Protein AF-A0A2G8LJW2-F1 (afdb_monomer_lite)

Organism: Stichopus japonicus (NCBI:txid307972)

Sequence (391 aa):
MYRSMYLHHSPSDIFTFDNLLKCSKSLIEKDDCQKLLDYLKVPAKESKDIIKSDAPFFSLVHHLREAGKVSVDDISHLMTACSDKGLSKLVAVLTVYQQAQEIIFECKETGKVSVDDISHLMTACSDKGLSKLVAVLTVYQQAQDSKLTKKLLKDQLKESEEKRQELSDKLTESEYEKQQLTGRLKTTEEERQQLNGRLKTTEEERQQLRDTLKATEEERKQLTGRLKTTEEERQQLRDTLKVIEEERQQLTGRLETTEEERKQLRDALKATEEERKQLTGRLKTTEEERQQLRDTLKVIEERKHFRDRLNTTENKLKTLKDEKEELLQQQKEELEKSKSSLRATKDELVKSHLKFAKESMALQEVLKQTREALNQQELASCFCYGGRNPT

pLDDT: mean 77.1, std 20.72, range [26.28, 98.25]

Secondary structure (DSSP, 8-state):
----------TT-S--HHHHHHHHTTS--HHHHHHHHHHTT--HHHHHHHHHSSSHHHHHHHHHHHTT---TTHHHHHHHTS-HHHHHHHHHHHHHHHHHHHHHHHHHHHSS--HHHHHHHHHHS-HHHHHHHHHHHHHHHHHHHHHHHHHHHHHHHHHHHHHHHHHHHHHHHHHHHHHHHHHHHHHHHHHHHHHHHHHHHHHHHHHHHHHHHHHHHHHHHHHHHHHHHHHHHHHHHHHHHHHHHHHHHHHHHHHHHHHHHHHHHHHHHHHHHHHHHHHHHHHHHHHHHHHHHHHHHHHHHHHHHHHHHHHHHHHHHHHHHHHHHHHHHHHHHHHHHHHHHHHHHHHHHHHHHHHHHHHHHHHHHHHHHHHHHHTTSSS------------

Radius of gyration: 133.5 Å; chains: 1; bounding box: 228×87×356 Å

Structure (mmCIF, N/CA/C/O backbone):
data_AF-A0A2G8LJW2-F1
#
_entry.id   AF-A0A2G8LJW2-F1
#
loop_
_atom_site.group_PDB
_atom_site.id
_atom_site.type_symbol
_atom_site.label_atom_id
_atom_site.label_alt_id
_atom_site.label_comp_id
_atom_site.label_asym_id
_atom_site.label_entity_id
_atom_site.label_seq_id
_atom_site.pdbx_PDB_ins_code
_atom_site.Cartn_x
_atom_site.Cartn_y
_atom_site.Cartn_z
_atom_site.occupancy
_atom_site.B_iso_or_equiv
_atom_site.auth_seq_id
_atom_site.auth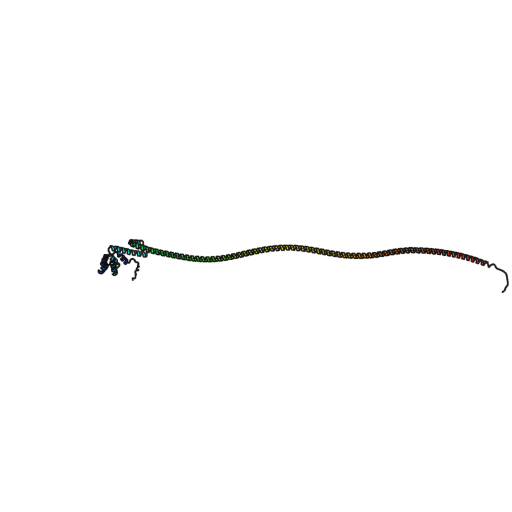_comp_id
_atom_site.auth_asym_id
_atom_site.auth_atom_id
_atom_site.pdbx_PDB_model_num
ATOM 1 N N . MET A 1 1 ? 113.736 13.929 -105.060 1.00 32.72 1 MET A N 1
ATOM 2 C CA . MET A 1 1 ? 113.041 12.650 -104.780 1.00 32.72 1 MET A CA 1
ATOM 3 C C . MET A 1 1 ? 111.563 12.980 -104.587 1.00 32.72 1 MET A C 1
ATOM 5 O O . MET A 1 1 ? 111.193 13.342 -103.489 1.00 32.72 1 MET A O 1
ATOM 9 N N . TYR A 1 2 ? 110.723 13.174 -105.607 1.00 30.92 2 TYR A N 1
ATOM 10 C CA . TYR A 1 2 ? 110.301 12.284 -106.704 1.00 30.92 2 TYR A CA 1
ATOM 11 C C . TYR A 1 2 ? 109.801 10.907 -106.249 1.00 30.92 2 TYR A C 1
ATOM 13 O O . TYR A 1 2 ? 110.595 9.976 -106.143 1.00 30.92 2 TYR A O 1
ATOM 21 N N . ARG A 1 3 ? 108.483 10.823 -106.008 1.00 28.17 3 ARG A N 1
ATOM 22 C CA . ARG A 1 3 ? 107.551 9.677 -106.153 1.00 28.17 3 ARG A CA 1
ATOM 23 C C . ARG A 1 3 ? 106.323 9.989 -105.290 1.00 28.17 3 ARG A C 1
ATOM 25 O O . ARG A 1 3 ? 106.488 10.350 -104.142 1.00 28.17 3 ARG A O 1
ATOM 32 N N . SER A 1 4 ? 105.076 9.862 -105.710 1.00 26.28 4 SER A N 1
ATOM 33 C CA . SER A 1 4 ? 104.507 9.257 -106.900 1.00 26.28 4 SER A CA 1
ATOM 34 C C . SER A 1 4 ? 103.080 9.797 -106.984 1.00 26.28 4 SER A C 1
ATOM 36 O O . SER A 1 4 ? 102.228 9.371 -106.208 1.00 26.28 4 SER A O 1
ATOM 38 N N . MET A 1 5 ? 102.807 10.744 -107.885 1.00 27.59 5 MET A N 1
ATOM 39 C CA . MET A 1 5 ? 101.431 11.006 -108.311 1.00 27.59 5 MET A CA 1
ATOM 40 C C . MET A 1 5 ? 101.019 9.824 -109.186 1.00 27.59 5 MET A C 1
ATOM 42 O O . MET A 1 5 ? 101.078 9.868 -110.412 1.00 27.59 5 MET A O 1
ATOM 46 N N . TYR A 1 6 ? 100.663 8.718 -108.532 1.00 30.70 6 TYR A N 1
ATOM 47 C CA . TYR A 1 6 ? 99.809 7.729 -109.158 1.00 30.70 6 TYR A CA 1
ATOM 48 C C . TYR A 1 6 ? 98.481 8.424 -109.406 1.00 30.70 6 TYR A C 1
ATOM 50 O O . TYR A 1 6 ? 97.697 8.642 -108.489 1.00 30.70 6 TYR A O 1
ATOM 58 N N . LEU A 1 7 ? 98.314 8.853 -110.656 1.00 30.97 7 LEU A N 1
ATOM 59 C CA . LEU A 1 7 ? 97.101 8.697 -111.442 1.00 30.97 7 LEU A CA 1
ATOM 60 C C . LEU A 1 7 ? 95.981 8.016 -110.639 1.00 30.97 7 LEU A C 1
ATOM 62 O O . LEU A 1 7 ? 95.788 6.804 -110.731 1.00 30.97 7 LEU A O 1
ATOM 66 N N . HIS A 1 8 ? 95.200 8.802 -109.896 1.00 27.39 8 HIS A N 1
ATOM 67 C CA . HIS A 1 8 ? 93.807 8.444 -109.696 1.00 27.39 8 HIS A CA 1
ATOM 68 C C . HIS A 1 8 ? 93.162 8.573 -111.073 1.00 27.39 8 HIS A C 1
ATOM 70 O O . HIS A 1 8 ? 92.646 9.622 -111.445 1.00 27.39 8 HIS A O 1
ATOM 76 N N . HIS A 1 9 ? 93.265 7.496 -111.854 1.00 35.44 9 HIS A N 1
ATOM 77 C CA . HIS A 1 9 ? 92.321 7.197 -112.914 1.00 35.44 9 HIS A CA 1
ATOM 78 C C . HIS A 1 9 ? 90.946 7.144 -112.251 1.00 35.44 9 HIS A C 1
ATOM 80 O O . HIS A 1 9 ? 90.534 6.107 -111.730 1.00 35.44 9 HIS A O 1
ATOM 86 N N . SER A 1 10 ? 90.255 8.284 -112.220 1.00 32.28 10 SER A N 1
ATOM 87 C CA . SER A 1 10 ? 88.810 8.262 -112.080 1.00 32.28 10 SER A CA 1
ATOM 88 C C . SER A 1 10 ? 88.289 7.530 -113.315 1.00 32.28 10 SER A C 1
ATOM 90 O O . SER A 1 10 ? 88.525 7.998 -114.429 1.00 32.28 10 SER A O 1
ATOM 92 N N . PRO A 1 11 ? 87.577 6.398 -113.175 1.00 33.28 11 PRO A N 1
ATOM 93 C CA . PRO A 1 11 ? 87.073 5.614 -114.311 1.00 33.28 11 PRO A CA 1
ATOM 94 C C . PRO A 1 11 ? 85.984 6.341 -115.120 1.00 33.28 11 PRO A C 1
ATOM 96 O O . PRO A 1 11 ? 85.269 5.733 -115.909 1.00 33.28 11 PRO A O 1
ATOM 99 N N . SER A 1 12 ? 85.785 7.630 -114.851 1.00 38.50 12 SER A N 1
ATOM 100 C CA . SER A 1 12 ? 84.670 8.467 -115.281 1.00 38.50 12 SER A CA 1
ATOM 101 C C . SER A 1 12 ? 85.143 9.784 -115.895 1.00 38.50 12 SER A C 1
ATOM 103 O O . SER A 1 12 ? 84.322 10.673 -116.107 1.00 38.50 12 SER A O 1
ATOM 105 N N . ASP A 1 13 ? 86.437 9.920 -116.207 1.00 38.28 13 ASP A N 1
ATOM 106 C CA . ASP A 1 13 ? 86.888 10.998 -117.082 1.00 38.28 13 ASP A CA 1
ATOM 107 C C . ASP A 1 13 ? 86.438 10.651 -118.502 1.00 38.28 13 ASP A C 1
ATOM 109 O O . ASP A 1 13 ? 87.097 9.941 -119.259 1.00 38.28 13 ASP A O 1
ATOM 113 N N . ILE A 1 14 ? 85.249 11.146 -118.851 1.00 41.81 14 ILE A N 1
ATOM 114 C CA . ILE A 1 14 ? 84.577 10.993 -120.152 1.00 41.81 14 ILE A CA 1
ATOM 115 C C . ILE A 1 14 ? 85.441 11.527 -121.320 1.00 41.81 14 ILE A C 1
ATOM 117 O O . ILE A 1 14 ? 85.089 11.358 -122.486 1.00 41.81 14 ILE A O 1
ATOM 121 N N . PHE A 1 15 ? 86.615 12.100 -121.053 1.00 46.78 15 PHE A N 1
ATOM 122 C CA . PHE A 1 15 ? 87.473 12.745 -122.035 1.00 46.78 15 PHE A CA 1
ATOM 123 C C . PHE A 1 15 ? 88.926 12.244 -121.993 1.00 46.78 15 PHE A C 1
ATOM 125 O O . PHE A 1 15 ? 89.860 12.967 -121.661 1.00 46.78 15 PHE A O 1
ATOM 132 N N . THR A 1 16 ? 89.133 10.981 -122.359 1.00 53.38 16 THR A N 1
ATOM 133 C CA . THR A 1 16 ? 90.465 10.424 -122.641 1.00 53.38 16 THR A CA 1
ATOM 134 C C . THR A 1 16 ? 90.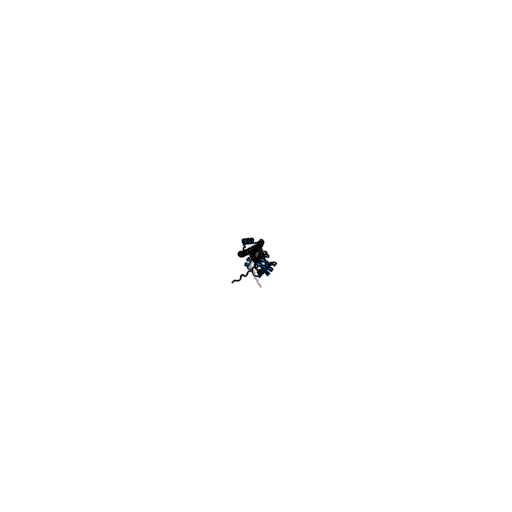914 10.749 -124.078 1.00 53.38 16 THR A C 1
ATOM 136 O O . THR A 1 16 ? 90.080 11.018 -124.945 1.00 53.38 16 THR A O 1
ATOM 139 N N . PHE A 1 17 ? 92.227 10.693 -124.367 1.00 53.12 17 PHE A N 1
ATOM 140 C CA . PHE A 1 17 ? 92.798 10.865 -125.724 1.00 53.12 17 PHE A CA 1
ATOM 141 C C . PHE A 1 17 ? 92.086 9.996 -126.776 1.00 53.12 17 PHE A C 1
ATOM 143 O O . PHE A 1 17 ? 91.831 10.438 -127.897 1.00 53.12 17 PHE A O 1
ATOM 150 N N . ASP A 1 18 ? 91.667 8.792 -126.379 1.00 52.22 18 ASP A N 1
ATOM 151 C CA . ASP A 1 18 ? 90.904 7.878 -127.228 1.00 52.22 18 ASP A CA 1
ATOM 152 C C . ASP A 1 18 ? 89.522 8.427 -127.622 1.00 52.22 18 ASP A C 1
ATOM 154 O O . ASP A 1 18 ? 89.063 8.162 -128.733 1.00 52.22 18 ASP A O 1
ATOM 158 N N . ASN A 1 19 ? 88.866 9.229 -126.775 1.00 53.72 19 ASN A N 1
ATOM 159 C CA . ASN A 1 19 ? 87.587 9.863 -127.107 1.00 53.72 19 ASN A CA 1
ATOM 160 C C . ASN A 1 19 ? 87.761 11.042 -128.075 1.00 53.72 19 ASN A C 1
ATOM 162 O O . ASN A 1 19 ? 86.934 11.207 -128.973 1.00 53.72 19 ASN A O 1
ATOM 166 N N . LEU A 1 20 ? 88.860 11.798 -127.969 1.00 52.62 20 LEU A N 1
ATOM 167 C CA . LEU A 1 20 ? 89.208 12.854 -128.928 1.00 52.62 20 LEU A CA 1
ATOM 168 C C . LEU A 1 20 ? 89.461 12.262 -130.329 1.00 52.62 20 LEU A C 1
ATOM 170 O O . LEU A 1 20 ? 88.898 12.729 -131.321 1.00 52.62 20 LEU A O 1
ATOM 174 N N . LEU A 1 21 ? 90.232 11.172 -130.394 1.00 56.22 21 LEU A N 1
ATOM 175 C CA . LEU A 1 21 ? 90.515 10.426 -131.626 1.00 56.22 21 LEU A CA 1
ATOM 176 C C . LEU A 1 21 ? 89.271 9.761 -132.231 1.00 56.22 21 LEU A C 1
ATOM 178 O O . LEU A 1 21 ? 89.114 9.699 -133.452 1.00 56.22 21 LEU A O 1
ATOM 182 N N . LYS A 1 22 ? 88.345 9.287 -131.391 1.00 57.12 22 LYS A N 1
ATOM 183 C CA . LYS A 1 22 ? 87.055 8.753 -131.852 1.00 57.12 22 LYS A CA 1
ATOM 184 C C . LYS A 1 22 ? 86.210 9.816 -132.551 1.00 57.12 22 LYS A C 1
ATOM 186 O O . LYS A 1 22 ? 85.540 9.498 -133.532 1.00 57.12 22 LYS A O 1
ATOM 191 N N . CYS A 1 23 ? 86.247 11.057 -132.066 1.00 52.84 23 CYS A N 1
ATOM 192 C CA . CYS A 1 23 ? 85.502 12.176 -132.642 1.00 52.84 23 CYS A CA 1
ATOM 193 C C . CYS A 1 23 ? 86.117 12.682 -133.959 1.00 52.84 23 CYS A C 1
ATOM 195 O O . CYS A 1 23 ? 85.374 13.055 -134.870 1.00 52.84 23 CYS A O 1
ATOM 197 N N . SER A 1 24 ? 87.446 12.634 -134.111 1.00 53.34 24 SER A N 1
ATOM 198 C CA . SER A 1 24 ? 88.141 13.075 -135.334 1.00 53.34 24 SER A CA 1
ATOM 199 C C . SER A 1 24 ? 88.060 12.081 -136.505 1.00 53.34 24 SER A C 1
ATOM 201 O O . SER A 1 24 ? 88.275 12.469 -137.652 1.00 53.34 24 SER A O 1
ATOM 203 N N . LYS A 1 25 ? 87.644 10.830 -136.251 1.00 55.62 25 LYS A N 1
ATOM 204 C CA . LYS A 1 25 ? 87.489 9.740 -137.241 1.00 55.62 25 LYS A CA 1
ATOM 205 C C . LYS A 1 25 ? 86.695 10.113 -138.501 1.00 55.62 25 LYS A C 1
ATOM 207 O O . LYS A 1 25 ? 86.947 9.558 -139.563 1.00 55.62 25 LYS A O 1
ATOM 212 N N . SER A 1 26 ? 85.704 10.995 -138.382 1.00 54.06 26 SER A N 1
ATOM 213 C CA . SER A 1 26 ? 84.801 11.348 -139.492 1.00 54.06 26 SER A CA 1
ATOM 214 C C . SER A 1 26 ? 85.324 12.462 -140.408 1.00 54.06 26 SER A C 1
ATOM 216 O O . SER A 1 26 ? 84.622 12.856 -141.335 1.00 54.06 26 SER A O 1
ATOM 218 N N . LEU A 1 27 ? 86.519 12.998 -140.135 1.00 55.03 27 LEU A N 1
ATOM 219 C CA . LEU A 1 27 ? 86.987 14.268 -140.701 1.00 55.03 27 LEU A CA 1
ATOM 220 C C . LEU A 1 27 ? 88.251 14.156 -141.571 1.00 55.03 27 LEU A C 1
ATOM 222 O O . LEU A 1 27 ? 88.712 15.185 -142.055 1.00 55.03 27 LEU A O 1
ATOM 226 N N . ILE A 1 28 ? 88.805 12.952 -141.761 1.00 58.59 28 ILE A N 1
ATOM 227 C CA . ILE A 1 28 ? 90.062 12.714 -142.496 1.00 58.59 28 ILE A CA 1
ATOM 228 C C . ILE A 1 28 ? 89.786 11.759 -143.663 1.00 58.59 28 ILE A C 1
ATOM 230 O O . ILE A 1 28 ? 89.302 10.644 -143.449 1.00 58.59 28 ILE A O 1
ATOM 234 N N . GLU A 1 29 ? 90.069 12.197 -144.893 1.00 59.00 29 GLU A N 1
ATOM 235 C CA . GLU A 1 29 ? 89.803 11.429 -146.113 1.00 59.00 29 GLU A CA 1
ATOM 236 C C . GLU A 1 29 ? 90.968 10.482 -146.464 1.00 59.00 29 GLU A C 1
ATOM 238 O O . GLU A 1 29 ? 92.086 10.580 -145.951 1.00 59.00 29 GLU A O 1
ATOM 243 N N . LYS A 1 30 ? 90.704 9.503 -147.339 1.00 59.28 30 LYS A N 1
ATOM 244 C CA . LYS A 1 30 ? 91.672 8.453 -147.704 1.00 59.28 30 LYS A CA 1
ATOM 245 C C . LYS A 1 30 ? 92.933 9.018 -148.374 1.00 59.28 30 LYS A C 1
ATOM 247 O O . LYS A 1 30 ? 94.028 8.523 -148.110 1.00 59.28 30 LYS A O 1
ATOM 252 N N . ASP A 1 31 ? 92.784 10.083 -149.158 1.00 59.59 31 ASP A N 1
ATOM 253 C CA . ASP A 1 31 ? 93.896 10.777 -149.818 1.00 59.59 31 ASP A CA 1
ATOM 254 C C . ASP A 1 31 ? 94.772 11.562 -148.826 1.00 59.59 31 ASP A C 1
ATOM 256 O O . ASP A 1 31 ? 95.978 11.710 -149.041 1.00 59.59 31 ASP A O 1
ATOM 260 N N . ASP A 1 32 ? 94.212 11.997 -147.692 1.00 64.62 32 ASP A N 1
ATOM 261 C CA . ASP A 1 32 ? 94.968 12.683 -146.635 1.00 64.62 32 ASP A CA 1
ATOM 262 C C . ASP A 1 32 ? 95.885 11.709 -145.877 1.00 64.62 32 ASP A C 1
ATOM 264 O O . ASP A 1 32 ? 96.987 12.070 -145.456 1.00 64.62 32 ASP A O 1
ATOM 268 N N . CYS A 1 33 ? 95.485 10.436 -145.779 1.00 62.03 33 CYS A N 1
ATOM 269 C CA . CYS A 1 33 ? 96.313 9.385 -145.187 1.00 62.03 33 CYS A CA 1
ATOM 270 C C . CYS A 1 33 ? 97.588 9.118 -146.010 1.00 62.03 33 CYS A C 1
ATOM 272 O O . CYS A 1 33 ? 98.631 8.832 -145.424 1.00 62.03 33 CYS A O 1
ATOM 274 N N . GLN A 1 34 ? 97.543 9.248 -147.346 1.00 61.25 34 GLN A N 1
ATOM 275 C CA . GLN A 1 34 ? 98.725 9.061 -148.205 1.00 61.25 34 GLN A CA 1
ATOM 276 C C . GLN A 1 34 ? 99.759 10.166 -147.981 1.00 61.25 34 GLN A C 1
ATOM 278 O O . GLN A 1 34 ? 100.942 9.873 -147.823 1.00 61.25 34 GLN A O 1
ATOM 283 N N . LYS A 1 35 ? 99.310 11.422 -147.873 1.00 65.00 35 LYS A N 1
ATOM 284 C CA . LYS A 1 35 ? 100.188 12.568 -147.582 1.00 65.00 35 LYS A CA 1
ATOM 285 C C . LYS A 1 35 ? 100.864 12.440 -146.216 1.00 65.00 35 LYS A C 1
ATOM 287 O O . LYS A 1 35 ? 102.053 12.725 -146.090 1.00 65.00 35 LYS A O 1
ATOM 292 N N . LEU A 1 36 ? 100.123 11.981 -145.204 1.00 62.50 36 LEU A N 1
ATOM 293 C CA . LEU A 1 36 ? 100.663 11.721 -143.866 1.00 62.50 36 LEU A CA 1
ATOM 294 C C . LEU A 1 36 ? 101.730 10.618 -143.880 1.00 62.50 36 LEU A C 1
ATOM 296 O O . LEU A 1 36 ? 102.779 10.774 -143.257 1.00 62.50 36 LEU A O 1
ATOM 300 N N . LEU A 1 37 ? 101.495 9.526 -144.613 1.00 65.12 37 LEU A N 1
ATOM 301 C CA . LEU A 1 37 ? 102.459 8.428 -144.744 1.00 65.12 37 LEU A CA 1
ATOM 302 C C . LEU A 1 37 ? 103.745 8.859 -145.465 1.00 65.12 37 LEU A C 1
ATOM 304 O O . LEU A 1 37 ? 104.837 8.493 -145.021 1.00 65.12 37 LEU A O 1
ATOM 308 N N . ASP A 1 38 ? 103.623 9.661 -146.526 1.00 62.06 38 ASP A N 1
ATOM 309 C CA . ASP A 1 38 ? 104.768 10.195 -147.271 1.00 62.06 38 ASP A CA 1
ATOM 310 C C . ASP A 1 38 ? 105.604 11.148 -146.398 1.00 62.06 38 ASP A C 1
ATOM 312 O O . ASP A 1 38 ? 106.835 11.053 -146.372 1.00 62.06 38 ASP A O 1
ATOM 316 N N . TYR A 1 39 ? 104.951 12.020 -145.618 1.00 61.06 39 TYR A N 1
ATOM 317 C CA . TYR A 1 39 ? 105.630 12.944 -144.703 1.00 61.06 39 TYR A CA 1
ATOM 318 C C . TYR A 1 39 ? 106.379 12.213 -143.582 1.00 61.06 39 TYR A C 1
ATOM 320 O O . TYR A 1 39 ? 107.537 12.517 -143.289 1.00 61.06 39 TYR A O 1
ATOM 328 N N . LEU A 1 40 ? 105.741 11.205 -142.982 1.00 61.38 40 LEU A N 1
ATOM 329 C CA . LEU A 1 40 ? 106.310 10.406 -141.894 1.00 61.38 40 LEU A CA 1
ATOM 330 C C . LEU A 1 40 ? 107.382 9.411 -142.374 1.00 61.38 40 LEU A C 1
ATOM 332 O O . LEU A 1 40 ? 107.977 8.713 -141.549 1.00 61.38 40 LEU A O 1
ATOM 336 N N . LYS A 1 41 ? 107.660 9.370 -143.687 1.00 61.41 41 LYS A N 1
ATOM 337 C CA . LYS A 1 41 ? 108.642 8.487 -144.336 1.00 61.41 41 LYS A CA 1
ATOM 338 C C . LYS A 1 41 ? 108.413 7.011 -144.004 1.00 61.41 41 LYS A C 1
ATOM 340 O O . LYS A 1 41 ? 109.364 6.271 -143.743 1.00 61.41 41 LYS A O 1
ATOM 345 N N . VAL A 1 42 ? 107.153 6.578 -144.005 1.00 64.06 42 VAL A N 1
ATOM 346 C CA . VAL A 1 42 ? 106.810 5.171 -143.759 1.00 64.06 42 VAL A CA 1
ATOM 347 C C . VAL A 1 42 ? 107.290 4.314 -144.945 1.00 64.06 42 VAL A C 1
ATOM 349 O O . VAL A 1 42 ? 107.059 4.698 -146.096 1.00 64.06 42 VAL A O 1
ATOM 352 N N . PRO A 1 43 ? 107.967 3.167 -144.718 1.00 65.00 43 PRO A N 1
ATOM 353 C CA . PRO A 1 43 ? 108.471 2.313 -145.792 1.00 65.00 43 PRO A CA 1
ATOM 354 C C . PRO A 1 43 ? 107.377 1.939 -146.804 1.00 65.00 43 PRO A C 1
ATOM 356 O O . PRO A 1 43 ? 106.279 1.535 -146.427 1.00 65.00 43 PRO A O 1
ATOM 359 N N . ALA A 1 44 ? 107.694 2.000 -148.104 1.00 63.34 44 ALA A N 1
ATOM 360 C CA . ALA A 1 44 ? 106.728 1.845 -149.206 1.00 63.34 44 ALA A CA 1
ATOM 361 C C . ALA A 1 44 ? 105.936 0.520 -149.214 1.00 63.34 44 ALA A C 1
ATOM 363 O O . ALA A 1 44 ? 104.930 0.391 -149.916 1.00 63.34 44 ALA A O 1
ATOM 364 N N . LYS A 1 45 ? 106.407 -0.486 -148.470 1.00 64.81 45 LYS A N 1
ATOM 365 C CA . LYS A 1 45 ? 105.729 -1.774 -148.311 1.00 64.81 45 LYS A CA 1
ATOM 366 C C . LYS A 1 45 ? 104.592 -1.689 -147.281 1.00 64.81 45 LYS A C 1
ATOM 368 O O . LYS A 1 45 ? 103.514 -2.192 -147.554 1.00 64.81 45 LYS A O 1
ATOM 373 N N . GLU A 1 46 ? 104.807 -0.981 -146.173 1.00 65.19 46 GLU A N 1
ATOM 374 C CA . GLU A 1 46 ? 103.850 -0.821 -145.065 1.00 65.19 46 GLU A CA 1
ATOM 375 C C . GLU A 1 46 ? 102.790 0.247 -145.373 1.00 65.19 46 GLU A C 1
ATOM 377 O O . GLU A 1 46 ? 101.609 0.064 -145.081 1.00 65.19 46 GLU A O 1
ATOM 382 N N . SER A 1 47 ? 103.171 1.332 -146.056 1.00 64.44 47 SER A N 1
ATOM 383 C CA . SER A 1 47 ? 102.225 2.379 -146.468 1.00 64.44 47 SER A CA 1
ATOM 384 C C . SER A 1 47 ? 101.152 1.859 -147.436 1.00 64.44 47 SER A C 1
ATOM 386 O O . SER A 1 47 ? 99.984 2.241 -147.339 1.00 64.44 47 SER A O 1
ATOM 388 N N . LYS A 1 48 ? 101.516 0.925 -148.327 1.00 66.38 48 LYS A N 1
ATOM 389 C CA . LYS A 1 48 ? 100.585 0.269 -149.259 1.00 66.38 48 LYS A CA 1
ATOM 390 C C . LYS A 1 48 ? 99.519 -0.560 -148.543 1.00 66.38 48 LYS A C 1
ATOM 392 O O . LYS A 1 48 ? 98.375 -0.571 -149.000 1.00 66.38 48 LYS A O 1
ATOM 397 N N . ASP A 1 49 ? 99.883 -1.217 -147.446 1.00 69.00 49 ASP A N 1
ATOM 398 C CA . ASP A 1 49 ? 98.967 -2.042 -146.656 1.00 69.00 49 ASP A CA 1
ATOM 399 C C . ASP A 1 49 ? 98.024 -1.166 -145.816 1.00 69.00 49 ASP A C 1
ATOM 401 O O . ASP A 1 49 ? 96.820 -1.421 -145.766 1.00 69.00 49 ASP A O 1
ATOM 405 N N . ILE A 1 50 ? 98.528 -0.058 -145.257 1.00 67.62 50 ILE A N 1
ATOM 406 C CA . ILE A 1 50 ? 97.716 0.911 -144.502 1.00 67.62 50 ILE A CA 1
ATOM 407 C C . ILE A 1 50 ? 96.677 1.592 -145.405 1.00 67.62 50 ILE A C 1
ATOM 409 O O . ILE A 1 50 ? 95.513 1.691 -145.030 1.00 67.62 50 ILE A O 1
ATOM 413 N N . ILE A 1 51 ? 97.055 2.025 -146.611 1.00 66.12 51 ILE A N 1
ATOM 414 C CA . ILE A 1 51 ? 96.145 2.714 -147.548 1.00 66.12 51 ILE A CA 1
ATOM 415 C C . ILE A 1 51 ? 95.080 1.768 -148.106 1.00 66.12 51 ILE A C 1
ATOM 417 O O . ILE A 1 51 ? 93.935 2.169 -148.326 1.00 66.12 51 ILE A O 1
ATOM 421 N N . LYS A 1 52 ? 95.433 0.507 -148.366 1.00 64.62 52 LYS A N 1
ATOM 422 C CA . LYS A 1 52 ? 94.483 -0.482 -148.893 1.00 64.62 52 LYS A CA 1
ATOM 423 C C . LYS A 1 52 ? 93.513 -1.018 -147.842 1.00 64.62 52 LYS A C 1
ATOM 425 O O . LYS A 1 52 ? 92.535 -1.641 -148.236 1.00 64.62 52 LYS A O 1
ATOM 430 N N . SER A 1 53 ? 93.747 -0.737 -146.560 1.00 70.00 53 SER A N 1
ATOM 431 C CA . SER A 1 53 ? 92.817 -1.039 -145.470 1.00 70.00 53 SER A CA 1
ATOM 432 C C . SER A 1 53 ? 91.433 -0.427 -145.712 1.00 70.00 53 SER A C 1
ATOM 434 O O . SER A 1 53 ? 91.299 0.667 -146.273 1.00 70.00 53 SER A O 1
ATOM 436 N N . ASP A 1 54 ? 90.402 -1.117 -145.222 1.00 59.88 54 ASP A N 1
ATOM 437 C CA . ASP A 1 54 ? 89.019 -0.630 -145.192 1.00 59.88 54 ASP A CA 1
ATOM 438 C C . ASP A 1 54 ? 88.858 0.600 -144.278 1.00 59.88 54 ASP A C 1
ATOM 440 O O . ASP A 1 54 ? 87.909 1.370 -144.419 1.00 59.88 54 ASP A O 1
ATOM 444 N N . ALA A 1 55 ? 89.805 0.826 -143.357 1.00 64.06 55 ALA A N 1
ATOM 445 C CA . ALA A 1 55 ? 89.845 1.981 -142.463 1.00 64.06 55 ALA A CA 1
ATOM 446 C C . ALA A 1 55 ? 91.278 2.549 -142.349 1.00 64.06 55 ALA A C 1
ATOM 448 O O . ALA A 1 55 ? 91.927 2.394 -141.309 1.00 64.06 55 ALA A O 1
ATOM 449 N N . PRO A 1 56 ? 91.774 3.242 -143.391 1.00 61.81 56 PRO A N 1
ATOM 450 C CA . PRO A 1 56 ? 93.180 3.630 -143.499 1.00 61.81 56 PRO A CA 1
ATOM 451 C C . PRO A 1 56 ? 93.650 4.531 -142.350 1.00 61.81 56 PRO A C 1
ATOM 453 O O . PRO A 1 56 ? 94.763 4.367 -141.860 1.00 61.81 56 PRO A O 1
ATOM 456 N N . PHE A 1 57 ? 92.779 5.403 -141.828 1.00 65.69 57 PHE A N 1
ATOM 457 C CA . PHE A 1 57 ? 93.094 6.242 -140.667 1.00 65.69 57 PHE A CA 1
ATOM 458 C C . PHE A 1 57 ? 93.291 5.437 -139.372 1.00 65.69 57 PHE A C 1
ATOM 460 O O . PHE A 1 57 ? 94.203 5.714 -138.599 1.00 65.69 57 PHE A O 1
ATOM 467 N N . PHE A 1 58 ? 92.469 4.411 -139.128 1.00 62.84 58 PHE A N 1
ATOM 468 C CA . PHE A 1 58 ? 92.600 3.590 -137.920 1.00 62.84 58 PHE A CA 1
ATOM 469 C C . PHE A 1 58 ? 93.855 2.719 -137.992 1.00 62.84 58 PHE A C 1
ATOM 471 O O . PHE A 1 58 ? 94.576 2.605 -137.006 1.00 62.84 58 PHE A O 1
ATOM 478 N N . SER A 1 59 ?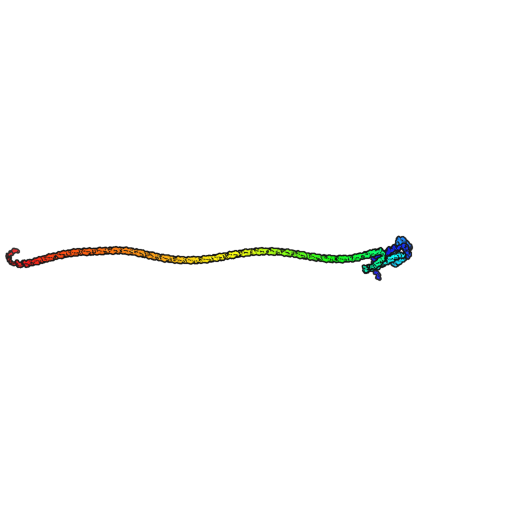 94.153 2.172 -139.175 1.00 64.44 59 SER A N 1
ATOM 479 C CA . SER A 1 59 ? 95.397 1.445 -139.429 1.00 64.44 59 SER A CA 1
ATOM 480 C C . SER A 1 59 ? 96.629 2.346 -139.277 1.00 64.44 59 SER A C 1
ATOM 482 O O . SER A 1 59 ? 97.612 1.914 -138.684 1.00 64.44 59 SER A O 1
ATOM 484 N N . LEU A 1 60 ? 96.562 3.609 -139.716 1.00 63.09 60 LEU A N 1
ATOM 485 C CA . LEU A 1 60 ? 97.624 4.599 -139.512 1.00 63.09 60 LEU A CA 1
ATOM 486 C C . LEU A 1 60 ? 97.836 4.907 -138.023 1.00 63.09 60 LEU A C 1
ATOM 488 O O . LEU A 1 60 ? 98.955 4.816 -137.531 1.00 63.09 60 LEU A O 1
ATOM 492 N N . VAL A 1 61 ? 96.771 5.229 -137.284 1.00 62.94 61 VAL A N 1
ATOM 493 C CA . VAL A 1 61 ? 96.846 5.518 -135.840 1.00 62.94 61 VAL A CA 1
ATOM 494 C C . VAL A 1 61 ? 97.352 4.306 -135.059 1.00 62.94 61 VAL A C 1
ATOM 496 O O . VAL A 1 61 ? 98.154 4.460 -134.139 1.00 62.94 61 VAL A O 1
ATOM 499 N N . HIS A 1 62 ? 96.910 3.101 -135.423 1.00 62.59 62 HIS A N 1
ATOM 500 C CA . HIS A 1 62 ? 97.384 1.861 -134.818 1.00 62.59 62 HIS A CA 1
ATOM 501 C C . HIS A 1 62 ? 98.876 1.646 -135.080 1.00 62.59 62 HIS A C 1
ATOM 503 O O . HIS A 1 62 ? 99.625 1.378 -134.147 1.00 62.59 62 HIS A O 1
ATOM 509 N N . HIS A 1 63 ? 99.326 1.839 -136.321 1.00 62.88 63 HIS A N 1
ATOM 510 C CA . HIS A 1 63 ? 100.736 1.710 -136.671 1.00 62.88 63 HIS A CA 1
ATOM 511 C C . HIS A 1 63 ? 101.607 2.760 -135.959 1.00 62.88 63 HIS A C 1
ATOM 513 O O . HIS A 1 63 ? 102.668 2.427 -135.441 1.00 62.88 63 HIS A O 1
ATOM 519 N N . LEU A 1 64 ? 101.138 4.008 -135.836 1.00 62.00 64 LEU A N 1
ATOM 520 C CA . LEU A 1 64 ? 101.832 5.057 -135.073 1.00 62.00 64 LEU A CA 1
ATOM 521 C C . LEU A 1 64 ? 101.886 4.759 -133.569 1.00 62.00 64 LEU A C 1
ATOM 523 O O . LEU A 1 64 ? 102.880 5.078 -132.912 1.00 62.00 64 LEU A O 1
ATOM 527 N N . ARG A 1 65 ? 100.846 4.109 -133.034 1.00 61.84 65 ARG A N 1
ATOM 528 C CA . ARG A 1 65 ? 100.793 3.631 -131.648 1.00 61.84 65 ARG A CA 1
ATOM 529 C C . ARG A 1 65 ? 101.788 2.492 -131.410 1.00 61.84 65 ARG A C 1
ATOM 531 O O . ARG A 1 65 ? 102.497 2.529 -130.410 1.00 61.84 65 ARG A O 1
ATOM 538 N N . GLU A 1 66 ? 101.876 1.524 -132.320 1.00 57.97 66 GLU A N 1
ATOM 539 C CA . GLU A 1 66 ? 102.834 0.410 -132.229 1.00 57.97 66 GLU A CA 1
ATOM 540 C C . GLU A 1 66 ? 104.284 0.851 -132.460 1.00 57.97 66 GLU A C 1
ATOM 542 O O . GLU A 1 66 ? 105.185 0.369 -131.777 1.00 57.97 66 GLU A O 1
ATOM 547 N N . ALA A 1 67 ? 104.520 1.812 -133.359 1.00 58.81 67 ALA A N 1
ATOM 548 C CA . ALA A 1 67 ? 105.845 2.379 -133.610 1.00 58.81 67 ALA A CA 1
ATOM 549 C C . ALA A 1 67 ? 106.362 3.267 -132.457 1.00 58.81 67 ALA A C 1
ATOM 551 O O . ALA A 1 67 ? 107.525 3.671 -132.478 1.00 58.81 67 ALA A O 1
ATOM 552 N N . GLY A 1 68 ? 105.518 3.587 -131.467 1.00 52.38 68 GLY A N 1
ATOM 553 C CA . GLY A 1 68 ? 105.900 4.327 -130.260 1.00 52.38 68 GLY A CA 1
ATOM 554 C C . GLY A 1 68 ? 106.277 5.798 -130.487 1.00 52.38 68 GLY A C 1
ATOM 555 O O . GLY A 1 68 ? 107.007 6.362 -129.675 1.00 52.38 68 GLY A O 1
ATOM 556 N N . LYS A 1 69 ? 105.810 6.427 -131.577 1.00 53.28 69 LYS A N 1
ATOM 557 C CA . LYS A 1 69 ? 106.204 7.787 -132.009 1.00 53.28 69 LYS A CA 1
ATOM 558 C C . LYS A 1 69 ? 105.062 8.816 -131.945 1.00 53.28 69 LYS A C 1
ATOM 560 O O . LYS A 1 69 ? 104.820 9.501 -132.932 1.00 53.28 69 LYS A O 1
ATOM 565 N N . VAL A 1 70 ? 104.331 8.913 -130.830 1.00 50.78 70 VAL A N 1
ATOM 566 C CA . VAL A 1 70 ? 103.326 9.987 -130.671 1.00 50.78 70 VAL A CA 1
ATOM 567 C C . VAL A 1 70 ? 103.440 10.649 -129.294 1.00 50.78 70 VAL A C 1
ATOM 569 O O . VAL A 1 70 ? 102.969 10.119 -128.290 1.00 50.78 70 VAL A O 1
ATOM 572 N N . SER A 1 71 ? 104.098 11.805 -129.264 1.00 52.34 71 SER A N 1
ATOM 573 C CA . SER A 1 71 ? 104.207 12.765 -128.162 1.00 52.34 71 SER A CA 1
ATOM 574 C C . SER A 1 71 ? 103.119 13.849 -128.286 1.00 52.34 71 SER A C 1
ATOM 576 O O . SER A 1 71 ? 102.526 14.031 -129.348 1.00 52.34 71 SER A O 1
ATOM 578 N N . VAL A 1 72 ? 102.838 14.592 -127.207 1.00 46.72 72 VAL A N 1
ATOM 579 C CA . VAL A 1 72 ? 101.869 15.712 -127.208 1.00 46.72 72 VAL A CA 1
ATOM 580 C C . VAL A 1 72 ? 102.244 16.796 -128.235 1.00 46.72 72 VAL A C 1
ATOM 582 O O . VAL A 1 72 ? 101.352 17.424 -128.803 1.00 46.72 72 VAL A O 1
ATOM 585 N N . ASP A 1 73 ? 103.531 16.944 -128.564 1.00 49.34 73 ASP A N 1
ATOM 586 C CA . ASP A 1 73 ? 104.006 17.878 -129.594 1.00 49.34 73 ASP A CA 1
ATOM 587 C C . ASP A 1 73 ? 103.667 17.418 -131.030 1.00 49.34 73 ASP A C 1
ATOM 589 O O . ASP A 1 73 ? 103.539 18.246 -131.934 1.00 49.34 73 ASP A O 1
ATOM 593 N N . ASP A 1 74 ? 103.397 16.123 -131.246 1.00 53.00 74 ASP A N 1
ATOM 594 C CA . ASP A 1 74 ? 103.036 15.571 -132.562 1.00 53.00 74 ASP A CA 1
ATOM 595 C C . ASP A 1 74 ? 101.591 15.923 -132.983 1.00 53.00 74 ASP A C 1
ATOM 597 O O . ASP A 1 74 ? 101.231 15.821 -134.160 1.00 53.00 74 ASP A O 1
ATOM 601 N N . ILE A 1 75 ? 100.766 16.428 -132.055 1.00 51.56 75 ILE A N 1
ATOM 602 C CA . ILE A 1 75 ? 99.415 16.952 -132.331 1.00 51.56 75 ILE A CA 1
ATOM 603 C C . ILE A 1 75 ? 99.489 18.208 -133.215 1.00 51.56 75 ILE A C 1
ATOM 605 O O . ILE A 1 75 ? 98.674 18.367 -134.126 1.00 51.56 75 ILE A O 1
ATOM 609 N N . SER A 1 76 ? 100.507 19.056 -133.027 1.00 52.19 76 SER A N 1
ATOM 610 C CA . SER A 1 76 ? 100.747 20.233 -133.877 1.00 52.19 76 SER A CA 1
ATOM 611 C C . SER A 1 76 ? 101.140 19.852 -135.311 1.00 52.19 76 SER A C 1
ATOM 613 O O . SER A 1 76 ? 100.849 20.598 -136.245 1.00 52.19 76 SER A O 1
ATOM 615 N N . HIS A 1 77 ? 101.732 18.670 -135.516 1.00 54.34 77 HIS A N 1
ATOM 616 C CA . HIS A 1 77 ? 102.073 18.138 -136.841 1.00 54.34 77 HIS A CA 1
ATOM 617 C C . HIS A 1 77 ? 100.905 17.402 -137.512 1.00 54.34 77 HIS A C 1
ATOM 619 O O . HIS A 1 77 ? 100.739 17.507 -138.728 1.00 54.34 77 HIS A O 1
ATOM 625 N N . LEU A 1 78 ? 100.022 16.770 -136.729 1.00 53.12 78 LEU A N 1
ATOM 626 C CA . LEU A 1 78 ? 98.714 16.302 -137.205 1.00 53.12 78 LEU A CA 1
ATOM 627 C C . LEU A 1 78 ? 97.862 17.476 -137.729 1.00 53.12 78 LEU A C 1
ATOM 629 O O . LEU A 1 78 ? 97.142 17.333 -138.718 1.00 53.12 78 LEU A O 1
ATOM 633 N N . MET A 1 79 ? 97.994 18.654 -137.104 1.00 50.78 79 MET A N 1
ATOM 634 C CA . MET A 1 79 ? 97.325 19.884 -137.532 1.00 50.78 79 MET A CA 1
ATOM 635 C C . MET A 1 79 ? 97.856 20.416 -138.869 1.00 50.78 79 MET A C 1
ATOM 637 O O . MET A 1 79 ? 97.067 20.925 -139.648 1.00 50.78 79 MET A O 1
ATOM 641 N N . THR A 1 80 ? 99.144 20.263 -139.199 1.00 52.12 80 THR A N 1
ATOM 642 C CA . THR A 1 80 ? 99.713 20.815 -140.450 1.00 52.12 80 THR A CA 1
ATOM 643 C C . THR A 1 80 ? 99.368 19.997 -141.704 1.00 52.12 80 THR A C 1
ATOM 645 O O . THR A 1 80 ? 99.456 20.510 -142.815 1.00 52.12 80 THR A O 1
ATOM 648 N N . ALA A 1 81 ? 98.979 18.727 -141.544 1.00 51.66 81 ALA A N 1
ATOM 649 C CA . ALA A 1 81 ? 98.683 17.812 -142.651 1.00 51.66 81 ALA A CA 1
ATOM 650 C C . ALA A 1 81 ? 97.189 17.734 -143.031 1.00 51.66 81 ALA A C 1
ATOM 652 O O . ALA A 1 81 ? 96.848 17.130 -144.049 1.00 51.66 81 ALA A O 1
ATOM 653 N N . CYS A 1 82 ? 96.296 18.326 -142.231 1.00 50.97 82 CYS A N 1
ATOM 654 C CA . CYS A 1 82 ? 94.857 18.349 -142.500 1.00 50.97 82 CYS A CA 1
ATOM 655 C C . CYS A 1 82 ? 94.491 19.523 -143.426 1.00 50.97 82 CYS A C 1
ATOM 657 O O . CYS A 1 82 ? 95.031 20.615 -143.281 1.00 50.97 82 CYS A O 1
ATOM 659 N N . SER A 1 83 ? 93.534 19.338 -144.345 1.00 55.12 83 SER A N 1
ATOM 660 C CA . SER A 1 83 ? 92.993 20.456 -145.138 1.00 55.12 83 SER A CA 1
ATOM 661 C C . SER A 1 83 ? 92.362 21.537 -144.239 1.00 55.12 83 SER A C 1
ATOM 663 O O . SER A 1 83 ? 91.864 21.223 -143.152 1.00 55.12 83 SER A O 1
ATOM 665 N N . ASP A 1 84 ? 92.307 22.796 -144.701 1.00 52.28 84 ASP A N 1
ATOM 666 C CA . ASP A 1 84 ? 91.759 23.954 -143.956 1.00 52.28 84 ASP A CA 1
ATOM 667 C C . ASP A 1 84 ? 90.370 23.687 -143.332 1.00 52.28 84 ASP A C 1
ATOM 669 O O . ASP A 1 84 ? 90.014 24.217 -142.275 1.00 52.28 84 ASP A O 1
ATOM 673 N N . LYS A 1 85 ? 89.582 22.796 -143.950 1.00 52.75 85 LYS A N 1
ATOM 674 C CA . LYS A 1 85 ? 88.241 22.399 -143.497 1.00 52.75 85 LYS A CA 1
ATOM 675 C C . LYS A 1 85 ? 88.248 21.395 -142.332 1.00 52.75 85 LYS A C 1
ATOM 677 O O . LYS A 1 85 ? 87.306 21.388 -141.537 1.00 52.75 85 LYS A O 1
ATOM 682 N N . GLY A 1 86 ? 89.277 20.553 -142.224 1.00 54.75 86 GLY A N 1
ATOM 683 C CA . GLY A 1 86 ? 89.479 19.622 -141.106 1.00 54.75 86 GLY A CA 1
ATOM 684 C C . GLY A 1 86 ? 90.072 20.312 -139.874 1.00 54.75 86 GLY A C 1
ATOM 685 O O . GLY A 1 86 ? 89.615 20.086 -138.753 1.00 54.75 86 GLY A O 1
ATOM 686 N N . LEU A 1 87 ? 91.010 21.235 -140.101 1.00 49.72 87 LEU A N 1
ATOM 687 C CA . LEU A 1 87 ? 91.699 22.028 -139.077 1.00 49.72 87 LEU A CA 1
ATOM 688 C C . LEU A 1 87 ? 90.726 22.899 -138.263 1.00 49.72 87 LEU A C 1
ATOM 690 O O . LEU A 1 87 ? 90.733 22.857 -137.035 1.00 49.72 87 LEU A O 1
ATOM 694 N N . SER A 1 88 ? 89.807 23.606 -138.934 1.00 53.25 88 SER A N 1
ATOM 695 C CA . SER A 1 88 ? 88.798 24.450 -138.270 1.00 53.25 88 SER A CA 1
ATOM 696 C C . SER A 1 88 ? 87.880 23.661 -137.320 1.00 53.25 88 SER A C 1
ATOM 698 O O . SER A 1 88 ? 87.549 24.134 -136.232 1.00 53.25 88 SER A O 1
ATOM 700 N N . LYS A 1 89 ? 87.514 22.422 -137.677 1.00 54.66 89 LYS A N 1
ATOM 701 C CA . LYS A 1 89 ? 86.655 21.567 -136.840 1.00 54.66 89 LYS A CA 1
ATOM 702 C C . LYS A 1 89 ? 87.405 20.949 -135.663 1.00 54.66 89 LYS A C 1
ATOM 704 O O . LYS A 1 89 ? 86.824 20.810 -134.591 1.00 54.66 89 LYS A O 1
ATOM 709 N N . LEU A 1 90 ? 88.674 20.583 -135.848 1.00 52.16 90 LEU A N 1
ATOM 710 C CA . LEU A 1 90 ? 89.490 20.005 -134.781 1.00 52.16 90 LEU A CA 1
ATOM 711 C C . LEU A 1 90 ? 89.862 21.058 -133.723 1.00 52.16 90 LEU A C 1
ATOM 713 O O . LEU A 1 90 ? 89.763 20.782 -132.529 1.00 52.16 90 LEU A O 1
ATOM 717 N N . VAL A 1 91 ? 90.204 22.278 -134.158 1.00 54.59 91 VAL A N 1
ATOM 718 C CA . VAL A 1 91 ? 90.474 23.419 -133.267 1.00 54.59 91 VAL A CA 1
ATOM 719 C C . VAL A 1 91 ? 89.234 23.762 -132.439 1.00 54.59 91 VAL A C 1
ATOM 721 O O . VAL A 1 91 ? 89.349 23.902 -131.227 1.00 54.59 91 VAL A O 1
ATOM 724 N N . ALA A 1 92 ? 88.036 23.775 -133.038 1.00 55.78 92 ALA A N 1
ATOM 725 C CA . ALA A 1 92 ? 86.793 24.006 -132.297 1.00 55.78 92 ALA A CA 1
ATOM 726 C C . ALA A 1 92 ? 86.545 22.960 -131.189 1.00 55.78 92 ALA A C 1
ATOM 728 O O . ALA A 1 92 ? 86.119 23.308 -130.090 1.00 55.78 92 ALA A O 1
ATOM 729 N N . VAL A 1 93 ? 86.845 21.680 -131.442 1.00 53.25 93 VAL A N 1
ATOM 730 C CA . VAL A 1 93 ? 86.689 20.609 -130.440 1.00 53.25 93 VAL A CA 1
ATOM 731 C C . VAL A 1 93 ? 87.700 20.751 -129.298 1.00 53.25 93 VAL A C 1
ATOM 733 O O . VAL A 1 93 ? 87.341 20.533 -128.142 1.00 53.25 93 VAL A O 1
ATOM 736 N N . LEU A 1 94 ? 88.942 21.143 -129.596 1.00 53.69 94 LEU A N 1
ATOM 737 C CA . LEU A 1 94 ? 89.977 21.358 -128.580 1.00 53.69 94 LEU A CA 1
ATOM 738 C C . LEU A 1 94 ? 89.705 22.599 -127.716 1.00 53.69 94 LEU A C 1
ATOM 740 O O . LEU A 1 94 ? 89.870 22.520 -126.501 1.00 53.69 94 LEU A O 1
ATOM 744 N N . THR A 1 95 ? 89.209 23.697 -128.296 1.00 54.84 95 THR A N 1
ATOM 745 C CA . THR A 1 95 ? 88.826 24.897 -127.530 1.00 54.84 95 THR A CA 1
ATOM 746 C C . THR A 1 95 ? 87.686 24.600 -126.554 1.00 54.84 95 THR A C 1
ATOM 748 O O . THR A 1 95 ? 87.781 24.948 -125.379 1.00 54.84 95 THR A O 1
ATOM 751 N N . VAL A 1 96 ? 86.654 23.874 -126.999 1.00 56.09 96 VAL A N 1
ATOM 752 C CA . VAL A 1 96 ? 85.546 23.445 -126.126 1.00 56.09 96 VAL A CA 1
ATOM 753 C C . VAL A 1 96 ? 86.039 22.496 -125.028 1.00 56.09 96 VAL A C 1
ATOM 755 O O . VAL A 1 96 ? 85.561 22.555 -123.897 1.00 56.09 96 VAL A O 1
ATOM 758 N N . TYR A 1 97 ? 87.019 21.640 -125.330 1.00 53.69 97 TYR A N 1
ATOM 759 C CA . TYR A 1 97 ? 87.587 20.717 -124.352 1.00 53.69 97 TYR A CA 1
ATOM 760 C C . TYR A 1 97 ? 88.389 21.426 -123.251 1.00 53.69 97 TYR A C 1
ATOM 762 O O . TYR A 1 97 ? 88.202 21.125 -122.072 1.00 53.69 97 TYR A O 1
ATOM 770 N N . GLN A 1 98 ? 89.240 22.390 -123.614 1.00 55.78 98 GLN A N 1
ATOM 771 C CA . GLN A 1 98 ? 90.001 23.180 -122.641 1.00 55.78 98 GLN A CA 1
ATOM 772 C C . GLN A 1 98 ? 89.090 24.046 -121.763 1.00 55.78 98 GLN A C 1
ATOM 774 O O . GLN A 1 98 ? 89.255 24.052 -120.546 1.00 55.78 98 GLN A O 1
ATOM 779 N N . GLN A 1 99 ? 88.066 24.675 -122.343 1.00 55.62 99 GLN A N 1
ATOM 780 C CA . GLN A 1 99 ? 87.097 25.478 -121.585 1.00 55.62 99 GLN A CA 1
ATOM 781 C C . GLN A 1 99 ? 86.250 24.634 -120.619 1.00 55.62 99 GLN A C 1
ATOM 783 O O . GLN A 1 99 ? 85.951 25.065 -119.508 1.00 55.62 99 GLN A O 1
ATOM 788 N N . ALA A 1 100 ? 85.902 23.398 -120.992 1.00 53.50 100 ALA A N 1
ATOM 789 C CA . ALA A 1 100 ? 85.187 22.491 -120.096 1.00 53.50 100 ALA A CA 1
ATOM 790 C C . ALA A 1 100 ? 86.026 22.076 -118.873 1.00 53.50 100 ALA A C 1
ATOM 792 O O . ALA A 1 100 ? 85.461 21.831 -117.807 1.00 53.50 100 ALA A O 1
ATOM 793 N N . GLN A 1 101 ? 87.358 22.002 -118.994 1.00 51.94 101 GLN A N 1
ATOM 794 C CA . GLN A 1 101 ? 88.223 21.668 -117.859 1.00 51.94 101 GLN A CA 1
ATOM 795 C C . GLN A 1 101 ? 88.337 22.806 -116.834 1.00 51.94 101 GLN A C 1
ATOM 797 O O . GLN A 1 101 ? 88.342 22.517 -115.637 1.00 51.94 101 GLN A O 1
ATOM 802 N N . GLU A 1 102 ? 88.369 24.069 -117.270 1.00 54.16 102 GLU A N 1
ATOM 803 C CA . GLU A 1 102 ? 88.412 25.229 -116.360 1.00 54.16 102 GLU A CA 1
ATOM 804 C C . GLU A 1 102 ? 87.134 25.335 -115.510 1.00 54.16 102 GLU A C 1
ATOM 806 O O . GLU A 1 102 ? 87.207 25.465 -114.290 1.00 54.16 102 GLU A O 1
ATOM 811 N N . ILE A 1 103 ? 85.960 25.130 -116.114 1.00 55.09 103 ILE A N 1
ATOM 812 C CA . ILE A 1 103 ? 84.662 25.243 -115.421 1.00 55.09 103 ILE A CA 1
ATOM 813 C C . ILE A 1 103 ? 84.452 24.111 -114.396 1.00 55.09 103 ILE A C 1
ATOM 815 O O . ILE A 1 103 ? 83.854 24.302 -113.333 1.00 55.09 103 ILE A O 1
ATOM 819 N N . ILE A 1 104 ? 84.984 22.914 -114.669 1.00 53.41 104 ILE A N 1
ATOM 820 C CA . ILE A 1 104 ? 84.945 21.784 -113.724 1.00 53.41 104 ILE A CA 1
ATOM 821 C C . ILE A 1 104 ? 85.843 22.042 -112.502 1.00 53.41 104 ILE A C 1
ATOM 823 O O . ILE A 1 104 ? 85.530 21.558 -111.408 1.00 53.41 104 ILE A O 1
ATOM 827 N N . PHE A 1 105 ? 86.939 22.791 -112.667 1.00 53.53 105 PHE A N 1
ATOM 828 C CA . PHE A 1 105 ? 87.828 23.161 -111.566 1.00 53.53 105 PHE A CA 1
ATOM 829 C C . PHE A 1 105 ? 87.134 24.127 -110.592 1.00 53.53 105 PHE A C 1
ATOM 831 O O . PHE A 1 105 ? 87.109 23.852 -109.392 1.00 53.53 105 PHE A O 1
ATOM 838 N N . GLU A 1 106 ? 86.456 25.165 -111.092 1.00 53.41 106 GLU A N 1
ATOM 839 C CA . GLU A 1 106 ? 85.706 26.118 -110.251 1.00 53.41 106 GLU A CA 1
ATOM 840 C C . GLU A 1 106 ? 84.503 25.485 -109.527 1.00 53.41 106 GLU A C 1
ATOM 842 O O . GLU A 1 106 ? 84.267 25.766 -108.349 1.00 53.41 106 GLU A O 1
ATOM 847 N N . CYS A 1 107 ? 83.788 24.545 -110.161 1.00 51.56 107 CYS A N 1
ATOM 848 C CA . CYS A 1 107 ? 82.648 23.850 -109.543 1.00 51.56 107 CYS A CA 1
ATOM 849 C C . CYS A 1 107 ? 83.014 23.046 -108.282 1.00 51.56 107 CYS A C 1
ATOM 851 O O . CYS A 1 107 ? 82.159 22.829 -107.415 1.00 51.56 107 CYS A O 1
ATOM 853 N N . LYS A 1 108 ? 84.260 22.566 -108.180 1.00 51.06 108 LYS A N 1
ATOM 854 C CA . LYS A 1 108 ? 84.727 21.773 -107.033 1.00 51.06 108 LYS A CA 1
ATOM 855 C C . LYS A 1 108 ? 85.026 22.623 -105.797 1.00 51.06 108 LYS A C 1
ATOM 857 O O . LYS A 1 108 ? 84.911 22.088 -104.697 1.00 51.06 108 LYS A O 1
ATOM 862 N N . GLU A 1 109 ? 85.370 23.902 -105.953 1.00 51.09 109 GLU A N 1
ATOM 863 C CA . GLU A 1 109 ? 85.718 24.777 -104.823 1.00 51.09 109 GLU A CA 1
ATOM 864 C C . GLU A 1 109 ? 84.525 25.565 -104.263 1.00 51.09 109 GLU A C 1
ATOM 866 O O . GLU A 1 109 ? 84.401 25.703 -103.046 1.00 51.09 109 GLU A O 1
ATOM 871 N N . THR A 1 110 ? 83.616 26.058 -105.109 1.00 46.06 110 THR A N 1
ATOM 872 C CA . THR A 1 110 ? 82.561 27.002 -104.680 1.00 46.06 110 THR A CA 1
ATOM 873 C C . THR A 1 110 ? 81.204 26.347 -104.415 1.00 46.06 110 THR A C 1
ATOM 875 O O . THR A 1 110 ? 80.320 26.955 -103.805 1.00 46.06 110 THR A O 1
ATOM 878 N N . GLY A 1 111 ? 80.997 25.109 -104.881 1.00 52.38 111 GLY A N 1
ATOM 879 C CA . GLY A 1 111 ? 79.721 24.395 -104.767 1.00 52.38 111 GLY A CA 1
ATOM 880 C C . GLY A 1 111 ? 78.550 25.054 -105.513 1.00 52.38 111 GLY A C 1
ATOM 881 O O . GLY A 1 111 ? 77.411 24.610 -105.352 1.00 52.38 111 GLY A O 1
ATOM 882 N N . LYS A 1 112 ? 78.812 26.087 -106.324 1.00 48.59 112 LYS A N 1
ATOM 883 C CA . LYS A 1 112 ? 77.839 26.797 -107.161 1.00 48.59 112 LYS A CA 1
ATOM 884 C C . LYS A 1 112 ? 78.473 27.090 -108.517 1.00 48.59 112 LYS A C 1
ATOM 886 O O . LYS A 1 112 ? 79.520 27.718 -108.579 1.00 48.59 112 LYS A O 1
ATOM 891 N N . VAL A 1 113 ? 77.818 26.659 -109.587 1.00 47.91 113 VAL A N 1
ATOM 892 C CA . VAL A 1 113 ? 78.184 27.046 -110.956 1.00 47.91 113 VAL A CA 1
ATOM 893 C C . VAL A 1 113 ? 77.630 28.453 -111.195 1.00 47.91 113 VAL A C 1
ATOM 895 O O . VAL A 1 113 ? 76.437 28.662 -110.954 1.00 47.91 113 VAL A O 1
ATOM 898 N N . SER A 1 114 ? 78.452 29.423 -111.608 1.00 53.56 114 SER A N 1
ATOM 899 C CA . SER A 1 114 ? 77.939 30.753 -111.958 1.00 53.56 114 SER A CA 1
ATOM 900 C C . SER A 1 114 ? 77.044 30.649 -113.193 1.00 53.56 114 SER A C 1
ATOM 902 O O . SER A 1 114 ? 77.320 29.882 -114.118 1.00 53.56 114 SER A O 1
ATOM 904 N N . VAL A 1 115 ? 75.961 31.432 -113.227 1.00 52.50 115 VAL A N 1
ATOM 905 C CA . VAL A 1 115 ? 75.084 31.527 -114.408 1.00 52.50 115 VAL A CA 1
ATOM 906 C C . VAL A 1 115 ? 75.882 32.002 -115.627 1.00 52.50 115 VAL A C 1
ATOM 908 O O . VAL A 1 115 ? 75.601 31.563 -116.741 1.00 52.50 115 VAL A O 1
ATOM 911 N N . ASP A 1 116 ? 76.918 32.814 -115.407 1.00 54.88 116 ASP A N 1
ATOM 912 C CA . ASP A 1 116 ? 77.794 33.327 -116.460 1.00 54.88 116 ASP A CA 1
ATOM 913 C C . ASP A 1 116 ? 78.678 32.222 -117.069 1.00 54.88 116 ASP A C 1
ATOM 915 O O . ASP A 1 116 ? 78.786 32.136 -118.295 1.00 54.88 116 ASP A O 1
ATOM 919 N N . ASP A 1 117 ? 79.194 31.294 -116.254 1.00 54.69 117 ASP A N 1
ATOM 920 C CA . ASP A 1 117 ? 79.991 30.144 -116.721 1.00 54.69 117 ASP A CA 1
ATOM 921 C C . ASP A 1 117 ? 79.135 29.178 -117.550 1.00 54.69 117 ASP A C 1
ATOM 923 O O . ASP A 1 117 ? 79.566 28.653 -118.579 1.00 54.69 117 ASP A O 1
ATOM 927 N N . ILE A 1 118 ? 77.874 28.987 -117.142 1.00 55.06 118 ILE A N 1
ATOM 928 C CA . ILE A 1 118 ? 76.888 28.198 -117.891 1.00 55.06 118 ILE A CA 1
ATOM 929 C C . ILE A 1 118 ? 76.561 28.892 -119.217 1.00 55.06 118 ILE A C 1
ATOM 931 O O . ILE A 1 118 ? 76.524 28.230 -120.253 1.00 55.06 118 ILE A O 1
ATOM 935 N N . SER A 1 119 ? 76.368 30.213 -119.215 1.00 53.31 119 SER A N 1
ATOM 936 C CA . SER A 1 119 ? 76.034 30.999 -120.410 1.00 53.31 119 SER A CA 1
ATOM 937 C C . SER A 1 119 ? 77.152 30.953 -121.463 1.00 53.31 119 SER A C 1
ATOM 939 O O . SER A 1 119 ? 76.895 30.769 -122.658 1.00 53.31 119 SER A O 1
ATOM 941 N N . HIS A 1 120 ? 78.414 31.004 -121.030 1.00 55.84 120 HIS A N 1
ATOM 942 C CA . HIS A 1 120 ? 79.565 30.873 -121.925 1.00 55.84 120 HIS A CA 1
ATOM 943 C C . HIS A 1 120 ? 79.704 29.464 -122.526 1.00 55.84 120 HIS A C 1
ATOM 945 O O . HIS A 1 120 ? 79.873 29.336 -123.742 1.00 55.84 120 HIS A O 1
ATOM 951 N N . LEU A 1 121 ? 79.530 28.403 -121.729 1.00 54.84 121 LEU A N 1
ATOM 952 C CA . LEU A 1 121 ? 79.502 27.011 -122.214 1.00 54.84 121 LEU A CA 1
ATOM 953 C C . LEU A 1 121 ? 78.328 26.756 -123.170 1.00 54.84 121 LEU A C 1
ATOM 955 O O . LEU A 1 121 ? 78.456 26.001 -124.140 1.00 54.84 121 LEU A O 1
ATOM 959 N N . MET A 1 122 ? 77.193 27.419 -122.921 1.00 51.59 122 MET A N 1
ATOM 960 C CA . MET A 1 122 ? 76.015 27.339 -123.776 1.00 51.59 122 MET A CA 1
ATOM 961 C C . MET A 1 122 ? 76.229 27.977 -125.151 1.00 51.59 122 MET A C 1
ATOM 963 O O . MET A 1 122 ? 75.675 27.500 -126.138 1.00 51.59 122 MET A O 1
ATOM 967 N N . THR A 1 123 ? 77.076 29.004 -125.233 1.00 56.25 123 THR A N 1
ATOM 968 C CA . THR A 1 123 ? 77.384 29.707 -126.487 1.00 56.25 123 THR A CA 1
ATOM 969 C C . THR A 1 123 ? 78.378 28.925 -127.366 1.00 56.25 123 THR A C 1
ATOM 971 O O . THR A 1 123 ? 78.374 29.069 -128.586 1.00 56.25 123 THR A O 1
ATOM 974 N N . ALA A 1 124 ? 79.208 28.059 -126.767 1.00 52.03 124 ALA A N 1
ATOM 975 C CA . ALA A 1 124 ? 80.251 27.290 -127.459 1.00 52.03 124 ALA A CA 1
ATOM 976 C C . ALA A 1 124 ? 79.810 25.886 -127.939 1.00 52.03 124 ALA A C 1
ATOM 978 O O . ALA A 1 124 ? 80.507 25.251 -128.734 1.00 52.03 124 ALA A O 1
ATOM 979 N N . CYS A 1 125 ? 78.663 25.376 -127.480 1.00 45.22 125 CYS A N 1
ATOM 980 C CA . CYS A 1 125 ? 78.189 24.027 -127.798 1.00 45.22 125 CYS A CA 1
ATOM 981 C C . CYS A 1 125 ? 77.094 24.032 -128.878 1.00 45.22 125 CYS A C 1
ATOM 983 O O . CYS A 1 125 ? 76.124 24.771 -128.779 1.00 45.22 125 CYS A O 1
ATOM 985 N N . SER A 1 126 ? 77.172 23.128 -129.865 1.00 55.31 126 SER A N 1
ATOM 986 C CA . SER A 1 126 ? 76.030 22.841 -130.762 1.00 55.31 126 SER A CA 1
ATOM 987 C C . SER A 1 126 ? 74.779 22.416 -129.970 1.00 55.31 126 SER A C 1
ATOM 989 O O . SER A 1 126 ? 74.925 21.821 -128.898 1.00 55.31 126 SER A O 1
ATOM 991 N N . ASP A 1 127 ? 73.571 22.605 -130.518 1.00 55.28 127 ASP A N 1
ATOM 992 C CA . ASP A 1 127 ? 72.268 22.291 -129.885 1.00 55.28 127 ASP A CA 1
ATOM 993 C C . ASP A 1 127 ? 72.205 20.918 -129.178 1.00 55.28 127 ASP A C 1
ATOM 995 O O . ASP A 1 127 ? 71.552 20.736 -128.149 1.00 55.28 127 ASP A O 1
ATOM 999 N N . LYS A 1 128 ? 72.943 19.925 -129.692 1.00 56.47 128 LYS A N 1
ATOM 1000 C CA . LYS A 1 128 ? 73.015 18.565 -129.133 1.00 56.47 128 LYS A CA 1
ATOM 1001 C C . LYS A 1 128 ? 73.890 18.449 -127.873 1.00 56.47 128 LYS A C 1
ATOM 1003 O O . LYS A 1 128 ? 73.685 17.536 -127.073 1.00 56.47 128 LYS A O 1
ATOM 1008 N N . GLY A 1 129 ? 74.874 19.331 -127.704 1.00 58.31 129 GLY A N 1
ATOM 1009 C CA . GLY A 1 129 ? 75.722 19.438 -126.510 1.00 58.31 129 GLY A CA 1
ATOM 1010 C C . GLY A 1 129 ? 75.005 20.136 -125.355 1.00 58.31 129 GLY A C 1
ATOM 1011 O O . GLY A 1 129 ? 75.049 19.644 -124.228 1.00 58.31 129 GLY A O 1
ATOM 1012 N N . LEU A 1 130 ? 74.245 21.191 -125.663 1.00 58.09 130 LEU A N 1
ATOM 1013 C CA . LEU A 1 130 ? 73.374 21.899 -124.720 1.00 58.09 130 LEU A CA 1
ATOM 1014 C C . LEU A 1 130 ? 72.391 20.958 -124.017 1.00 58.09 130 LEU A C 1
ATOM 1016 O O . LEU A 1 130 ? 72.319 20.929 -122.791 1.00 58.09 130 LEU A O 1
ATOM 1020 N N . SER A 1 131 ? 71.701 20.112 -124.788 1.00 64.75 131 SER A N 1
ATOM 1021 C CA . SER A 1 131 ? 70.745 19.137 -124.248 1.00 64.75 131 SER A CA 1
ATOM 1022 C C . SER A 1 131 ? 71.381 18.164 -123.238 1.00 64.75 131 SER A C 1
ATOM 1024 O O . SER A 1 131 ? 70.763 17.828 -122.227 1.00 64.75 131 SER A O 1
ATOM 1026 N N . LYS A 1 132 ? 72.636 17.748 -123.458 1.00 67.31 132 LYS A N 1
ATOM 1027 C CA . LYS A 1 132 ? 73.356 16.853 -122.537 1.00 67.31 132 LYS A CA 1
ATOM 1028 C C . LYS A 1 132 ? 73.828 17.571 -121.272 1.00 67.31 132 LYS A C 1
ATOM 1030 O O . LYS A 1 132 ? 73.723 16.997 -120.192 1.00 67.31 132 LYS A O 1
ATOM 1035 N N . LEU A 1 133 ? 74.321 18.805 -121.393 1.00 65.50 133 LEU A N 1
ATOM 1036 C CA . LEU A 1 133 ? 74.754 19.609 -120.247 1.00 65.50 133 LEU A CA 1
ATOM 1037 C C . LEU A 1 133 ? 73.570 19.929 -119.321 1.00 65.50 133 LEU A C 1
ATOM 1039 O O . LEU A 1 133 ? 73.658 19.726 -118.112 1.00 65.50 133 LEU A O 1
ATOM 1043 N N . VAL A 1 134 ? 72.433 20.331 -119.897 1.00 70.06 134 VAL A N 1
ATOM 1044 C CA . VAL A 1 134 ? 71.186 20.584 -119.157 1.00 70.06 134 VAL A CA 1
ATOM 1045 C C . VAL A 1 134 ? 70.713 19.325 -118.422 1.00 70.06 134 VAL A C 1
ATOM 1047 O O . VAL A 1 134 ? 70.314 19.411 -117.261 1.00 70.06 134 VAL A O 1
ATOM 1050 N N . ALA A 1 135 ? 70.812 18.144 -119.043 1.00 72.50 135 ALA A N 1
ATOM 1051 C CA . ALA A 1 135 ? 70.474 16.880 -118.387 1.00 72.50 135 ALA A CA 1
ATOM 1052 C C . ALA A 1 135 ? 71.380 16.587 -117.174 1.00 72.50 135 ALA A C 1
ATOM 1054 O O . ALA A 1 135 ? 70.881 16.206 -116.116 1.00 72.50 135 ALA A O 1
ATOM 1055 N N . VAL A 1 136 ? 72.694 16.811 -117.291 1.00 72.19 136 VAL A N 1
ATOM 1056 C CA . VAL A 1 136 ? 73.651 16.609 -116.186 1.00 72.19 136 VAL A CA 1
ATOM 1057 C C . VAL A 1 136 ? 73.403 17.592 -115.039 1.00 72.19 136 VAL A C 1
ATOM 1059 O O . VAL A 1 136 ? 73.362 17.174 -113.882 1.00 72.19 136 VAL A O 1
ATOM 1062 N N . LEU A 1 137 ? 73.173 18.873 -115.342 1.00 75.06 137 LEU A N 1
ATOM 1063 C CA . LEU A 1 137 ? 72.843 19.885 -114.333 1.00 75.06 137 LEU A CA 1
ATOM 1064 C C . LEU A 1 137 ? 71.520 19.572 -113.624 1.00 75.06 137 LEU A C 1
ATOM 1066 O O . LEU A 1 137 ? 71.433 19.704 -112.407 1.00 75.06 137 LEU A O 1
ATOM 1070 N N . THR A 1 138 ? 70.519 19.076 -114.357 1.00 74.19 138 THR A N 1
ATOM 1071 C CA . THR A 1 138 ? 69.230 18.663 -113.780 1.00 74.19 138 THR A CA 1
ATOM 1072 C C . THR A 1 138 ? 69.406 17.502 -112.801 1.00 74.19 138 THR A C 1
ATOM 1074 O O . THR A 1 138 ? 68.881 17.547 -111.692 1.00 74.19 138 THR A O 1
ATOM 1077 N N . VAL A 1 139 ? 70.184 16.479 -113.171 1.00 78.31 139 VAL A N 1
ATOM 1078 C CA . VAL A 1 139 ? 70.469 15.331 -112.293 1.00 78.31 139 VAL A CA 1
ATOM 1079 C C . VAL A 1 139 ? 71.275 15.755 -111.061 1.00 78.31 139 VAL A C 1
ATOM 1081 O O . VAL A 1 139 ? 71.005 15.285 -109.957 1.00 78.31 139 VAL A O 1
ATOM 1084 N N . TYR A 1 140 ? 72.238 16.666 -111.217 1.00 73.56 140 TYR A N 1
ATOM 1085 C CA . TYR A 1 140 ? 73.012 17.196 -110.094 1.00 73.56 140 TYR A CA 1
ATOM 1086 C C . TYR A 1 140 ? 72.139 17.997 -109.121 1.00 73.56 140 TYR A C 1
ATOM 1088 O O . TYR A 1 140 ? 72.207 17.770 -107.911 1.00 73.56 140 TYR A O 1
ATOM 1096 N N . GLN A 1 141 ? 71.270 18.867 -109.643 1.00 79.12 141 GLN A N 1
ATOM 1097 C CA . GLN A 1 141 ? 70.318 19.622 -108.831 1.00 79.12 141 GLN A CA 1
ATOM 1098 C C . GLN A 1 141 ? 69.363 18.678 -108.086 1.00 79.12 141 GLN A C 1
ATOM 1100 O O . GLN A 1 141 ? 69.226 18.780 -106.870 1.00 79.12 141 GLN A O 1
ATOM 1105 N N . GLN A 1 142 ? 68.813 17.667 -108.768 1.00 77.94 142 GLN A N 1
ATOM 1106 C CA . GLN A 1 142 ? 67.982 16.630 -108.143 1.00 77.94 142 GLN A CA 1
ATOM 1107 C C . GLN A 1 142 ? 68.722 15.860 -107.038 1.00 77.94 142 GLN A C 1
ATOM 1109 O O . GLN A 1 142 ? 68.132 15.535 -106.007 1.00 77.94 142 GLN A O 1
ATOM 1114 N N . ALA A 1 143 ? 70.015 15.573 -107.210 1.00 77.25 143 ALA A N 1
ATOM 1115 C CA . ALA A 1 143 ? 70.818 14.899 -106.192 1.00 77.25 143 ALA A CA 1
ATOM 1116 C C . ALA A 1 143 ? 71.064 15.791 -104.961 1.00 77.25 143 ALA A C 1
ATOM 1118 O O . ALA A 1 143 ? 71.008 15.301 -103.827 1.00 77.25 143 ALA A O 1
ATOM 1119 N N . GLN A 1 144 ? 71.303 17.093 -105.163 1.00 81.56 144 GLN A N 1
ATOM 1120 C CA . GLN A 1 144 ? 71.412 18.061 -104.068 1.00 81.56 144 GLN A CA 1
ATOM 1121 C C . GLN A 1 144 ? 70.082 18.221 -103.319 1.00 81.56 144 GLN A C 1
ATOM 1123 O O . GLN A 1 144 ? 70.063 18.129 -102.088 1.00 81.56 144 GLN A O 1
ATOM 1128 N N . ASP A 1 145 ? 68.972 18.358 -104.043 1.00 80.38 145 ASP A N 1
ATOM 1129 C CA . ASP A 1 145 ? 67.631 18.485 -103.466 1.00 80.38 145 ASP A CA 1
ATOM 1130 C C . ASP A 1 145 ? 67.232 17.208 -102.709 1.00 80.38 145 ASP A C 1
ATOM 1132 O O . ASP A 1 145 ? 66.723 17.272 -101.589 1.00 80.38 145 ASP A O 1
ATOM 1136 N N . SER A 1 146 ? 67.559 16.028 -103.247 1.00 84.38 146 SER A N 1
ATOM 1137 C CA . SER A 1 146 ? 67.384 14.737 -102.568 1.00 84.38 146 SER A CA 1
ATOM 1138 C C . SER A 1 146 ? 68.216 14.646 -101.283 1.00 84.38 146 SER A C 1
ATOM 1140 O O . SER A 1 146 ? 67.756 14.116 -100.269 1.00 84.38 146 SER A O 1
ATOM 1142 N N . LYS A 1 147 ? 69.443 15.181 -101.280 1.00 84.38 147 LYS A N 1
ATOM 1143 C CA . LYS A 1 147 ? 70.309 15.211 -100.091 1.00 84.38 147 LYS A CA 1
ATOM 1144 C C . LYS A 1 147 ? 69.739 16.120 -98.999 1.00 84.38 147 LYS A C 1
ATOM 1146 O O . LYS A 1 147 ? 69.734 15.722 -97.832 1.00 84.38 147 LYS A O 1
ATOM 1151 N N . LEU A 1 148 ? 69.245 17.305 -99.365 1.00 85.81 148 LEU A N 1
ATOM 1152 C CA . LEU A 1 148 ? 68.576 18.226 -98.440 1.00 85.81 148 LEU A CA 1
ATOM 1153 C C . LEU A 1 148 ? 67.267 17.631 -97.907 1.00 85.81 148 LEU A C 1
ATOM 1155 O O . LEU A 1 148 ? 67.054 17.622 -96.696 1.00 85.81 148 LEU A O 1
ATOM 1159 N N . THR A 1 149 ? 66.452 17.038 -98.781 1.00 86.88 149 THR A N 1
ATOM 1160 C CA . THR A 1 149 ? 65.190 16.375 -98.415 1.00 86.88 149 THR A CA 1
ATOM 1161 C C . THR A 1 149 ? 65.428 15.218 -97.448 1.00 86.88 149 THR A C 1
ATOM 1163 O O . THR A 1 149 ? 64.752 15.109 -96.429 1.00 86.88 149 THR A O 1
ATOM 1166 N N . LYS A 1 150 ? 66.445 14.381 -97.692 1.00 91.56 150 LYS A N 1
ATOM 1167 C CA . LYS A 1 150 ? 66.819 13.288 -96.781 1.00 91.56 150 LYS A CA 1
ATOM 1168 C C . LYS A 1 150 ? 67.245 13.799 -95.404 1.00 91.56 150 LYS A C 1
ATOM 1170 O O . LYS A 1 150 ? 66.938 13.156 -94.403 1.00 91.56 150 LYS A O 1
ATOM 1175 N N . LYS A 1 151 ? 67.958 14.930 -95.343 1.00 91.50 151 LYS A N 1
ATOM 1176 C CA . LYS A 1 151 ? 68.339 15.558 -94.072 1.00 91.50 151 LYS A CA 1
ATOM 1177 C C . LYS A 1 151 ? 67.101 16.063 -93.325 1.00 91.50 151 LYS A C 1
ATOM 1179 O O . LYS A 1 151 ? 66.933 15.710 -92.166 1.00 91.50 151 LYS A O 1
ATOM 1184 N N . LEU A 1 152 ? 66.212 16.781 -94.012 1.00 93.25 152 LEU A N 1
ATOM 1185 C CA . LEU A 1 152 ? 64.963 17.287 -93.438 1.00 93.25 152 LEU A CA 1
ATOM 1186 C C . LEU A 1 152 ? 64.079 16.156 -92.889 1.00 93.25 152 LEU A C 1
ATOM 1188 O O . LEU A 1 152 ? 63.626 16.231 -91.753 1.00 93.25 152 LEU A O 1
ATOM 1192 N N . LEU A 1 153 ? 63.888 15.081 -93.661 1.00 93.56 153 LEU A N 1
ATOM 1193 C CA . LEU A 1 153 ? 63.111 13.916 -93.225 1.00 93.56 153 LEU A CA 1
ATOM 1194 C C . LEU A 1 153 ? 63.746 13.210 -92.022 1.00 93.56 153 LEU A C 1
ATOM 1196 O O . LEU A 1 153 ? 63.032 12.729 -91.149 1.00 93.56 153 LEU A O 1
ATOM 1200 N N . LYS A 1 154 ? 65.082 13.150 -91.953 1.00 93.81 154 LYS A N 1
ATOM 1201 C CA . LYS A 1 154 ? 65.789 12.576 -90.801 1.00 93.81 154 LYS A CA 1
ATOM 1202 C C . LYS A 1 154 ? 65.567 13.406 -89.536 1.00 93.81 154 LYS A C 1
ATOM 1204 O O . LYS A 1 154 ? 65.341 12.830 -88.476 1.00 93.81 154 LYS A O 1
ATOM 1209 N N . ASP A 1 155 ? 65.621 14.729 -89.656 1.00 93.31 155 ASP A N 1
ATOM 1210 C CA . ASP A 1 155 ? 65.399 15.638 -88.531 1.00 93.31 155 ASP A CA 1
ATOM 1211 C C . ASP A 1 155 ? 63.935 15.558 -88.050 1.00 93.31 155 ASP A C 1
ATOM 1213 O O . ASP A 1 155 ? 63.694 15.417 -86.853 1.00 93.31 155 ASP A O 1
ATOM 1217 N N . GLN A 1 156 ? 62.963 15.511 -88.972 1.00 94.94 156 GLN A N 1
ATOM 1218 C CA . GLN A 1 156 ? 61.541 15.299 -88.652 1.00 94.94 156 GLN A CA 1
ATOM 1219 C C . GLN A 1 156 ? 61.265 13.937 -88.004 1.00 94.94 156 GLN A C 1
ATOM 1221 O O . GLN A 1 156 ? 60.463 13.847 -87.075 1.00 94.94 156 GLN A O 1
ATOM 1226 N N . LEU A 1 157 ? 61.921 12.872 -88.476 1.00 94.75 157 LEU A N 1
ATOM 1227 C CA . LEU A 1 157 ? 61.801 11.545 -87.874 1.00 94.75 157 LEU A CA 1
ATOM 1228 C C . LEU A 1 157 ? 62.301 11.566 -86.429 1.00 94.75 157 LEU A C 1
ATOM 1230 O O . LEU A 1 157 ? 61.605 11.081 -85.542 1.00 94.75 157 LEU A O 1
ATOM 1234 N N . LYS A 1 158 ? 63.461 12.186 -86.188 1.00 94.31 158 LYS A N 1
ATOM 1235 C CA . LYS A 1 158 ? 64.029 12.317 -84.845 1.00 94.31 158 LYS A CA 1
ATOM 1236 C C . LYS A 1 158 ? 63.103 13.107 -83.914 1.00 94.31 158 LYS A C 1
ATOM 1238 O O . LYS A 1 158 ? 62.833 12.662 -82.805 1.00 94.31 158 LYS A O 1
ATOM 1243 N N . GLU A 1 159 ? 62.560 14.232 -84.381 1.00 94.75 159 GLU A N 1
ATOM 1244 C CA . GLU A 1 159 ? 61.589 15.027 -83.617 1.00 94.75 159 GLU A CA 1
ATOM 1245 C C . GLU A 1 159 ? 60.314 14.222 -83.302 1.00 94.75 159 GLU A C 1
ATOM 1247 O O . GLU A 1 159 ? 59.787 14.271 -82.189 1.00 94.75 159 GLU A O 1
ATOM 1252 N N . SER A 1 160 ? 59.815 13.443 -84.267 1.00 92.75 160 SER A N 1
ATOM 1253 C CA . SER A 1 160 ? 58.648 12.583 -84.064 1.00 92.75 160 SER A CA 1
ATOM 1254 C C . SER A 1 160 ? 58.927 11.435 -83.090 1.00 92.75 160 SER A C 1
ATOM 1256 O O . SER A 1 160 ? 58.025 11.041 -82.351 1.00 92.75 160 SER A O 1
ATOM 1258 N N . GLU A 1 161 ? 60.137 10.879 -83.086 1.00 95.06 161 GLU A N 1
ATOM 1259 C CA . GLU A 1 161 ? 60.559 9.841 -82.143 1.00 95.06 161 GLU A CA 1
ATOM 1260 C C . GLU A 1 161 ? 60.669 10.389 -80.717 1.00 95.06 161 GLU A C 1
ATOM 1262 O O . GLU A 1 161 ? 60.165 9.754 -79.791 1.00 95.06 161 GLU A O 1
ATOM 1267 N N . GLU A 1 162 ? 61.242 11.583 -80.547 1.00 95.81 162 GLU A N 1
ATOM 1268 C CA . GLU A 1 162 ? 61.322 12.284 -79.259 1.00 95.81 162 GLU A CA 1
ATOM 1269 C C . GLU A 1 162 ? 59.916 12.587 -78.709 1.00 95.81 162 GLU A C 1
ATOM 1271 O O . GLU A 1 162 ? 59.607 12.227 -77.572 1.00 95.81 162 GLU A O 1
ATOM 1276 N N . LYS A 1 163 ? 59.010 13.124 -79.542 1.00 96.19 163 LYS A N 1
ATOM 1277 C CA . LYS A 1 163 ? 57.597 13.340 -79.172 1.00 96.19 163 LYS A CA 1
ATOM 1278 C C . LYS A 1 163 ? 56.879 12.043 -78.803 1.00 96.19 163 LYS A C 1
ATOM 1280 O O . LYS A 1 163 ? 56.085 12.020 -77.865 1.00 96.19 163 LYS A O 1
ATOM 1285 N N . ARG A 1 164 ? 57.135 10.952 -79.534 1.00 95.69 164 ARG A N 1
ATOM 1286 C CA . ARG A 1 164 ? 56.549 9.637 -79.233 1.00 95.69 164 ARG A CA 1
ATOM 1287 C C . ARG A 1 164 ? 57.030 9.120 -77.879 1.00 95.69 164 ARG A C 1
ATOM 1289 O O . ARG A 1 164 ? 56.222 8.557 -77.146 1.00 95.69 164 ARG A O 1
ATOM 1296 N N . GLN A 1 165 ? 58.308 9.309 -77.556 1.00 95.38 165 GLN A N 1
ATOM 1297 C CA . GLN A 1 165 ? 58.853 8.910 -76.262 1.00 95.38 165 GLN A CA 1
ATOM 1298 C C . GLN A 1 165 ? 58.239 9.735 -75.126 1.00 95.38 165 GLN A C 1
ATOM 1300 O O . GLN A 1 165 ? 57.740 9.153 -74.170 1.00 95.38 165 GLN A O 1
ATOM 1305 N N . GLU A 1 166 ? 58.155 11.059 -75.276 1.00 96.25 166 GLU A N 1
ATOM 1306 C CA . GLU A 1 166 ? 57.527 11.936 -74.278 1.00 96.25 166 GLU A CA 1
ATOM 1307 C C . GLU A 1 166 ? 56.054 11.567 -74.022 1.00 96.25 166 GLU A C 1
ATOM 1309 O O . GLU A 1 166 ? 55.606 11.504 -72.877 1.00 96.25 166 GLU A O 1
ATOM 1314 N N . LEU A 1 167 ? 55.288 11.289 -75.083 1.00 96.19 167 LEU A N 1
ATOM 1315 C CA . LEU A 1 167 ? 53.900 10.834 -74.958 1.00 96.19 167 LEU A CA 1
ATOM 1316 C C . LEU A 1 167 ? 53.799 9.454 -74.299 1.00 96.19 167 LEU A C 1
ATOM 1318 O O . LEU A 1 167 ? 52.864 9.221 -73.536 1.00 96.19 167 LEU A O 1
ATOM 1322 N N . SER A 1 168 ? 54.744 8.554 -74.581 1.00 95.81 168 SER A N 1
ATOM 1323 C CA . SER A 1 168 ? 54.813 7.241 -73.936 1.00 95.81 168 SER A CA 1
ATOM 1324 C C . SER A 1 168 ? 55.046 7.383 -72.434 1.00 95.81 168 SER A C 1
ATOM 1326 O O . SER A 1 168 ? 54.341 6.752 -71.652 1.00 95.81 168 SER A O 1
ATOM 1328 N N . ASP A 1 169 ? 55.979 8.240 -72.024 1.00 96.38 169 ASP A N 1
ATOM 1329 C CA . ASP A 1 169 ? 56.290 8.459 -70.610 1.00 96.38 169 ASP A CA 1
ATOM 1330 C C . ASP A 1 169 ? 55.080 9.077 -69.882 1.00 96.38 169 ASP A C 1
ATOM 1332 O O . ASP A 1 169 ? 54.638 8.556 -68.855 1.00 96.38 169 ASP A O 1
ATOM 1336 N N . LYS A 1 170 ? 54.439 10.095 -70.478 1.00 97.00 170 LYS A N 1
ATOM 1337 C CA . LYS A 1 170 ? 53.191 10.693 -69.960 1.00 97.00 170 LYS A CA 1
ATOM 1338 C C . LYS A 1 170 ? 52.047 9.687 -69.835 1.00 97.00 170 LYS A C 1
ATOM 1340 O O . LYS A 1 170 ? 51.271 9.750 -68.883 1.00 97.00 170 LYS A O 1
ATOM 1345 N N . LEU A 1 171 ? 51.923 8.762 -70.788 1.00 96.38 171 LEU A N 1
ATOM 1346 C CA . LEU A 1 171 ? 50.920 7.702 -70.719 1.00 96.38 171 LEU A CA 1
ATOM 1347 C C . LEU A 1 171 ? 51.189 6.778 -69.528 1.00 96.38 171 LEU A C 1
ATOM 1349 O O . LEU A 1 171 ? 50.264 6.497 -68.771 1.00 96.38 171 LEU A O 1
ATOM 1353 N N . THR A 1 172 ? 52.442 6.362 -69.320 1.00 95.88 172 THR A N 1
ATOM 1354 C CA . THR A 1 172 ? 52.798 5.499 -68.181 1.00 95.88 172 THR A CA 1
ATOM 1355 C C . THR A 1 172 ? 52.575 6.180 -66.829 1.00 95.88 172 THR A C 1
ATOM 1357 O O . THR A 1 172 ? 52.080 5.544 -65.899 1.00 95.88 172 THR A O 1
ATOM 1360 N N . GLU A 1 173 ? 52.864 7.480 -66.722 1.00 96.44 173 GLU A N 1
ATOM 1361 C CA . GLU A 1 173 ? 52.577 8.274 -65.523 1.00 96.44 173 GLU A CA 1
ATOM 1362 C C . GLU A 1 173 ? 51.065 8.348 -65.260 1.00 96.44 173 GLU A C 1
ATOM 1364 O O . GLU A 1 173 ? 50.607 8.031 -64.161 1.00 96.44 173 GLU A O 1
ATOM 1369 N N . SER A 1 174 ? 50.270 8.650 -66.290 1.00 95.69 174 SER A N 1
ATOM 1370 C CA . SER A 1 174 ? 48.807 8.692 -66.185 1.00 95.69 174 SER A CA 1
ATOM 1371 C C . SER A 1 174 ? 48.196 7.331 -65.816 1.00 95.69 174 SER A C 1
ATOM 1373 O O . SER A 1 174 ? 47.253 7.256 -65.023 1.00 95.69 174 SER A O 1
ATOM 1375 N N . GLU A 1 175 ? 48.737 6.231 -66.345 1.00 96.00 175 GLU A N 1
ATOM 1376 C CA . GLU A 1 175 ? 48.318 4.875 -65.981 1.00 96.00 175 GLU A CA 1
ATOM 1377 C C . GLU A 1 175 ? 48.625 4.555 -64.513 1.00 96.00 175 GLU A C 1
ATOM 1379 O O . GLU A 1 175 ? 47.778 3.975 -63.824 1.00 96.00 175 GLU A O 1
ATOM 1384 N N . TYR A 1 176 ? 49.788 4.973 -64.010 1.00 96.06 176 TYR A N 1
ATOM 1385 C CA . TYR A 1 176 ? 50.148 4.824 -62.603 1.00 96.06 176 TYR A CA 1
ATOM 1386 C C . TYR A 1 176 ? 49.221 5.638 -61.688 1.00 96.06 176 TYR A C 1
ATOM 1388 O O . TYR A 1 176 ? 48.677 5.100 -60.718 1.00 96.06 176 TYR A O 1
ATOM 1396 N N . GLU A 1 177 ? 48.956 6.903 -62.019 1.00 96.94 177 GLU A N 1
ATOM 1397 C CA . GLU A 1 177 ? 48.003 7.742 -61.281 1.00 96.94 177 GLU A CA 1
ATOM 1398 C C . GLU A 1 177 ? 46.600 7.127 -61.258 1.00 96.94 177 GLU A C 1
ATOM 1400 O O . GLU A 1 177 ? 45.952 7.067 -60.208 1.00 96.94 177 GLU A O 1
ATOM 1405 N N . LYS A 1 178 ? 46.136 6.594 -62.393 1.00 96.75 178 LYS A N 1
ATOM 1406 C CA . LYS A 1 178 ? 44.849 5.898 -62.487 1.00 96.75 178 LYS A CA 1
ATOM 1407 C C . LYS A 1 178 ? 44.794 4.673 -61.571 1.00 96.75 178 LYS A C 1
ATOM 1409 O O . LYS A 1 178 ? 43.768 4.451 -60.920 1.00 96.75 178 LYS A O 1
ATOM 1414 N N . GLN A 1 179 ? 45.863 3.879 -61.498 1.00 96.25 179 GLN A N 1
ATOM 1415 C CA . GLN A 1 179 ? 45.937 2.731 -60.588 1.00 96.25 179 GLN A CA 1
ATOM 1416 C C . GLN A 1 179 ? 45.875 3.175 -59.120 1.00 96.25 179 GLN A C 1
ATOM 1418 O O . GLN A 1 179 ? 45.104 2.608 -58.344 1.00 96.25 179 GLN A O 1
ATOM 1423 N N . GLN A 1 180 ? 46.602 4.236 -58.757 1.00 97.25 180 GLN A N 1
ATOM 1424 C CA . GLN A 1 180 ? 46.574 4.812 -57.408 1.00 97.25 180 GLN A CA 1
ATOM 1425 C C . GLN A 1 180 ? 45.180 5.330 -57.028 1.00 97.25 180 GLN A C 1
ATOM 1427 O O . GLN A 1 180 ? 44.667 5.023 -55.950 1.00 97.25 180 GLN A O 1
ATOM 1432 N N . LEU A 1 181 ? 44.521 6.067 -57.926 1.00 96.56 181 LEU A N 1
ATOM 1433 C CA . LEU A 1 181 ? 43.153 6.551 -57.717 1.00 96.56 181 LEU A CA 1
ATOM 1434 C C . LEU A 1 181 ? 42.151 5.402 -57.581 1.00 96.56 181 LEU A C 1
ATOM 1436 O O . LEU A 1 181 ? 41.274 5.459 -56.721 1.00 96.56 181 LEU A O 1
ATOM 1440 N N . THR A 1 182 ? 42.307 4.342 -58.374 1.00 96.69 182 THR A N 1
ATOM 1441 C CA . THR A 1 182 ? 41.464 3.140 -58.280 1.00 96.69 182 THR A CA 1
ATOM 1442 C C . THR A 1 182 ? 41.630 2.453 -56.922 1.00 96.69 182 THR A C 1
ATOM 1444 O O . THR A 1 182 ? 40.637 2.069 -56.304 1.00 96.69 182 THR A O 1
ATOM 1447 N N . GLY A 1 183 ? 42.867 2.348 -56.423 1.00 97.06 183 GLY A N 1
ATOM 1448 C CA . GLY A 1 183 ? 43.151 1.824 -55.086 1.00 97.06 183 GLY A CA 1
ATOM 1449 C C . GLY A 1 183 ? 42.482 2.652 -53.988 1.00 97.06 183 GLY A C 1
ATOM 1450 O O . GLY A 1 183 ? 41.751 2.106 -53.164 1.00 97.06 183 GLY A O 1
ATOM 1451 N N . ARG A 1 184 ? 42.647 3.981 -54.031 1.00 97.38 184 ARG A N 1
ATOM 1452 C CA . ARG A 1 184 ? 42.009 4.906 -53.078 1.00 97.38 184 ARG A CA 1
ATOM 1453 C C . ARG A 1 184 ? 40.485 4.806 -53.108 1.00 97.38 184 ARG A C 1
ATOM 1455 O O . ARG A 1 184 ? 39.868 4.760 -52.050 1.00 97.38 184 ARG A O 1
ATOM 1462 N N . LEU A 1 185 ? 39.885 4.731 -54.298 1.00 97.50 185 LEU A N 1
ATOM 1463 C CA . LEU A 1 185 ? 38.437 4.592 -54.456 1.00 97.50 185 LEU A CA 1
ATOM 1464 C C . LEU A 1 185 ? 37.921 3.304 -53.804 1.00 97.50 185 LEU A C 1
ATOM 1466 O O . LEU A 1 185 ? 36.896 3.332 -53.128 1.00 97.50 185 LEU A O 1
ATOM 1470 N N . LYS A 1 186 ? 38.646 2.190 -53.971 1.00 97.31 186 LYS A N 1
ATOM 1471 C CA . LYS A 1 186 ? 38.289 0.913 -53.348 1.00 97.31 186 LYS A CA 1
ATOM 1472 C C . LYS A 1 186 ? 38.320 1.005 -51.821 1.00 97.31 186 LYS A C 1
ATOM 1474 O O . LYS A 1 186 ? 37.356 0.601 -51.180 1.00 97.31 186 LYS A O 1
ATOM 1479 N N . THR A 1 187 ? 39.375 1.588 -51.250 1.00 96.94 187 THR A N 1
ATOM 1480 C CA . THR A 1 187 ? 39.479 1.794 -49.796 1.00 96.94 187 THR A CA 1
ATOM 1481 C C . THR A 1 187 ? 38.353 2.681 -49.267 1.00 96.94 187 THR A C 1
ATOM 1483 O O . THR A 1 187 ? 37.702 2.324 -48.290 1.00 96.94 187 THR A O 1
ATOM 1486 N N . THR A 1 188 ? 38.053 3.798 -49.937 1.00 96.75 188 THR A N 1
ATOM 1487 C CA . THR A 1 188 ? 36.947 4.681 -49.537 1.00 96.75 188 THR A CA 1
ATOM 1488 C C . THR A 1 188 ? 35.587 3.980 -49.606 1.00 96.75 188 THR A C 1
ATOM 1490 O O . THR A 1 188 ? 34.737 4.197 -48.744 1.00 96.75 188 THR A O 1
ATOM 1493 N N . GLU A 1 189 ? 35.361 3.121 -50.601 1.00 97.06 189 GLU A N 1
ATOM 1494 C CA . GLU A 1 189 ? 34.119 2.349 -50.702 1.00 97.06 189 GLU A CA 1
ATOM 1495 C C . GLU A 1 189 ? 33.990 1.310 -49.574 1.00 97.06 189 GLU A C 1
ATOM 1497 O O . GLU A 1 189 ? 32.913 1.168 -48.993 1.00 97.06 189 GLU A O 1
ATOM 1502 N N . GLU A 1 190 ? 35.082 0.637 -49.202 1.00 97.19 190 GLU A N 1
ATOM 1503 C CA . GLU A 1 190 ? 35.116 -0.286 -48.058 1.00 97.19 190 GLU A CA 1
ATOM 1504 C C . GLU A 1 190 ? 34.825 0.446 -46.733 1.00 97.19 190 GLU A C 1
ATOM 1506 O O . GLU A 1 190 ? 33.979 0.003 -45.950 1.00 97.19 190 GLU A O 1
ATOM 1511 N N . GLU A 1 191 ? 35.444 1.608 -46.501 1.00 97.69 191 GLU A N 1
ATOM 1512 C CA . GLU A 1 191 ? 35.174 2.461 -45.334 1.00 97.69 191 GLU A CA 1
ATOM 1513 C C . GLU A 1 191 ? 33.709 2.916 -45.287 1.00 97.69 191 GLU A C 1
ATOM 1515 O O . GLU A 1 191 ? 33.060 2.859 -44.237 1.00 97.69 191 GLU A O 1
ATOM 1520 N N . ARG A 1 192 ? 33.148 3.317 -46.434 1.00 97.56 192 ARG A N 1
ATOM 1521 C CA . ARG A 1 192 ? 31.739 3.716 -46.549 1.00 97.56 192 ARG A CA 1
ATOM 1522 C C . ARG A 1 192 ? 30.799 2.570 -46.176 1.00 97.56 192 ARG A C 1
ATOM 1524 O O . ARG A 1 192 ? 29.815 2.795 -45.469 1.00 97.56 192 ARG A O 1
ATOM 1531 N N . GLN A 1 193 ? 31.089 1.348 -46.621 1.00 97.19 193 GLN A N 1
ATOM 1532 C CA . GLN A 1 193 ? 30.297 0.164 -46.277 1.00 97.19 193 GLN A CA 1
ATOM 1533 C C . GLN A 1 193 ? 30.368 -0.154 -44.779 1.00 97.19 193 GLN A C 1
ATOM 1535 O O . GLN A 1 193 ? 29.331 -0.408 -44.162 1.00 97.19 193 GLN A O 1
ATOM 1540 N N . GLN A 1 194 ? 31.555 -0.066 -44.172 1.00 97.31 194 GLN A N 1
ATOM 1541 C CA . GLN A 1 194 ? 31.727 -0.252 -42.728 1.00 97.31 194 GLN A CA 1
ATOM 1542 C C . GLN A 1 194 ? 30.961 0.800 -41.916 1.00 97.31 194 GLN A C 1
ATOM 1544 O O . GLN A 1 194 ? 30.265 0.456 -40.958 1.00 97.31 194 GLN A O 1
ATOM 1549 N N . LEU A 1 195 ? 31.043 2.076 -42.307 1.00 97.50 195 LEU A N 1
ATOM 1550 C CA . LEU A 1 195 ? 30.299 3.158 -41.659 1.00 97.50 195 LEU A CA 1
ATOM 1551 C C . LEU A 1 195 ? 28.788 2.956 -41.767 1.00 97.50 195 LEU A C 1
ATOM 1553 O O . LEU A 1 195 ? 28.079 3.154 -40.783 1.00 97.50 195 LEU A O 1
ATOM 1557 N N . ASN A 1 196 ? 28.295 2.513 -42.924 1.00 97.44 196 ASN A N 1
ATOM 1558 C CA . ASN A 1 196 ? 26.876 2.226 -43.109 1.00 97.44 196 ASN A CA 1
ATOM 1559 C C . ASN A 1 196 ? 26.405 1.055 -42.227 1.00 97.44 196 ASN A C 1
ATOM 1561 O O . ASN A 1 196 ? 25.327 1.115 -41.638 1.00 97.44 196 ASN A O 1
ATOM 1565 N N . GLY A 1 197 ? 27.234 0.016 -42.079 1.00 97.69 197 GLY A N 1
ATOM 1566 C CA . GLY A 1 197 ? 26.976 -1.083 -41.146 1.00 97.69 197 GLY A CA 1
ATOM 1567 C C . GLY A 1 197 ? 26.871 -0.596 -39.700 1.00 97.69 197 GLY A C 1
ATOM 1568 O O . GLY A 1 197 ? 25.880 -0.873 -39.029 1.00 97.69 197 GLY A O 1
ATOM 1569 N N . ARG A 1 198 ? 27.843 0.208 -39.249 1.00 97.69 198 ARG A N 1
ATOM 1570 C CA . ARG A 1 198 ? 27.832 0.810 -37.905 1.00 97.69 198 ARG A CA 1
ATOM 1571 C C . ARG A 1 198 ? 26.609 1.695 -37.679 1.00 97.69 198 ARG A C 1
ATOM 1573 O O . ARG A 1 198 ? 25.987 1.597 -36.629 1.00 97.69 198 ARG A O 1
ATOM 1580 N N . LEU A 1 199 ? 26.245 2.518 -38.664 1.00 97.94 199 LEU A N 1
ATOM 1581 C CA . LEU A 1 199 ? 25.063 3.377 -38.594 1.00 97.94 199 LEU A CA 1
ATOM 1582 C C . LEU A 1 199 ? 23.784 2.554 -38.412 1.00 97.94 199 LEU A C 1
ATOM 1584 O O . LEU A 1 199 ? 22.956 2.897 -37.573 1.00 97.94 199 LEU A O 1
ATOM 1588 N N . LYS A 1 200 ? 23.642 1.453 -39.161 1.00 97.62 200 LYS A N 1
ATOM 1589 C CA . LYS A 1 200 ? 22.493 0.552 -39.037 1.00 97.62 200 LYS A CA 1
ATOM 1590 C C . LYS A 1 200 ? 22.406 -0.063 -37.637 1.00 97.62 200 LYS A C 1
ATOM 1592 O O . LYS A 1 200 ? 21.337 -0.029 -37.039 1.00 97.62 200 LYS A O 1
ATOM 1597 N N . THR A 1 201 ? 23.520 -0.558 -37.097 1.00 97.25 201 THR A N 1
ATOM 1598 C CA . THR A 1 201 ? 23.564 -1.109 -35.733 1.00 97.25 201 THR A CA 1
ATOM 1599 C C . THR A 1 201 ? 23.200 -0.058 -34.684 1.00 97.25 201 THR A C 1
ATOM 1601 O O . THR A 1 201 ? 22.355 -0.314 -33.833 1.00 97.25 201 THR A O 1
ATOM 1604 N N . THR A 1 202 ? 23.760 1.152 -34.774 1.00 97.38 202 THR A N 1
ATOM 1605 C CA . THR A 1 202 ? 23.420 2.246 -33.850 1.00 97.38 202 THR A CA 1
ATOM 1606 C C . THR A 1 202 ? 21.942 2.635 -33.935 1.00 97.38 202 THR A C 1
ATOM 1608 O O . THR A 1 202 ? 21.325 2.953 -32.920 1.00 97.38 202 THR A O 1
ATOM 1611 N N . GLU A 1 203 ? 21.345 2.602 -35.125 1.00 97.75 203 GLU A N 1
ATOM 1612 C CA . GLU A 1 203 ? 19.923 2.891 -35.307 1.00 97.75 203 GLU A CA 1
ATOM 1613 C C . GLU A 1 203 ? 19.023 1.806 -34.687 1.00 97.75 203 GLU A C 1
ATOM 1615 O O . GLU A 1 203 ? 18.025 2.129 -34.039 1.00 97.75 203 GLU A O 1
ATOM 1620 N N . GLU A 1 204 ? 19.403 0.532 -34.812 1.00 97.62 204 GLU A N 1
ATOM 1621 C CA . GLU A 1 204 ? 18.725 -0.595 -34.159 1.00 97.62 204 GLU A CA 1
ATOM 1622 C C . GLU A 1 204 ? 18.816 -0.499 -32.624 1.00 97.62 204 GLU A C 1
ATOM 1624 O O . GLU A 1 204 ? 17.796 -0.606 -31.939 1.00 97.62 204 GLU A O 1
ATOM 1629 N N . GLU A 1 205 ? 20.000 -0.209 -32.075 1.00 97.88 205 GLU A N 1
ATOM 1630 C CA . GLU A 1 205 ? 20.205 0.025 -30.635 1.00 97.88 205 GLU A CA 1
ATOM 1631 C C . GLU A 1 205 ? 19.360 1.203 -30.130 1.00 97.88 205 GLU A C 1
ATOM 1633 O O . GLU A 1 205 ? 18.695 1.122 -29.094 1.00 97.88 205 GLU A O 1
ATOM 1638 N N . ARG A 1 206 ? 19.324 2.304 -30.888 1.00 97.81 206 ARG A N 1
ATOM 1639 C CA . ARG A 1 206 ? 18.513 3.484 -30.566 1.00 97.81 206 ARG A CA 1
ATOM 1640 C C . ARG A 1 206 ? 17.022 3.153 -30.533 1.00 97.81 206 ARG A C 1
ATOM 1642 O O . ARG A 1 206 ? 16.304 3.674 -29.675 1.00 97.81 206 ARG A O 1
ATOM 1649 N N . GLN A 1 207 ? 16.549 2.305 -31.442 1.00 97.81 207 GLN A N 1
ATOM 1650 C CA . GLN A 1 207 ? 15.162 1.850 -31.455 1.00 97.81 207 GLN A CA 1
ATOM 1651 C C . GLN A 1 207 ? 14.850 0.968 -30.233 1.00 97.81 207 GLN A C 1
ATOM 1653 O O . GLN A 1 207 ? 13.861 1.219 -29.547 1.00 97.81 207 GLN A O 1
ATOM 1658 N N . GLN A 1 208 ? 15.733 0.030 -29.880 1.00 97.69 208 GLN A N 1
ATOM 1659 C CA . GLN A 1 208 ? 15.585 -0.800 -28.674 1.00 97.69 208 GLN A CA 1
ATOM 1660 C C . GLN A 1 208 ? 15.561 0.028 -27.382 1.00 97.69 208 GLN A C 1
ATOM 1662 O O . GLN A 1 208 ? 14.743 -0.224 -26.491 1.00 97.69 208 GLN A O 1
ATOM 1667 N N . LEU A 1 209 ? 16.407 1.059 -27.285 1.00 97.88 209 LEU A N 1
ATOM 1668 C CA . LEU A 1 209 ? 16.409 1.984 -26.150 1.00 97.88 209 LEU A CA 1
ATOM 1669 C C . LEU A 1 209 ? 15.103 2.781 -26.062 1.00 97.88 209 LEU A C 1
ATOM 1671 O O . LEU A 1 209 ? 14.581 2.979 -24.966 1.00 97.88 209 LEU A O 1
ATOM 1675 N N . ARG A 1 210 ? 14.539 3.210 -27.199 1.00 98.06 210 ARG A N 1
ATOM 1676 C CA . ARG A 1 210 ? 13.233 3.890 -27.231 1.00 98.06 210 ARG A CA 1
ATOM 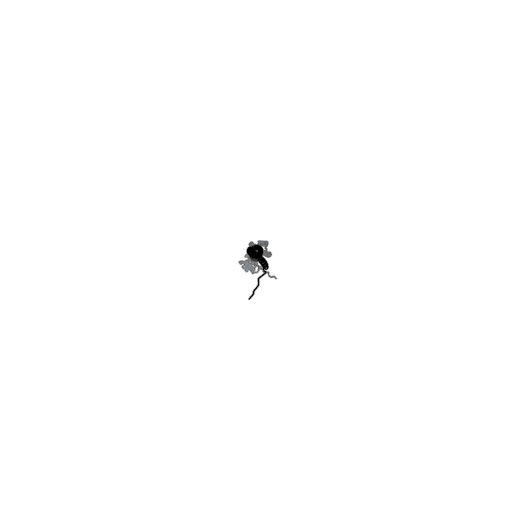1677 C C . ARG A 1 210 ? 12.102 2.992 -26.751 1.00 98.06 210 ARG A C 1
ATOM 1679 O O . ARG A 1 210 ? 11.228 3.467 -26.030 1.00 98.06 210 ARG A O 1
ATOM 1686 N N . ASP A 1 211 ? 12.108 1.727 -27.147 1.00 98.00 211 ASP A N 1
ATOM 1687 C CA . ASP A 1 211 ? 11.063 0.788 -26.746 1.00 98.00 211 ASP A CA 1
ATOM 1688 C C . ASP A 1 211 ? 11.192 0.414 -25.264 1.00 98.00 211 ASP A C 1
ATOM 1690 O O . ASP A 1 211 ? 10.193 0.415 -24.544 1.00 98.00 211 ASP A O 1
ATOM 1694 N N . THR A 1 212 ? 12.424 0.245 -24.771 1.00 97.75 212 THR A N 1
ATOM 1695 C CA . THR A 1 212 ? 12.705 0.095 -23.333 1.00 97.75 212 THR A CA 1
ATOM 1696 C C . THR A 1 212 ? 12.211 1.305 -22.539 1.00 97.75 212 THR A C 1
ATOM 1698 O O . THR A 1 212 ? 11.504 1.140 -21.549 1.00 97.75 212 THR A O 1
ATOM 1701 N N . LEU A 1 213 ? 12.508 2.527 -22.997 1.00 98.12 213 LEU A N 1
ATOM 1702 C CA . LEU A 1 213 ? 12.066 3.754 -22.331 1.00 98.12 213 LEU A CA 1
ATOM 1703 C C . LEU A 1 213 ? 10.536 3.836 -22.241 1.00 98.12 213 LEU A C 1
ATOM 1705 O O . LEU A 1 213 ? 10.006 4.146 -21.177 1.00 98.12 213 LEU A O 1
ATOM 1709 N N . LYS A 1 214 ? 9.819 3.509 -23.325 1.00 98.00 214 LYS A N 1
ATOM 1710 C CA . LYS A 1 214 ? 8.347 3.468 -23.323 1.00 98.00 214 LYS A CA 1
ATOM 1711 C C . LYS A 1 214 ? 7.801 2.450 -22.323 1.00 98.00 214 LYS A C 1
ATOM 1713 O O . LYS A 1 214 ? 6.843 2.758 -21.618 1.00 98.00 214 LYS A O 1
ATOM 1718 N N . ALA A 1 215 ? 8.395 1.257 -22.257 1.00 97.56 215 ALA A N 1
ATOM 1719 C CA . ALA A 1 215 ? 7.994 0.232 -21.296 1.00 97.56 215 ALA A CA 1
ATOM 1720 C C . ALA A 1 215 ? 8.194 0.720 -19.851 1.00 97.56 215 ALA A C 1
ATOM 1722 O O . ALA A 1 215 ? 7.266 0.659 -19.047 1.00 97.56 215 ALA A O 1
ATOM 1723 N N . THR A 1 216 ? 9.354 1.309 -19.547 1.00 97.44 216 THR A N 1
ATOM 1724 C CA . THR A 1 216 ? 9.645 1.886 -18.226 1.00 97.44 216 THR A CA 1
ATOM 1725 C C . THR A 1 216 ? 8.699 3.037 -17.866 1.00 97.44 216 THR A C 1
ATOM 1727 O O . THR A 1 216 ? 8.270 3.160 -16.718 1.00 97.44 216 THR A O 1
ATOM 1730 N N . GLU A 1 217 ? 8.335 3.894 -18.823 1.00 98.00 217 GLU A N 1
ATOM 1731 C CA . GLU A 1 217 ? 7.360 4.965 -18.593 1.00 98.00 217 GLU A CA 1
ATOM 1732 C C . GLU A 1 217 ? 5.966 4.425 -18.255 1.00 98.00 217 GLU A C 1
ATOM 1734 O O . GLU A 1 217 ? 5.288 4.988 -17.389 1.00 98.00 217 GLU A O 1
ATOM 1739 N N . GLU A 1 218 ? 5.541 3.340 -18.903 1.00 97.69 218 GLU A N 1
ATOM 1740 C CA . GLU A 1 218 ? 4.258 2.694 -18.629 1.00 97.69 218 GLU A CA 1
ATOM 1741 C C . GLU A 1 218 ? 4.254 1.997 -17.263 1.00 97.69 218 GLU A C 1
ATOM 1743 O O . GLU A 1 218 ? 3.337 2.211 -16.467 1.00 97.69 218 GLU A O 1
ATOM 1748 N N . GLU A 1 219 ? 5.321 1.271 -16.919 1.00 98.06 219 GLU A N 1
ATOM 1749 C CA . GLU A 1 219 ? 5.511 0.711 -15.574 1.00 98.06 219 GLU A CA 1
ATOM 1750 C C . GLU A 1 219 ? 5.458 1.805 -14.498 1.00 98.06 219 GLU A C 1
ATOM 1752 O O . GLU A 1 219 ? 4.784 1.656 -13.476 1.00 98.06 219 GLU A O 1
ATOM 1757 N N . ARG A 1 220 ? 6.094 2.958 -14.743 1.00 98.06 220 ARG A N 1
ATOM 1758 C CA . ARG A 1 220 ? 6.053 4.102 -13.822 1.00 98.06 220 ARG A CA 1
ATOM 1759 C C . ARG A 1 220 ? 4.633 4.639 -13.632 1.00 98.06 220 ARG A C 1
ATOM 1761 O O . ARG A 1 220 ? 4.262 4.977 -12.504 1.00 98.06 220 ARG A O 1
ATOM 1768 N N . LYS A 1 221 ? 3.825 4.721 -14.696 1.00 97.69 221 LYS A N 1
ATOM 1769 C CA . LYS A 1 221 ? 2.410 5.124 -14.596 1.00 97.69 221 LYS A CA 1
ATOM 1770 C C . LYS A 1 221 ? 1.604 4.114 -13.785 1.00 97.69 221 LYS A C 1
ATOM 1772 O O . LYS A 1 221 ? 0.856 4.526 -12.900 1.00 97.69 221 LYS A O 1
ATOM 1777 N N . GLN A 1 222 ? 1.799 2.818 -14.025 1.00 97.44 222 GLN A N 1
ATOM 1778 C CA . GLN A 1 222 ? 1.126 1.760 -13.269 1.00 97.44 222 GLN A CA 1
ATOM 1779 C C . GLN A 1 222 ? 1.488 1.804 -11.781 1.00 97.44 222 GLN A C 1
ATOM 1781 O O . GLN A 1 222 ? 0.600 1.755 -10.930 1.00 97.44 222 GLN A O 1
ATOM 1786 N N . LEU A 1 223 ? 2.773 1.967 -11.449 1.00 97.88 223 LEU A N 1
ATOM 1787 C CA . LEU A 1 223 ? 3.233 2.121 -10.066 1.00 97.88 223 LEU A CA 1
ATOM 1788 C C . LEU A 1 223 ? 2.649 3.370 -9.403 1.00 97.88 223 LEU A C 1
ATOM 1790 O O . LEU A 1 223 ? 2.215 3.304 -8.256 1.00 97.88 223 LEU A O 1
ATOM 1794 N N . THR A 1 224 ? 2.575 4.486 -10.132 1.00 97.94 224 THR A N 1
ATOM 1795 C CA . THR A 1 224 ? 1.951 5.723 -9.636 1.00 97.94 224 THR A CA 1
ATOM 1796 C C . THR A 1 224 ? 0.459 5.515 -9.355 1.00 97.94 224 THR A C 1
ATOM 1798 O O . THR A 1 224 ? -0.038 5.960 -8.322 1.00 97.94 224 THR A O 1
ATOM 1801 N N . GLY A 1 225 ? -0.250 4.798 -10.234 1.00 98.00 225 GLY A N 1
ATOM 1802 C CA . GLY A 1 225 ? -1.651 4.427 -10.027 1.00 98.00 225 GLY A CA 1
ATOM 1803 C C . GLY A 1 225 ? -1.845 3.560 -8.783 1.00 98.00 225 GLY A C 1
ATOM 1804 O O . GLY A 1 225 ? -2.658 3.896 -7.927 1.00 98.00 225 GLY A O 1
ATOM 1805 N N . ARG A 1 226 ? -1.037 2.501 -8.633 1.00 97.88 226 ARG A N 1
ATOM 1806 C CA . ARG A 1 226 ? -1.060 1.627 -7.446 1.00 97.88 226 ARG A CA 1
ATOM 1807 C C . ARG A 1 226 ? -0.787 2.401 -6.159 1.00 97.88 226 ARG A C 1
ATOM 1809 O O . ARG A 1 226 ? -1.503 2.208 -5.185 1.00 97.88 226 ARG A O 1
ATOM 1816 N N . LEU A 1 227 ? 0.202 3.297 -6.168 1.00 98.12 227 LEU A N 1
ATOM 1817 C CA . LEU A 1 227 ? 0.526 4.139 -5.015 1.00 98.12 227 LEU A CA 1
ATOM 1818 C C . LEU A 1 227 ? -0.666 5.012 -4.603 1.00 98.12 227 LEU A C 1
ATOM 1820 O O . LEU A 1 227 ? -0.962 5.113 -3.416 1.00 98.12 227 LEU A O 1
ATOM 1824 N N . LYS A 1 228 ? -1.369 5.606 -5.575 1.00 97.75 228 LYS A N 1
ATOM 1825 C CA . LYS A 1 228 ? -2.563 6.415 -5.312 1.00 97.75 228 LYS A CA 1
ATOM 1826 C C . LYS A 1 228 ? -3.676 5.586 -4.662 1.00 97.75 228 LYS A C 1
ATOM 1828 O O . LYS A 1 228 ? -4.223 6.015 -3.654 1.00 97.75 228 LYS A O 1
ATOM 1833 N N . THR A 1 229 ? -3.967 4.396 -5.191 1.00 97.56 229 THR A N 1
ATOM 1834 C CA . THR A 1 229 ? -4.973 3.490 -4.611 1.00 97.56 229 THR A CA 1
ATOM 1835 C C . THR A 1 229 ? -4.608 3.076 -3.185 1.00 97.56 229 THR A C 1
ATOM 1837 O O . THR A 1 229 ? -5.440 3.166 -2.289 1.00 97.56 229 THR A O 1
ATOM 1840 N N . THR A 1 230 ? -3.351 2.695 -2.939 1.00 97.50 230 THR A N 1
ATOM 1841 C CA . THR A 1 230 ? -2.885 2.339 -1.589 1.00 97.50 230 THR A CA 1
ATOM 1842 C C . THR A 1 230 ? -2.990 3.512 -0.610 1.00 97.50 230 THR A C 1
ATOM 1844 O O . THR A 1 230 ? -3.311 3.315 0.560 1.00 97.50 230 THR A O 1
ATOM 1847 N N . GLU A 1 231 ? -2.745 4.740 -1.065 1.00 97.88 231 GLU A N 1
ATOM 1848 C CA . GLU A 1 231 ? -2.891 5.938 -0.235 1.00 97.88 231 GLU A CA 1
ATOM 1849 C C . GLU A 1 231 ? -4.362 6.229 0.115 1.00 97.88 231 GLU A C 1
ATOM 1851 O O . GLU A 1 231 ? -4.666 6.574 1.259 1.00 97.88 231 GLU A O 1
ATOM 1856 N N . GLU A 1 232 ? -5.283 6.023 -0.831 1.00 97.94 232 GLU A N 1
ATOM 1857 C CA . GLU A 1 232 ? -6.731 6.121 -0.604 1.00 97.94 232 GLU A CA 1
ATOM 1858 C C . GLU A 1 232 ? -7.218 5.060 0.405 1.00 97.94 232 GLU A C 1
ATOM 1860 O O . GLU A 1 232 ? -7.911 5.399 1.367 1.00 97.94 232 GLU A O 1
ATOM 1865 N N . GLU A 1 233 ? -6.795 3.799 0.260 1.00 97.88 233 GLU A N 1
ATOM 1866 C CA . GLU A 1 233 ? -7.091 2.713 1.212 1.00 97.88 233 GLU A CA 1
ATOM 1867 C C . GLU A 1 233 ? -6.547 3.019 2.616 1.00 97.88 233 GLU A C 1
ATOM 1869 O O . GLU A 1 233 ? -7.235 2.844 3.626 1.00 97.88 233 GLU A O 1
ATOM 1874 N N . ARG A 1 234 ? -5.315 3.535 2.699 1.00 98.06 23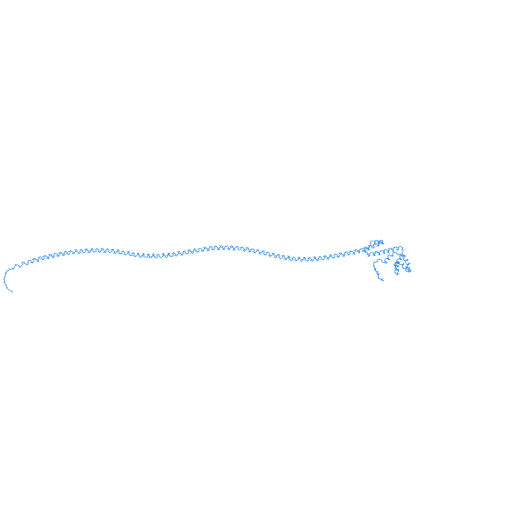4 ARG A N 1
ATOM 1875 C CA . ARG A 1 234 ? -4.687 3.940 3.964 1.00 98.06 234 ARG A CA 1
ATOM 1876 C C . ARG A 1 234 ? -5.478 5.047 4.658 1.00 98.06 234 ARG A C 1
ATOM 1878 O O . ARG A 1 234 ? -5.589 5.030 5.886 1.00 98.06 234 ARG A O 1
ATOM 1885 N N . GLN A 1 235 ? -6.018 6.000 3.901 1.00 97.94 235 GLN A N 1
ATOM 1886 C CA . GLN A 1 235 ? -6.856 7.065 4.447 1.00 97.94 235 GLN A CA 1
ATOM 1887 C C . GLN A 1 235 ? -8.190 6.512 4.975 1.00 97.94 235 GLN A C 1
ATOM 1889 O O . GLN A 1 235 ? -8.558 6.814 6.108 1.00 97.94 235 GLN A O 1
ATOM 1894 N N . GLN A 1 236 ? -8.850 5.620 4.230 1.00 97.62 236 GLN A N 1
ATOM 1895 C CA . GLN A 1 236 ? -10.083 4.957 4.681 1.00 97.62 236 GLN A CA 1
ATOM 1896 C C . GLN A 1 236 ? -9.879 4.145 5.970 1.00 97.62 236 GLN A C 1
ATOM 1898 O O . GLN A 1 236 ? -10.703 4.207 6.887 1.00 97.62 236 GLN A O 1
ATOM 1903 N N . LEU A 1 237 ? -8.761 3.420 6.083 1.00 98.06 237 LEU A N 1
ATOM 1904 C CA . LEU A 1 237 ? -8.410 2.688 7.303 1.00 98.06 237 LEU A CA 1
ATOM 1905 C C . LEU A 1 237 ? -8.183 3.626 8.493 1.00 98.06 237 LEU A C 1
ATOM 1907 O O . LEU A 1 237 ? -8.613 3.318 9.603 1.00 98.06 237 LEU A O 1
ATOM 1911 N N . ARG A 1 238 ? -7.541 4.782 8.279 1.00 98.19 238 ARG A N 1
ATOM 1912 C CA . ARG A 1 238 ? -7.363 5.794 9.332 1.00 98.19 238 ARG A CA 1
ATOM 1913 C C . ARG A 1 238 ? -8.689 6.349 9.827 1.00 98.19 238 ARG A C 1
ATOM 1915 O O . ARG A 1 238 ? -8.853 6.512 11.032 1.00 98.19 238 ARG A O 1
ATOM 1922 N N . ASP A 1 239 ? -9.614 6.631 8.921 1.00 98.19 239 ASP A N 1
ATOM 1923 C CA . ASP A 1 239 ? -10.925 7.159 9.295 1.00 98.19 239 ASP A CA 1
ATOM 1924 C C . ASP A 1 239 ? -11.762 6.092 10.016 1.00 98.19 239 ASP A C 1
ATOM 1926 O O . ASP A 1 239 ? -12.373 6.381 11.042 1.00 98.19 239 ASP A O 1
ATOM 1930 N N . THR A 1 240 ? -11.679 4.831 9.579 1.00 98.00 240 THR A N 1
ATOM 1931 C CA . THR A 1 240 ? -12.299 3.691 10.279 1.00 98.00 240 THR A CA 1
ATOM 1932 C C . THR A 1 240 ? -11.739 3.519 11.695 1.00 98.00 240 THR A C 1
ATOM 1934 O O . THR A 1 240 ? -12.498 3.316 12.640 1.00 98.00 240 THR A O 1
ATOM 1937 N N . LEU A 1 241 ? -10.418 3.636 11.873 1.00 98.25 241 LEU A N 1
ATOM 1938 C CA . LEU A 1 241 ? -9.784 3.547 13.192 1.00 98.25 241 LEU A CA 1
ATOM 1939 C C . LEU A 1 241 ? -10.259 4.648 14.144 1.00 98.25 241 LEU A C 1
ATOM 1941 O O . LEU A 1 241 ? -10.518 4.350 15.306 1.00 98.25 241 LEU A O 1
ATOM 1945 N N . LYS A 1 242 ? -10.427 5.886 13.661 1.00 98.19 242 LYS A N 1
ATOM 1946 C CA . LYS A 1 242 ? -10.974 6.981 14.480 1.00 98.19 242 LYS A CA 1
ATOM 1947 C C . LYS A 1 242 ? -12.382 6.670 14.979 1.00 98.19 242 LYS A C 1
ATOM 1949 O O . LYS A 1 242 ? -12.648 6.842 16.162 1.00 98.19 242 LYS A O 1
ATOM 1954 N N . VAL A 1 243 ? -13.255 6.166 14.103 1.00 98.19 243 VAL A N 1
ATOM 1955 C CA . VAL A 1 243 ? -14.626 5.780 14.483 1.00 98.19 243 VAL A CA 1
ATOM 1956 C C . VAL A 1 243 ? -14.603 4.689 15.557 1.00 98.19 243 VAL A C 1
ATOM 1958 O O . VAL A 1 243 ? -15.279 4.815 16.573 1.00 98.19 243 VAL A O 1
ATOM 1961 N N . ILE A 1 244 ? -13.770 3.657 15.389 1.00 97.81 244 ILE A N 1
ATOM 1962 C CA . ILE A 1 244 ? -13.625 2.581 16.384 1.00 97.81 244 ILE A CA 1
ATOM 1963 C C . ILE A 1 244 ? -13.098 3.122 17.723 1.00 97.81 244 ILE A C 1
ATOM 1965 O O . ILE A 1 244 ? -13.537 2.684 18.788 1.00 97.81 244 ILE A O 1
ATOM 1969 N N . GLU A 1 245 ? -12.153 4.065 17.705 1.00 98.12 245 GLU A N 1
ATOM 1970 C CA . GLU A 1 245 ? -11.639 4.696 18.925 1.00 98.12 245 GLU A CA 1
ATOM 1971 C C . GLU A 1 245 ? -12.718 5.506 19.657 1.00 98.12 245 GLU A C 1
ATOM 1973 O O . GLU A 1 245 ? -12.823 5.397 20.883 1.00 98.12 245 GLU A O 1
ATOM 1978 N N . GLU A 1 246 ? -13.543 6.262 18.929 1.00 98.06 246 GLU A N 1
ATOM 1979 C CA . GLU A 1 246 ? -14.685 7.002 19.478 1.00 98.06 246 GLU A CA 1
ATOM 1980 C C . GLU A 1 246 ? -15.743 6.056 20.068 1.00 98.06 246 GLU A C 1
ATOM 1982 O O . GLU A 1 246 ? -16.172 6.241 21.210 1.00 98.06 246 GLU A O 1
ATOM 1987 N N . GLU A 1 247 ? -16.115 4.993 19.349 1.00 98.12 247 GLU A N 1
ATOM 1988 C CA . GLU A 1 247 ? -17.036 3.961 19.845 1.00 98.12 247 GLU A CA 1
ATOM 1989 C C . GLU A 1 247 ? -16.501 3.290 21.115 1.00 98.12 247 GLU A C 1
ATOM 1991 O O . GLU A 1 247 ? -17.243 3.083 22.080 1.00 98.12 247 GLU A O 1
ATOM 1996 N N . ARG A 1 248 ? -15.196 2.996 21.162 1.00 98.19 248 ARG A N 1
ATOM 1997 C CA . ARG A 1 248 ? -14.558 2.426 22.353 1.00 98.19 248 ARG A CA 1
ATOM 1998 C C . ARG A 1 248 ? -14.669 3.371 23.546 1.00 98.19 248 ARG A C 1
ATOM 2000 O O . ARG A 1 248 ? -15.005 2.913 24.633 1.00 98.19 248 ARG A O 1
ATOM 2007 N N . GLN A 1 249 ? -14.421 4.669 23.360 1.00 97.88 249 GLN A N 1
ATOM 2008 C CA . GLN A 1 249 ? -14.570 5.664 24.430 1.00 97.88 249 GLN A CA 1
ATOM 2009 C C . GLN A 1 249 ? -16.016 5.745 24.935 1.00 97.88 249 GLN A C 1
ATOM 2011 O O . GLN A 1 249 ? -16.244 5.760 26.145 1.00 97.88 249 GLN A O 1
ATOM 2016 N N . GLN A 1 250 ? -17.000 5.727 24.030 1.00 97.75 250 GLN A N 1
ATOM 2017 C CA . GLN A 1 250 ? -18.416 5.712 24.406 1.00 97.75 250 GLN A CA 1
ATOM 2018 C C . GLN A 1 250 ? -18.786 4.455 25.204 1.00 97.75 250 GLN A C 1
ATOM 2020 O O . GLN A 1 250 ? -19.482 4.545 26.217 1.00 97.75 250 GLN A O 1
ATOM 2025 N N . LEU A 1 251 ? -18.314 3.279 24.778 1.00 97.88 251 LEU A N 1
ATOM 2026 C CA . LEU A 1 251 ? -18.538 2.024 25.497 1.00 97.88 251 LEU A CA 1
ATOM 2027 C C . LEU A 1 251 ? -17.886 2.035 26.882 1.00 97.88 251 LEU A C 1
ATOM 2029 O O . LEU A 1 251 ? -18.520 1.593 27.839 1.00 97.88 251 LEU A O 1
ATOM 2033 N N . THR A 1 252 ? -16.673 2.578 27.011 1.00 98.06 252 THR A N 1
ATOM 2034 C CA . THR A 1 252 ? -16.015 2.757 28.313 1.00 98.06 252 THR A CA 1
ATOM 2035 C C . THR A 1 252 ? -16.847 3.647 29.238 1.00 98.06 252 THR A C 1
ATOM 2037 O O . THR A 1 252 ? -17.137 3.232 30.356 1.00 98.06 252 THR A O 1
ATOM 2040 N N . GLY A 1 253 ? -17.333 4.802 28.770 1.00 97.94 253 GLY A N 1
ATOM 2041 C CA . GLY A 1 253 ? -18.181 5.678 29.593 1.00 97.94 253 GLY A CA 1
ATOM 2042 C C . GLY A 1 253 ? -19.514 5.032 30.007 1.00 97.94 253 GLY A C 1
ATOM 2043 O O . GLY A 1 253 ? -19.971 5.183 31.143 1.00 97.94 253 GLY A O 1
ATOM 2044 N N . ARG A 1 254 ? -20.135 4.245 29.116 1.00 97.62 254 ARG A N 1
ATOM 2045 C CA . ARG A 1 254 ? -21.339 3.459 29.451 1.00 97.62 254 ARG A CA 1
ATOM 2046 C C . ARG A 1 254 ? -21.055 2.389 30.504 1.00 97.62 254 ARG A C 1
ATOM 2048 O O . ARG A 1 254 ? -21.901 2.159 31.370 1.00 97.62 254 ARG A O 1
ATOM 2055 N N . LEU A 1 255 ? -19.893 1.740 30.431 1.00 98.00 255 LEU A N 1
ATOM 2056 C CA . LEU A 1 255 ? -19.471 0.748 31.415 1.00 98.00 255 LEU A CA 1
ATOM 2057 C C . LEU A 1 255 ? -19.287 1.394 32.793 1.00 98.00 255 LEU A C 1
ATOM 2059 O O . LEU A 1 255 ? -19.867 0.902 33.754 1.00 98.00 255 LEU A O 1
ATOM 2063 N N . GLU A 1 256 ? -18.576 2.521 32.873 1.00 97.88 256 GLU A N 1
ATOM 2064 C CA . GLU A 1 256 ? -18.384 3.277 34.121 1.00 97.88 256 GLU A CA 1
ATOM 2065 C C . GLU A 1 256 ? -19.723 3.687 34.753 1.00 97.88 256 GLU A C 1
ATOM 2067 O O . GLU A 1 256 ? -19.945 3.483 35.947 1.00 97.88 256 GLU A O 1
ATOM 2072 N N . THR A 1 257 ? -20.661 4.186 33.939 1.00 97.44 257 THR A N 1
ATOM 2073 C CA . THR A 1 257 ? -22.013 4.549 34.402 1.00 97.44 257 THR A CA 1
ATOM 2074 C C . THR A 1 257 ? -22.750 3.335 34.975 1.00 97.44 257 THR A C 1
ATOM 2076 O O . THR A 1 257 ? -23.310 3.397 36.068 1.00 97.44 257 THR A O 1
ATOM 2079 N N . THR A 1 258 ? -22.693 2.199 34.273 1.00 97.38 258 THR A N 1
ATOM 2080 C CA . THR A 1 258 ? -23.330 0.945 34.709 1.00 97.38 258 THR A CA 1
ATOM 2081 C C . THR A 1 258 ? -22.706 0.417 36.007 1.00 97.38 258 THR A C 1
ATOM 2083 O O . THR A 1 258 ? -23.399 -0.137 36.864 1.00 97.38 258 THR A O 1
ATOM 2086 N N . GLU A 1 259 ? -21.390 0.562 36.178 1.00 97.88 259 GLU A N 1
ATOM 2087 C CA . GLU A 1 259 ? -20.699 0.160 37.403 1.00 97.88 259 GLU A CA 1
ATOM 2088 C C . GLU A 1 259 ? -21.122 1.001 38.612 1.00 97.88 259 GLU A C 1
ATOM 2090 O O . GLU A 1 259 ? -21.341 0.433 39.690 1.00 97.88 259 GLU A O 1
ATOM 2095 N N . GLU A 1 260 ? -21.303 2.312 38.434 1.00 97.69 260 GLU A N 1
ATOM 2096 C CA . GLU A 1 260 ? -21.783 3.203 39.493 1.00 97.69 260 GLU A CA 1
ATOM 2097 C C . GLU A 1 260 ? -23.253 2.926 39.845 1.00 97.69 260 GLU A C 1
ATOM 2099 O O . GLU A 1 260 ? -23.582 2.781 41.024 1.00 97.69 260 GLU A O 1
ATOM 2104 N N . GLU A 1 261 ? -24.129 2.724 38.855 1.00 97.62 261 GLU A N 1
ATOM 2105 C CA . GLU A 1 261 ? -25.515 2.286 39.091 1.00 97.62 261 GLU A CA 1
ATOM 2106 C C . GLU A 1 261 ? -25.560 0.967 39.874 1.00 97.62 261 GLU A C 1
ATOM 2108 O O . GLU A 1 261 ? -26.305 0.818 40.848 1.00 97.62 261 GLU A O 1
ATOM 2113 N N . ARG A 1 262 ? -24.707 -0.000 39.511 1.00 97.69 262 ARG A N 1
ATOM 2114 C CA . ARG A 1 262 ? -24.615 -1.281 40.223 1.00 97.69 262 ARG A CA 1
ATOM 2115 C C . ARG A 1 262 ? -24.163 -1.099 41.671 1.00 97.69 262 ARG A C 1
ATOM 2117 O O . ARG A 1 262 ? -24.613 -1.841 42.547 1.00 97.69 262 ARG A O 1
ATOM 2124 N N . LYS A 1 263 ? -23.259 -0.157 41.939 1.00 97.75 263 LYS A N 1
ATOM 2125 C CA . LYS A 1 263 ? -22.814 0.172 43.297 1.00 97.75 263 LYS A CA 1
ATOM 2126 C C . LYS A 1 263 ? -23.955 0.788 44.111 1.00 97.75 263 LYS A C 1
ATOM 2128 O O . LYS A 1 263 ? -24.227 0.295 45.202 1.00 97.75 263 LYS A O 1
ATOM 2133 N N . GLN A 1 264 ? -24.679 1.752 43.547 1.00 97.44 264 GLN A N 1
ATOM 2134 C CA . GLN A 1 264 ? -25.851 2.359 44.188 1.00 97.44 264 GLN A CA 1
ATOM 2135 C C . GLN A 1 264 ? -26.930 1.318 44.514 1.00 97.44 264 GLN A C 1
ATOM 2137 O O . GLN A 1 264 ? -27.444 1.290 45.631 1.00 97.44 264 GLN A O 1
ATOM 2142 N N . LEU A 1 265 ? -27.220 0.399 43.586 1.00 97.38 265 LEU A N 1
ATOM 2143 C CA . LEU A 1 265 ? -28.164 -0.698 43.820 1.00 97.38 265 LEU A CA 1
ATOM 2144 C C . LEU A 1 265 ? -27.717 -1.634 44.950 1.00 97.38 265 LEU A C 1
ATOM 2146 O O . LEU A 1 265 ? -28.547 -2.075 45.744 1.00 97.38 265 LEU A O 1
ATOM 2150 N N . ARG A 1 266 ? -26.416 -1.935 45.061 1.00 97.81 266 ARG A N 1
ATOM 2151 C CA . ARG A 1 266 ? -25.890 -2.735 46.182 1.00 97.81 266 ARG A CA 1
ATOM 2152 C C . ARG A 1 266 ? -26.066 -2.031 47.520 1.00 97.81 266 ARG A C 1
ATOM 2154 O O . ARG A 1 266 ? -26.390 -2.692 48.504 1.00 97.81 266 ARG A O 1
ATOM 2161 N N . ASP A 1 267 ? -25.838 -0.726 47.566 1.00 97.81 267 ASP A N 1
ATOM 2162 C CA . ASP A 1 267 ? -25.986 0.047 48.798 1.00 97.81 267 ASP A CA 1
ATOM 2163 C C . ASP A 1 267 ? -27.465 0.170 49.196 1.00 97.81 267 ASP A C 1
ATOM 2165 O O . ASP A 1 267 ? -27.806 -0.048 50.360 1.00 97.81 267 ASP A O 1
ATOM 2169 N N . ALA A 1 268 ? -28.363 0.378 48.227 1.00 97.44 268 ALA A N 1
ATOM 2170 C CA . ALA A 1 268 ? -29.810 0.344 48.445 1.00 97.44 268 ALA A CA 1
ATOM 2171 C C . ALA A 1 268 ? -30.294 -1.029 48.951 1.00 97.44 268 ALA A C 1
ATOM 2173 O O . ALA A 1 268 ? -31.113 -1.105 49.871 1.00 97.44 268 ALA A O 1
ATOM 2174 N N . LEU A 1 269 ? -29.757 -2.124 48.401 1.00 97.81 269 LEU A N 1
ATOM 2175 C CA . LEU A 1 269 ? -30.071 -3.479 48.857 1.00 97.81 269 LEU A CA 1
ATOM 2176 C C . LEU A 1 269 ? -29.639 -3.695 50.314 1.00 97.81 269 LEU A C 1
ATOM 2178 O O . LEU A 1 269 ? -30.432 -4.191 51.112 1.00 97.81 269 LEU A O 1
ATOM 2182 N N . LYS A 1 270 ? -28.424 -3.270 50.687 1.00 97.69 270 LYS A N 1
ATOM 2183 C CA . LYS A 1 270 ? -27.941 -3.343 52.078 1.00 97.69 270 LYS A CA 1
ATOM 2184 C C . LYS A 1 270 ? -28.831 -2.557 53.040 1.00 97.69 270 LYS A C 1
ATOM 2186 O O . LYS A 1 270 ? -29.141 -3.059 54.118 1.00 97.69 270 LYS A O 1
ATOM 2191 N N . ALA A 1 271 ? -29.245 -1.347 52.660 1.00 96.81 271 ALA A N 1
ATOM 2192 C CA . ALA A 1 271 ? -30.149 -0.536 53.473 1.00 96.81 271 ALA A CA 1
ATOM 2193 C C . ALA A 1 271 ? -31.497 -1.246 53.680 1.00 96.81 271 ALA A C 1
ATOM 2195 O O . ALA A 1 271 ? -31.955 -1.390 54.812 1.00 96.81 271 ALA A O 1
ATOM 2196 N N . THR A 1 272 ? -32.069 -1.791 52.603 1.00 96.88 272 THR A N 1
ATOM 2197 C CA . THR A 1 272 ? -33.331 -2.547 52.643 1.00 96.88 272 THR A CA 1
ATOM 2198 C C . THR A 1 272 ? -33.224 -3.798 53.526 1.00 96.88 272 THR A C 1
ATOM 2200 O O . THR A 1 272 ? -34.138 -4.120 54.286 1.00 96.88 272 THR A O 1
ATOM 2203 N N . GLU A 1 273 ? -32.103 -4.522 53.462 1.00 97.50 273 GLU A N 1
ATOM 2204 C CA . GLU A 1 273 ? -31.859 -5.681 54.326 1.00 97.50 273 GLU A CA 1
ATOM 2205 C C . GLU A 1 273 ? -31.789 -5.304 55.809 1.00 97.50 273 GLU A C 1
ATOM 2207 O O . GLU A 1 273 ? -32.286 -6.056 56.654 1.00 97.50 273 GLU A O 1
ATOM 2212 N N . GLU A 1 274 ? -31.202 -4.153 56.134 1.00 97.25 274 GLU A N 1
ATOM 2213 C CA . GLU A 1 274 ? -31.113 -3.664 57.508 1.00 97.25 274 GLU A CA 1
ATOM 2214 C C . GLU A 1 274 ? -32.477 -3.202 58.037 1.00 97.25 274 GLU A C 1
ATOM 2216 O O . GLU A 1 274 ? -32.882 -3.607 59.130 1.00 97.25 274 GLU A O 1
ATOM 2221 N N . GLU A 1 275 ? -33.253 -2.470 57.234 1.00 97.44 275 GLU A N 1
ATOM 2222 C CA . GLU A 1 275 ? -34.646 -2.128 57.553 1.00 97.44 275 GLU A CA 1
ATOM 2223 C C . GLU A 1 275 ? -35.491 -3.383 57.803 1.00 97.44 275 GLU A C 1
ATOM 2225 O O . GLU A 1 275 ? -36.236 -3.462 58.784 1.00 97.44 275 GLU A O 1
ATOM 2230 N N . ARG A 1 276 ? -35.329 -4.422 56.972 1.00 97.56 276 ARG A N 1
ATOM 2231 C CA . ARG A 1 276 ? -36.020 -5.705 57.158 1.00 97.56 276 ARG A CA 1
ATOM 2232 C C . ARG A 1 276 ? -35.668 -6.355 58.498 1.00 97.56 276 ARG A C 1
ATOM 2234 O O . ARG A 1 276 ? -36.560 -6.892 59.163 1.00 97.56 276 ARG A O 1
ATOM 2241 N N . LYS A 1 277 ? -34.399 -6.325 58.922 1.00 97.06 277 LYS A N 1
ATOM 2242 C CA . LYS A 1 277 ? -33.987 -6.844 60.241 1.00 97.06 277 LYS A CA 1
ATOM 2243 C C . LYS A 1 277 ? -34.613 -6.040 61.376 1.00 97.06 277 LYS A C 1
ATOM 2245 O O . LYS A 1 277 ? -35.137 -6.645 62.311 1.00 97.06 277 LYS A O 1
ATOM 2250 N N . GLN A 1 278 ? -34.616 -4.711 61.281 1.00 96.88 278 GLN A N 1
ATOM 2251 C CA . GLN A 1 278 ? -35.247 -3.845 62.281 1.00 96.88 278 GLN A CA 1
ATOM 2252 C C . GLN A 1 278 ? -36.749 -4.121 62.400 1.00 96.88 278 GLN A C 1
ATOM 2254 O O . GLN A 1 278 ? -37.258 -4.299 63.507 1.00 96.88 278 GLN A O 1
ATOM 2259 N N . LEU A 1 279 ? -37.456 -4.228 61.271 1.00 96.69 279 LEU A N 1
ATOM 2260 C CA . LEU A 1 279 ? -38.873 -4.594 61.238 1.00 96.69 279 LEU A CA 1
ATOM 2261 C C . LEU A 1 279 ? -39.127 -5.976 61.844 1.00 96.69 279 LEU A C 1
ATOM 2263 O O . LEU A 1 279 ? -40.069 -6.139 62.615 1.00 96.69 279 LEU A O 1
ATOM 2267 N N . THR A 1 280 ? -38.264 -6.951 61.555 1.00 97.31 280 THR A N 1
ATOM 2268 C CA . THR A 1 280 ? -38.346 -8.293 62.152 1.00 97.31 280 THR A CA 1
ATOM 2269 C C . THR A 1 280 ? -38.181 -8.234 63.675 1.00 97.31 280 THR A C 1
ATOM 2271 O O . THR A 1 280 ? -38.930 -8.885 64.402 1.00 97.31 280 THR A O 1
ATOM 2274 N N . GLY A 1 281 ? -37.243 -7.420 64.171 1.00 96.69 281 GLY A N 1
ATOM 2275 C CA . GLY A 1 281 ? -37.058 -7.180 65.603 1.00 96.69 281 GLY A CA 1
ATOM 2276 C C . GLY A 1 281 ? -38.291 -6.550 66.251 1.00 96.69 281 GLY A C 1
ATOM 2277 O O . GLY A 1 281 ? -38.797 -7.076 67.239 1.00 96.69 281 GLY A O 1
ATOM 2278 N N . ARG A 1 282 ? -38.833 -5.483 65.648 1.00 96.69 282 ARG A N 1
ATOM 2279 C CA . ARG A 1 282 ? -40.066 -4.827 66.118 1.00 96.69 282 ARG A CA 1
ATOM 2280 C C . ARG A 1 282 ? -41.250 -5.790 66.155 1.00 96.69 282 ARG A C 1
ATOM 2282 O O . ARG A 1 282 ? -41.972 -5.808 67.143 1.00 96.69 282 ARG A O 1
ATOM 2289 N N . LEU A 1 283 ? -41.420 -6.609 65.116 1.00 97.06 283 LEU A N 1
ATOM 2290 C CA . LEU A 1 283 ? -42.479 -7.617 65.058 1.00 97.06 283 LEU A CA 1
ATOM 2291 C C . LEU A 1 283 ? -42.367 -8.611 66.219 1.00 97.06 283 LEU A C 1
ATOM 2293 O O . LEU A 1 283 ? -43.377 -8.931 66.840 1.00 97.06 283 LEU A O 1
ATOM 2297 N N . LYS A 1 284 ? -41.149 -9.066 66.540 1.00 96.81 284 LYS A N 1
ATOM 2298 C CA . LYS A 1 284 ? -40.910 -9.964 67.675 1.00 96.81 284 LYS A CA 1
ATOM 2299 C C . LYS A 1 284 ? -41.306 -9.313 69.004 1.00 96.81 284 LYS A C 1
ATOM 2301 O O . LYS A 1 284 ? -42.019 -9.936 69.781 1.00 96.81 284 LYS A O 1
ATOM 2306 N N . THR A 1 285 ? -40.909 -8.061 69.236 1.00 96.00 285 THR A N 1
ATOM 2307 C CA . THR A 1 285 ? -41.292 -7.317 70.448 1.00 96.00 285 THR A CA 1
ATOM 2308 C C . THR A 1 285 ? -42.806 -7.136 70.549 1.00 96.00 285 THR A C 1
ATOM 2310 O O . THR A 1 285 ? -43.383 -7.415 71.594 1.00 96.00 285 THR A O 1
ATOM 2313 N N . THR A 1 286 ? -43.477 -6.750 69.461 1.00 95.44 286 THR A N 1
ATOM 2314 C CA . THR A 1 286 ? -44.943 -6.626 69.444 1.00 95.44 286 THR A CA 1
ATOM 2315 C C . THR A 1 286 ? -45.635 -7.965 69.710 1.00 95.44 286 THR A C 1
ATOM 2317 O O . THR A 1 286 ? -46.665 -8.005 70.379 1.00 95.44 286 THR A O 1
ATOM 2320 N N . GLU A 1 287 ? -45.082 -9.077 69.222 1.00 96.19 287 GLU A N 1
ATOM 2321 C CA . GLU A 1 287 ? -45.623 -10.411 69.490 1.00 96.19 287 GLU A CA 1
ATOM 2322 C C . GLU A 1 287 ? -45.460 -10.818 70.966 1.00 96.19 287 GLU A C 1
ATOM 2324 O O . GLU A 1 287 ? -46.386 -11.383 71.553 1.00 96.19 287 GLU A O 1
ATOM 2329 N N . GLU A 1 288 ? -44.331 -10.472 71.594 1.00 96.38 288 GLU A N 1
ATOM 2330 C CA . GLU A 1 288 ? -44.097 -10.651 73.034 1.00 96.38 288 GLU A CA 1
ATOM 2331 C C . GLU A 1 288 ? -45.064 -9.797 73.877 1.00 96.38 288 GLU A C 1
ATOM 2333 O O . GLU A 1 288 ? -45.710 -10.319 74.789 1.00 96.38 288 GLU A O 1
ATOM 2338 N N . GLU A 1 289 ? -45.247 -8.517 73.538 1.00 95.75 289 GLU A N 1
ATOM 2339 C CA . GLU A 1 289 ? -46.230 -7.625 74.178 1.00 95.75 289 GLU A CA 1
ATOM 2340 C C . GLU A 1 289 ? -47.661 -8.164 74.035 1.00 95.75 289 GLU A C 1
ATOM 2342 O O . GLU A 1 289 ? -48.432 -8.202 74.999 1.00 95.75 289 GLU A O 1
ATOM 2347 N N . ARG A 1 290 ? -48.022 -8.646 72.839 1.00 96.19 290 ARG A N 1
ATOM 2348 C CA . ARG A 1 290 ? -49.327 -9.265 72.571 1.00 96.19 290 ARG A CA 1
ATOM 2349 C C . ARG A 1 290 ? -49.546 -10.502 73.441 1.00 96.19 290 ARG A C 1
ATOM 2351 O O . ARG A 1 290 ? -50.662 -10.717 73.917 1.00 96.19 290 ARG A O 1
ATOM 2358 N N . GLN A 1 291 ? -48.509 -11.309 73.660 1.00 96.12 291 GLN A N 1
ATOM 2359 C CA . GLN A 1 291 ? -48.578 -12.472 74.541 1.00 96.12 291 GLN A CA 1
ATOM 2360 C C . GLN A 1 291 ? -48.761 -12.059 76.011 1.00 96.12 291 GLN A C 1
ATOM 2362 O O . GLN A 1 291 ? -49.650 -12.587 76.678 1.00 96.12 291 GLN A O 1
ATOM 2367 N N . GLN A 1 292 ? -48.022 -11.055 76.491 1.00 95.56 292 GLN A N 1
ATOM 2368 C CA . GLN A 1 292 ? -48.190 -10.515 77.849 1.00 95.56 292 GLN A CA 1
ATOM 2369 C C . GLN A 1 292 ? -49.599 -9.951 78.087 1.00 95.56 292 GLN A C 1
ATOM 2371 O O . GLN A 1 292 ? -50.203 -10.185 79.138 1.00 95.56 292 GLN A O 1
ATOM 2376 N N . LEU A 1 293 ? -50.161 -9.241 77.102 1.00 95.50 293 LEU A N 1
ATOM 2377 C CA . LEU A 1 293 ? -51.538 -8.746 77.161 1.00 95.50 293 LEU A CA 1
ATOM 2378 C C . LEU A 1 293 ? -52.553 -9.892 77.224 1.00 95.50 293 LEU A C 1
ATOM 2380 O O . LEU A 1 293 ? -53.497 -9.821 78.011 1.00 95.50 293 LEU A O 1
ATOM 2384 N N . ARG A 1 294 ? -52.356 -10.967 76.447 1.00 96.00 294 ARG A N 1
ATOM 2385 C CA . ARG A 1 294 ? -53.202 -12.171 76.525 1.00 96.00 294 ARG A CA 1
ATOM 2386 C C . ARG A 1 294 ? -53.168 -12.804 77.911 1.00 96.00 294 ARG A C 1
ATOM 2388 O O . ARG A 1 294 ? -54.218 -13.187 78.420 1.00 96.00 294 ARG A O 1
ATOM 2395 N N . ASP A 1 295 ? -51.997 -12.904 78.527 1.00 95.56 295 ASP A N 1
ATOM 2396 C CA . ASP A 1 295 ? -51.879 -13.493 79.862 1.00 95.56 295 ASP A CA 1
ATOM 2397 C C . ASP A 1 295 ? -52.476 -12.579 80.945 1.00 95.56 295 ASP A C 1
ATOM 2399 O O . ASP A 1 295 ? -53.180 -13.052 81.835 1.00 95.56 295 ASP A O 1
ATOM 2403 N N . THR A 1 296 ? -52.327 -11.258 80.808 1.00 95.06 296 THR A N 1
ATOM 2404 C CA . THR A 1 296 ? -53.003 -10.278 81.677 1.00 95.06 296 THR A CA 1
ATOM 2405 C C . THR A 1 296 ? -54.528 -10.375 81.566 1.00 95.06 296 THR A C 1
ATOM 2407 O O . THR A 1 296 ? -55.226 -10.322 82.579 1.00 95.06 296 THR A O 1
ATOM 2410 N N . LEU A 1 297 ? -55.063 -10.555 80.353 1.00 95.50 297 LEU A N 1
ATOM 2411 C CA . LEU A 1 297 ? -56.499 -10.751 80.135 1.00 95.50 297 LEU A CA 1
ATOM 2412 C C . LEU A 1 297 ? -57.025 -11.996 80.860 1.00 95.50 297 LEU A C 1
ATOM 2414 O O . LEU A 1 297 ? -58.047 -11.893 81.536 1.00 95.50 297 LEU A O 1
ATOM 2418 N N . LYS A 1 298 ? -56.303 -13.124 80.815 1.00 95.00 298 LYS A N 1
ATOM 2419 C CA . LYS A 1 298 ? -56.672 -14.333 81.577 1.00 95.00 298 LYS A CA 1
ATOM 2420 C C . LYS A 1 298 ? -56.759 -14.057 83.081 1.00 95.00 298 LYS A C 1
ATOM 2422 O O . LYS A 1 298 ? -57.739 -14.428 83.719 1.00 95.00 298 LYS A O 1
ATOM 2427 N N . VAL A 1 299 ? -55.782 -13.341 83.646 1.00 94.75 299 VAL A N 1
ATOM 2428 C CA . VAL A 1 299 ? -55.796 -12.962 85.074 1.00 94.75 299 VAL A CA 1
ATOM 2429 C C . VAL A 1 299 ? -57.000 -12.072 85.409 1.00 94.75 299 VAL A C 1
ATOM 2431 O O . VAL A 1 299 ? -57.614 -12.214 86.468 1.00 94.75 299 VAL A O 1
ATOM 2434 N N . ILE A 1 300 ? -57.375 -11.146 84.521 1.00 93.56 300 ILE A N 1
ATOM 2435 C CA . ILE A 1 300 ? -58.566 -10.302 84.706 1.00 93.56 300 ILE A CA 1
ATOM 2436 C C . ILE A 1 300 ? -59.848 -11.147 84.676 1.00 93.56 300 ILE A C 1
ATOM 2438 O O . ILE A 1 300 ? -60.739 -10.919 85.500 1.00 93.56 300 ILE A O 1
ATOM 2442 N N . GLU A 1 301 ? -59.947 -12.120 83.771 1.00 93.44 301 GLU A N 1
ATOM 2443 C CA . GLU A 1 301 ? -61.074 -13.058 83.701 1.00 93.44 301 GLU A CA 1
ATOM 2444 C C . GLU A 1 301 ? -61.191 -13.896 84.983 1.00 93.44 301 GLU A C 1
ATOM 2446 O O . GLU A 1 301 ? -62.271 -13.969 85.575 1.00 93.44 301 GLU A O 1
ATOM 2451 N N . GLU A 1 302 ? -60.081 -14.434 85.490 1.00 92.88 302 GLU A N 1
ATOM 2452 C CA . GLU A 1 302 ? -60.039 -15.128 86.784 1.00 92.88 302 GLU A CA 1
ATOM 2453 C C . GLU A 1 302 ? -60.471 -14.207 87.933 1.00 92.88 302 GLU A C 1
ATOM 2455 O O . GLU A 1 302 ? -61.290 -14.582 88.778 1.00 92.88 302 GLU A O 1
ATOM 2460 N N . ARG A 1 303 ? -59.987 -12.958 87.951 1.00 93.00 303 ARG A N 1
ATOM 2461 C CA . ARG A 1 303 ? -60.372 -11.957 88.955 1.00 93.00 303 ARG A CA 1
ATOM 2462 C C . ARG A 1 303 ? -61.862 -11.625 88.896 1.00 93.00 303 ARG A C 1
ATOM 2464 O O . ARG A 1 303 ? -62.469 -11.399 89.945 1.00 93.00 303 ARG A O 1
ATOM 2471 N N . LYS A 1 304 ? -62.466 -11.595 87.705 1.00 92.75 304 LYS A N 1
ATOM 2472 C CA . LYS A 1 304 ? -63.919 -11.447 87.539 1.00 92.75 304 LYS A CA 1
ATOM 2473 C C . LYS A 1 304 ? -64.648 -12.630 88.179 1.00 92.75 304 LYS A C 1
ATOM 2475 O O . LYS A 1 304 ? -65.548 -12.415 88.985 1.00 92.75 304 LYS A O 1
ATOM 2480 N N . HIS A 1 305 ? -64.173 -13.851 87.945 1.00 90.81 305 HIS A N 1
ATOM 2481 C CA . HIS A 1 305 ? -64.735 -15.055 88.556 1.00 90.81 305 HIS A CA 1
ATOM 2482 C C . HIS A 1 305 ? -64.622 -15.053 90.095 1.00 90.81 305 HIS A C 1
ATOM 2484 O O . HIS A 1 305 ? -65.549 -15.470 90.794 1.00 90.81 305 HIS A O 1
ATOM 2490 N N . PHE A 1 306 ? -63.510 -14.549 90.645 1.00 92.75 306 PHE A N 1
ATOM 2491 C CA . PHE A 1 306 ? -63.354 -14.326 92.088 1.00 92.75 306 PHE A CA 1
ATOM 2492 C C . PHE A 1 306 ? -64.299 -13.250 92.626 1.00 92.75 306 PHE A C 1
ATOM 2494 O O . PHE A 1 306 ? -64.860 -13.429 93.705 1.00 92.75 306 PHE A O 1
ATOM 2501 N N . ARG A 1 307 ? -64.505 -12.154 91.889 1.00 93.75 307 ARG A N 1
ATOM 2502 C CA . ARG A 1 307 ? -65.469 -11.109 92.260 1.00 93.75 307 ARG A CA 1
ATOM 2503 C C . ARG A 1 307 ? -66.887 -11.668 92.339 1.00 93.75 307 ARG A C 1
ATOM 2505 O O . ARG A 1 307 ? -67.575 -11.416 93.320 1.00 93.75 307 ARG A O 1
ATOM 2512 N N . ASP A 1 308 ? -67.297 -12.470 91.362 1.00 93.62 308 ASP A N 1
ATOM 2513 C CA . ASP A 1 308 ? -68.625 -13.092 91.355 1.00 93.62 308 ASP A CA 1
ATOM 2514 C C . ASP A 1 308 ? -68.800 -14.050 92.548 1.00 93.62 308 ASP A C 1
ATOM 2516 O O . ASP A 1 308 ? -69.846 -14.067 93.207 1.00 93.62 308 ASP A O 1
ATOM 2520 N N . ARG A 1 309 ? -67.740 -14.793 92.903 1.00 94.06 309 ARG A N 1
ATOM 2521 C CA . ARG A 1 309 ? -67.703 -15.610 94.126 1.00 94.06 309 ARG A CA 1
ATOM 2522 C C . ARG A 1 309 ? -67.814 -14.763 95.395 1.00 94.06 309 ARG A C 1
ATOM 2524 O O . ARG A 1 309 ? -68.590 -15.134 96.270 1.00 94.06 309 ARG A O 1
ATOM 2531 N N . LEU A 1 310 ? -67.081 -13.650 95.491 1.00 92.94 310 LEU A N 1
ATOM 2532 C CA . LEU A 1 310 ? -67.148 -12.727 96.630 1.00 92.94 310 LEU A CA 1
ATOM 2533 C C . LEU A 1 310 ? -68.554 -12.147 96.799 1.00 92.94 310 LEU A C 1
ATOM 2535 O O . LEU A 1 310 ? -69.113 -12.250 97.887 1.00 92.94 310 LEU A O 1
ATOM 2539 N N . ASN A 1 311 ? -69.162 -11.652 95.720 1.00 92.50 311 ASN A N 1
ATOM 2540 C CA . ASN A 1 311 ? -70.541 -11.159 95.729 1.00 92.50 311 ASN A CA 1
ATOM 2541 C C . ASN A 1 311 ? -71.518 -12.247 96.204 1.00 92.50 311 ASN A C 1
ATOM 2543 O O . ASN A 1 311 ? -72.412 -11.995 97.008 1.00 92.50 311 ASN A O 1
ATOM 2547 N N . THR A 1 312 ? -71.326 -13.491 95.753 1.00 92.75 312 THR A N 1
ATOM 2548 C CA . THR A 1 312 ? -72.134 -14.633 96.207 1.00 92.75 312 THR A CA 1
ATOM 2549 C C . THR A 1 312 ? -71.956 -14.889 97.706 1.00 92.75 312 THR A C 1
ATOM 2551 O O . THR A 1 312 ? -72.937 -15.123 98.408 1.00 92.75 312 THR A O 1
ATOM 2554 N N . THR A 1 313 ? -70.722 -14.855 98.221 1.00 92.06 313 THR A N 1
ATOM 2555 C CA . THR A 1 313 ? -70.460 -15.030 99.659 1.00 92.06 313 THR A CA 1
ATOM 2556 C C . THR A 1 313 ? -70.978 -13.871 100.500 1.00 92.06 313 THR A C 1
ATOM 2558 O O . THR A 1 313 ? -71.489 -14.110 101.586 1.00 92.06 313 THR A O 1
ATOM 2561 N N . GLU A 1 314 ? -70.899 -12.640 100.000 1.00 93.81 314 GLU A N 1
ATOM 2562 C CA . GLU A 1 314 ? -71.418 -11.449 100.670 1.00 93.81 314 GLU A CA 1
ATOM 2563 C C . GLU A 1 314 ? -72.945 -11.507 100.772 1.00 93.81 314 GLU A C 1
ATOM 2565 O O . GLU A 1 314 ? -73.497 -11.323 101.856 1.00 93.81 314 GLU A O 1
ATOM 2570 N N . ASN A 1 315 ? -73.625 -11.896 99.687 1.00 92.56 315 ASN A N 1
ATOM 2571 C CA . ASN A 1 315 ? -75.067 -12.137 99.697 1.00 92.56 315 ASN A CA 1
ATOM 2572 C C . ASN A 1 315 ? -75.460 -13.228 100.703 1.00 92.56 315 ASN A C 1
ATOM 2574 O O . ASN A 1 315 ? -76.411 -13.028 101.455 1.00 92.56 315 ASN A O 1
ATOM 2578 N N . LYS A 1 316 ? -74.711 -14.343 100.759 1.00 94.88 316 LYS A N 1
ATOM 2579 C CA . LYS A 1 316 ? -74.911 -15.415 101.755 1.00 94.88 316 LYS A CA 1
ATOM 2580 C C . LYS A 1 316 ? -74.695 -14.930 103.187 1.00 94.88 316 LYS A C 1
ATOM 2582 O O . LYS A 1 316 ? -75.450 -15.288 104.081 1.00 94.88 316 LYS A O 1
ATOM 2587 N N . LEU A 1 317 ? -73.661 -14.123 103.422 1.00 93.44 317 LEU A N 1
ATOM 2588 C CA . LEU A 1 317 ? -73.361 -13.576 104.743 1.00 93.44 317 LEU A CA 1
ATOM 2589 C C . LEU A 1 317 ? -74.461 -12.617 105.201 1.00 93.44 317 LEU A C 1
ATOM 2591 O O . LEU A 1 317 ? -74.841 -12.650 106.368 1.00 93.44 317 LEU A O 1
ATOM 2595 N N . LYS A 1 318 ? -75.007 -11.810 104.284 1.00 93.88 318 LYS A N 1
ATOM 2596 C CA . LYS A 1 318 ? -76.174 -10.968 104.553 1.00 93.88 318 LYS A CA 1
ATOM 2597 C C . LYS A 1 318 ? -77.388 -11.810 104.957 1.00 93.88 318 LYS A C 1
ATOM 2599 O O . LYS A 1 318 ? -77.969 -11.527 105.994 1.00 93.88 318 LYS A O 1
ATOM 2604 N N . THR A 1 319 ? -77.692 -12.885 104.223 1.00 92.12 319 THR A N 1
ATOM 2605 C CA . THR A 1 319 ? -78.802 -13.797 104.571 1.00 92.12 319 THR A CA 1
ATOM 2606 C C . THR A 1 319 ? -78.600 -14.442 105.940 1.00 92.12 319 THR A C 1
ATOM 2608 O O . THR A 1 319 ? -79.491 -14.377 106.774 1.00 92.12 319 THR A O 1
ATOM 2611 N N . LEU A 1 320 ? -77.407 -14.975 106.224 1.00 93.50 320 LEU A N 1
ATOM 2612 C CA . LEU A 1 320 ? -77.087 -15.549 107.538 1.00 93.50 320 LEU A CA 1
ATOM 2613 C C . LEU A 1 320 ? -77.170 -14.521 108.675 1.00 93.50 320 LEU A C 1
ATOM 2615 O O . LEU A 1 320 ? -77.481 -14.871 109.812 1.00 93.50 320 LEU A O 1
ATOM 2619 N N . LYS A 1 321 ? -76.845 -13.253 108.402 1.00 93.50 321 LYS A N 1
ATOM 2620 C CA . LYS A 1 321 ? -76.982 -12.173 109.380 1.00 93.50 321 LYS A CA 1
ATOM 2621 C C . LYS A 1 321 ? -78.455 -11.896 109.675 1.00 93.50 321 LYS A C 1
ATOM 2623 O O . LYS A 1 321 ? -78.801 -11.816 110.851 1.00 93.50 321 LYS A O 1
ATOM 2628 N N . ASP A 1 322 ? -79.282 -11.806 108.637 1.00 93.12 322 ASP A N 1
ATOM 2629 C CA . ASP A 1 322 ? -80.729 -11.627 108.764 1.00 93.12 322 ASP A CA 1
ATOM 2630 C C . ASP A 1 322 ? -81.346 -12.818 109.538 1.00 93.12 322 ASP A C 1
ATOM 2632 O O . ASP A 1 322 ? -82.051 -12.611 110.523 1.00 93.12 322 ASP A O 1
ATOM 2636 N N . GLU A 1 323 ? -80.966 -14.061 109.204 1.00 93.69 323 GLU A N 1
ATOM 2637 C CA . GLU A 1 323 ? -81.366 -15.283 109.930 1.00 93.69 323 GLU A CA 1
ATOM 2638 C C . GLU A 1 323 ? -80.923 -15.266 111.404 1.00 93.69 323 GLU A C 1
ATOM 2640 O O . GLU A 1 323 ? -81.676 -15.647 112.300 1.00 93.69 323 GLU A O 1
ATOM 2645 N N . LYS A 1 324 ? -79.696 -14.815 111.697 1.00 94.25 324 LYS A N 1
ATOM 2646 C CA . LYS A 1 324 ? -79.200 -14.696 113.077 1.00 94.25 324 LYS A CA 1
ATOM 2647 C C . LYS A 1 324 ? -79.985 -13.651 113.871 1.00 94.25 324 LYS A C 1
ATOM 2649 O O . LYS A 1 324 ? -80.233 -13.862 115.058 1.00 94.25 324 LYS A O 1
ATOM 2654 N N . GLU A 1 325 ? -80.309 -12.512 113.262 1.00 93.75 325 GLU A N 1
ATOM 2655 C CA . GLU A 1 325 ? -81.128 -11.472 113.891 1.00 93.75 325 GLU A CA 1
ATOM 2656 C C . GLU A 1 325 ? -82.542 -11.994 114.183 1.00 93.75 325 GLU A C 1
ATOM 2658 O O . GLU A 1 325 ? -83.047 -11.775 115.286 1.00 93.75 325 GLU A O 1
ATOM 2663 N N . GLU A 1 326 ? -83.121 -12.776 113.268 1.00 93.75 326 GLU A N 1
ATOM 2664 C CA . GLU A 1 326 ? -84.403 -13.458 113.463 1.00 93.75 326 GLU A CA 1
ATOM 2665 C C . GLU A 1 326 ? -84.346 -14.494 114.599 1.00 93.75 326 GLU A C 1
ATOM 2667 O O . GLU A 1 326 ? -85.171 -14.448 115.511 1.00 93.75 326 GLU A O 1
ATOM 2672 N N . LEU A 1 327 ? -83.333 -15.367 114.631 1.00 93.38 327 LEU A N 1
ATOM 2673 C CA . LEU A 1 327 ? -83.135 -16.334 115.722 1.00 93.38 327 LEU A CA 1
ATOM 2674 C C . LEU A 1 327 ? -82.935 -15.648 117.081 1.00 93.38 327 LEU A C 1
ATOM 2676 O O . LEU A 1 327 ? -83.470 -16.099 118.093 1.00 93.38 327 LEU A O 1
ATOM 2680 N N . LEU A 1 328 ? -82.179 -14.547 117.131 1.00 92.06 328 LEU A N 1
ATOM 2681 C CA . LEU A 1 328 ? -82.014 -13.753 118.353 1.00 92.06 328 LEU A CA 1
ATOM 2682 C C . LEU A 1 328 ? -83.338 -13.142 118.816 1.00 92.06 328 LEU A C 1
ATOM 2684 O O . LEU A 1 328 ? -83.584 -13.058 120.021 1.00 92.06 328 LEU A O 1
ATOM 2688 N N . GLN A 1 329 ? -84.172 -12.696 117.879 1.00 92.44 329 GLN A N 1
ATOM 2689 C CA . GLN A 1 329 ? -85.494 -12.166 118.180 1.00 92.44 329 GLN A CA 1
ATOM 2690 C C . GLN A 1 329 ? -86.413 -13.265 118.731 1.00 92.44 329 GLN A C 1
ATOM 2692 O O . GLN A 1 329 ? -87.001 -13.075 119.796 1.00 92.44 329 GLN A O 1
ATOM 2697 N N . GLN A 1 330 ? -86.432 -14.442 118.098 1.00 91.12 330 GLN A N 1
ATOM 2698 C CA . GLN A 1 330 ? -87.156 -15.620 118.591 1.00 91.12 330 GLN A CA 1
ATOM 2699 C C . GLN A 1 330 ? -86.703 -16.010 120.007 1.00 91.12 330 GLN A C 1
ATOM 2701 O O . GLN A 1 330 ? -87.531 -16.163 120.904 1.00 91.12 330 GLN A O 1
ATOM 2706 N N . GLN A 1 331 ? -85.390 -16.077 120.261 1.00 91.94 331 GLN A N 1
ATOM 2707 C CA . GLN A 1 331 ? -84.858 -16.381 121.595 1.00 91.94 331 GLN A CA 1
ATOM 2708 C C . GLN A 1 331 ? -85.273 -15.349 122.653 1.00 91.94 331 GLN A C 1
ATOM 2710 O O . GLN A 1 331 ? -85.563 -15.714 123.793 1.00 91.94 331 GLN A O 1
ATOM 2715 N N . LYS A 1 332 ? -85.308 -14.053 122.312 1.00 91.38 332 LYS A N 1
ATOM 2716 C CA . LYS A 1 332 ? -85.790 -13.008 123.232 1.00 91.38 332 LYS A CA 1
ATOM 2717 C C . LYS A 1 332 ? -87.268 -13.192 123.570 1.00 91.38 332 LYS A C 1
ATOM 2719 O O . LYS A 1 332 ? -87.640 -13.034 124.732 1.00 91.38 332 LYS A O 1
ATOM 2724 N N . GLU A 1 333 ? -88.094 -13.529 122.585 1.00 91.00 333 GLU A N 1
ATOM 2725 C CA . GLU A 1 333 ? -89.527 -13.775 122.773 1.00 91.00 333 GLU A CA 1
ATOM 2726 C C . GLU A 1 333 ? -89.783 -15.014 123.642 1.00 91.00 333 GLU A C 1
ATOM 2728 O O . GLU A 1 333 ? -90.562 -14.950 124.597 1.00 91.00 333 GLU A O 1
ATOM 2733 N N . GLU A 1 334 ? -89.074 -16.119 123.392 1.00 90.44 334 GLU A N 1
ATOM 2734 C CA . GLU A 1 334 ? -89.123 -17.321 124.235 1.00 90.44 334 GLU A CA 1
ATOM 2735 C C . GLU A 1 334 ? -88.666 -17.046 125.672 1.00 90.44 334 GLU A C 1
ATOM 2737 O O . GLU A 1 334 ? -89.276 -17.529 126.636 1.00 90.44 334 GLU A O 1
ATOM 2742 N N . LEU A 1 335 ? -87.614 -16.240 125.838 1.00 91.50 335 LEU A N 1
ATOM 2743 C CA . LEU A 1 335 ? -87.125 -15.829 127.148 1.00 91.50 335 LEU A CA 1
ATOM 2744 C C . LEU A 1 335 ? -88.166 -14.986 127.896 1.00 91.50 335 LEU A C 1
ATOM 2746 O O . LEU A 1 335 ? -88.379 -15.211 129.086 1.00 91.50 335 LEU A O 1
ATOM 2750 N N . GLU A 1 336 ? -88.839 -14.043 127.235 1.00 88.88 336 GLU A N 1
ATOM 2751 C CA . GLU A 1 336 ? -89.912 -13.252 127.856 1.00 88.88 336 GLU A CA 1
ATOM 2752 C C . GLU A 1 336 ? -91.140 -14.099 128.200 1.00 88.88 336 GLU A C 1
ATOM 2754 O O . GLU A 1 336 ? -91.729 -13.952 129.278 1.00 88.88 336 GLU A O 1
ATOM 2759 N N . LYS A 1 337 ? -91.490 -15.067 127.352 1.00 89.75 337 LYS A N 1
ATOM 2760 C CA . LYS A 1 337 ? -92.532 -16.052 127.662 1.00 89.75 337 LYS A CA 1
ATOM 2761 C C . LYS A 1 337 ? -92.164 -16.893 128.890 1.00 89.75 337 LYS A C 1
ATOM 2763 O O . LYS A 1 337 ? -92.979 -17.082 129.790 1.00 89.75 337 LYS A O 1
ATOM 2768 N N . SER A 1 338 ? -90.913 -17.333 128.981 1.00 87.75 338 SER A N 1
ATOM 2769 C CA . SER A 1 338 ? -90.410 -18.081 130.139 1.00 87.75 338 SER A CA 1
ATOM 2770 C C . SER A 1 338 ? -90.387 -17.222 131.408 1.00 87.75 338 SER A C 1
ATOM 2772 O O . SER A 1 338 ? -90.828 -17.669 132.466 1.00 87.75 338 SER A O 1
ATOM 2774 N N . LYS A 1 339 ? -89.946 -15.958 131.320 1.00 89.31 339 LYS A N 1
ATOM 2775 C CA . LYS A 1 339 ? -89.964 -14.999 132.439 1.00 89.31 339 LYS A CA 1
ATOM 2776 C C . LYS A 1 339 ? -91.376 -14.701 132.930 1.00 89.31 339 LYS A C 1
ATOM 2778 O O . LYS A 1 339 ? -91.588 -14.630 134.137 1.00 89.31 339 LYS A O 1
ATOM 2783 N N . SER A 1 340 ? -92.330 -14.493 132.025 1.00 85.88 340 SER A N 1
ATOM 2784 C CA . SER A 1 340 ? -93.731 -14.248 132.387 1.00 85.88 340 SER A CA 1
ATOM 2785 C C . SER A 1 340 ? -94.356 -15.475 133.051 1.00 85.88 340 SER A C 1
ATOM 2787 O O . SER A 1 340 ? -94.985 -15.330 134.098 1.00 85.88 340 SER A O 1
ATOM 2789 N N . SER A 1 341 ? -94.083 -16.681 132.543 1.00 86.38 341 SER A N 1
ATOM 2790 C CA . SER A 1 341 ? -94.471 -17.929 133.213 1.00 86.38 341 SER A CA 1
ATOM 2791 C C . SER A 1 341 ? -93.845 -18.053 134.606 1.00 86.38 341 SER A C 1
ATOM 2793 O O . SER A 1 341 ? -94.531 -18.423 135.553 1.00 86.38 341 SER A O 1
ATOM 2795 N N . LEU A 1 342 ? -92.563 -17.705 134.762 1.00 86.50 342 LEU A N 1
ATOM 2796 C CA . LEU A 1 342 ? -91.879 -17.721 136.058 1.00 86.50 342 LEU A CA 1
ATOM 2797 C C . LEU A 1 342 ? -92.442 -16.672 137.030 1.00 86.50 342 LEU A C 1
ATOM 2799 O O . LEU A 1 342 ? -92.510 -16.915 138.230 1.00 86.50 342 LEU A O 1
ATOM 2803 N N . ARG A 1 343 ? -92.854 -15.497 136.537 1.00 84.56 343 ARG A N 1
ATOM 2804 C CA . ARG A 1 343 ? -93.569 -14.504 137.354 1.00 84.56 343 ARG A CA 1
ATOM 2805 C C . ARG A 1 343 ? -94.908 -15.052 137.824 1.00 84.56 343 ARG A C 1
ATOM 2807 O O . ARG A 1 343 ? -95.202 -14.926 139.003 1.00 84.56 343 ARG A O 1
ATOM 2814 N N . ALA A 1 344 ? -95.665 -15.709 136.947 1.00 83.00 344 ALA A N 1
ATOM 2815 C CA . ALA A 1 344 ? -96.934 -16.324 137.319 1.00 83.00 344 ALA A CA 1
ATOM 2816 C C . ALA A 1 344 ? -96.753 -17.395 138.409 1.00 83.00 344 ALA A C 1
ATOM 2818 O O . ALA A 1 344 ? -97.435 -17.341 139.431 1.00 83.00 344 ALA A O 1
ATOM 2819 N N . THR A 1 345 ? -95.784 -18.307 138.260 1.00 81.94 345 THR A N 1
ATOM 2820 C CA . THR A 1 345 ? -95.502 -19.321 139.293 1.00 81.94 345 THR A CA 1
ATOM 2821 C C . THR A 1 345 ? -94.966 -18.704 140.583 1.00 81.94 345 THR A C 1
ATOM 2823 O O . THR A 1 345 ? -95.328 -19.140 141.675 1.00 81.94 345 THR A O 1
ATOM 2826 N N . LYS A 1 346 ? -94.141 -17.653 140.488 1.00 85.00 346 LYS A N 1
ATOM 2827 C CA . LYS A 1 346 ? -93.692 -16.879 141.652 1.00 85.00 346 LYS A CA 1
ATOM 2828 C C . LYS A 1 346 ? -94.872 -16.233 142.380 1.00 85.00 346 LYS A C 1
ATOM 2830 O O . LYS A 1 346 ? -94.929 -16.312 143.603 1.00 85.00 346 LYS A O 1
ATOM 2835 N N . ASP A 1 347 ? -95.803 -15.616 141.662 1.00 84.06 347 ASP A N 1
ATOM 2836 C CA . ASP A 1 347 ? -96.978 -14.964 142.245 1.00 84.06 347 ASP A CA 1
ATOM 2837 C C . ASP A 1 347 ? -97.923 -15.988 142.896 1.00 84.06 347 ASP A C 1
ATOM 2839 O O . ASP A 1 347 ? -98.457 -15.740 143.981 1.00 84.06 347 ASP A O 1
ATOM 2843 N N . GLU A 1 348 ? -98.088 -17.167 142.289 1.00 83.88 348 GLU A N 1
ATOM 2844 C CA . GLU A 1 348 ? -98.794 -18.302 142.895 1.00 83.88 348 GLU A CA 1
ATOM 2845 C C . GLU A 1 348 ? -98.111 -18.791 144.177 1.00 83.88 348 GLU A C 1
ATOM 2847 O O . GLU A 1 348 ? -98.782 -18.998 145.191 1.00 83.88 348 GLU A O 1
ATOM 2852 N N . LEU A 1 349 ? -96.781 -18.908 144.174 1.00 81.38 349 LEU A N 1
ATOM 2853 C CA . LEU A 1 349 ? -96.003 -19.297 145.349 1.00 81.38 349 LEU A CA 1
ATOM 2854 C C . LEU A 1 349 ? -96.127 -18.266 146.478 1.00 81.38 349 LEU A C 1
ATOM 2856 O O . LEU A 1 349 ? -96.313 -18.641 147.634 1.00 81.38 349 LEU A O 1
ATOM 2860 N N . VAL A 1 350 ? -96.076 -16.968 146.159 1.00 81.94 350 VAL A N 1
ATOM 2861 C CA . VAL A 1 350 ? -96.283 -15.883 147.133 1.00 81.94 350 VAL A CA 1
ATOM 2862 C C . VAL A 1 350 ? -97.696 -15.942 147.707 1.00 81.94 350 VAL A C 1
ATOM 2864 O O . VAL A 1 350 ? -97.862 -15.827 148.921 1.00 81.94 350 VAL A O 1
ATOM 2867 N N . LYS A 1 351 ? -98.720 -16.180 146.877 1.00 83.19 351 LYS A N 1
ATOM 2868 C CA . LYS A 1 351 ? -100.093 -16.407 147.359 1.00 83.19 351 LYS A CA 1
ATOM 2869 C C . LYS A 1 351 ? -100.178 -17.615 148.290 1.00 83.19 351 LYS A C 1
ATOM 2871 O O . LYS A 1 351 ? -100.838 -17.517 149.325 1.00 83.19 351 LYS A O 1
ATOM 2876 N N . SER A 1 352 ? -99.518 -18.726 147.957 1.00 78.81 352 SER A N 1
ATOM 2877 C CA . SER A 1 352 ? -99.487 -19.920 148.810 1.00 78.81 352 SER A CA 1
ATOM 2878 C C . SER A 1 352 ? -98.798 -19.631 150.148 1.00 78.81 352 SER A C 1
ATOM 2880 O O . SER A 1 352 ? -99.336 -19.985 151.194 1.00 78.81 352 SER A O 1
ATOM 2882 N N . HIS A 1 353 ? -97.674 -18.908 150.134 1.00 79.62 353 HIS A N 1
ATOM 2883 C CA . HIS A 1 353 ? -96.949 -18.502 151.340 1.00 79.62 353 HIS A CA 1
ATOM 2884 C C . HIS A 1 353 ? -97.777 -17.555 152.206 1.00 79.62 353 HIS A C 1
ATOM 2886 O O . HIS A 1 353 ? -97.808 -17.702 153.424 1.00 79.62 353 HIS A O 1
ATOM 2892 N N . LEU A 1 354 ? -98.496 -16.608 151.598 1.00 80.19 354 LEU A N 1
ATOM 2893 C CA . LEU A 1 354 ? -99.384 -15.700 152.321 1.00 80.19 354 LEU A CA 1
ATOM 2894 C C . LEU A 1 354 ? -100.549 -16.459 152.972 1.00 80.19 354 LEU A C 1
ATOM 2896 O O . LEU A 1 354 ? -100.957 -16.137 154.087 1.00 80.19 354 LEU A O 1
ATOM 2900 N N . LYS A 1 355 ? -101.086 -17.473 152.285 1.00 75.50 355 LYS A N 1
ATOM 2901 C CA . LYS A 1 355 ? -102.122 -18.357 152.827 1.00 75.50 355 LYS A CA 1
ATOM 2902 C C . LYS A 1 355 ? -101.585 -19.179 154.003 1.00 75.50 355 LYS A C 1
ATOM 2904 O O . LYS A 1 355 ? -102.204 -19.172 155.060 1.00 75.50 355 LYS A O 1
ATOM 2909 N N . PHE A 1 356 ? -100.403 -19.773 153.850 1.00 76.50 356 PHE A N 1
ATOM 2910 C CA . PHE A 1 356 ? -99.711 -20.494 154.918 1.00 76.50 356 PHE A CA 1
ATOM 2911 C C . PHE A 1 356 ? -99.435 -19.598 156.135 1.00 76.50 356 PHE A C 1
ATOM 2913 O O . PHE A 1 356 ? -99.681 -19.997 157.267 1.00 76.50 356 PHE A O 1
ATOM 2920 N N . ALA A 1 357 ? -99.001 -18.352 155.924 1.00 70.69 357 ALA A N 1
ATOM 2921 C CA . ALA A 1 357 ? -98.791 -17.388 157.003 1.00 70.69 357 ALA A CA 1
ATOM 2922 C C . ALA A 1 357 ? -100.098 -17.047 157.740 1.00 70.69 357 ALA A C 1
ATOM 2924 O O . ALA A 1 357 ? -100.112 -16.993 158.968 1.00 70.69 357 ALA A O 1
ATOM 2925 N N . LYS A 1 358 ? -101.212 -16.873 157.015 1.00 76.25 358 LYS A N 1
ATOM 2926 C CA . LYS A 1 358 ? -102.537 -16.667 157.626 1.00 76.25 358 LYS A CA 1
ATOM 2927 C C . LYS A 1 358 ? -102.986 -17.875 158.452 1.00 76.25 358 LYS A C 1
ATOM 2929 O O . LYS A 1 358 ? -103.479 -17.695 159.560 1.00 76.25 358 LYS A O 1
ATOM 2934 N N . GLU A 1 359 ? -102.796 -19.087 157.936 1.00 76.38 359 GLU A N 1
ATOM 2935 C CA . GLU A 1 359 ? -103.106 -20.336 158.647 1.00 76.38 359 GLU A CA 1
ATOM 2936 C C . GLU A 1 359 ? -102.223 -20.504 159.896 1.00 76.38 359 GLU A C 1
ATOM 2938 O O . GLU A 1 359 ? -102.723 -20.846 160.968 1.00 76.38 359 GLU A O 1
ATOM 2943 N N . SER A 1 360 ? -100.935 -20.161 159.802 1.00 73.81 360 SER A N 1
ATOM 2944 C CA . SER A 1 360 ? -100.012 -20.141 160.939 1.00 73.81 360 SER A CA 1
ATOM 2945 C C . SER A 1 360 ? -100.420 -19.124 162.008 1.00 73.81 360 SER A C 1
ATOM 2947 O O . SER A 1 360 ? -100.348 -19.441 163.193 1.00 73.81 360 SER A O 1
ATOM 2949 N N . MET A 1 361 ? -100.861 -17.920 161.622 1.00 74.88 361 MET A N 1
ATOM 2950 C CA . MET A 1 361 ? -101.360 -16.914 162.570 1.00 74.88 361 MET A CA 1
ATOM 2951 C C . MET A 1 361 ? -102.639 -17.385 163.273 1.00 74.88 361 MET A C 1
ATOM 2953 O O . MET A 1 361 ? -102.764 -17.219 164.483 1.00 74.88 361 MET A O 1
ATOM 2957 N N . ALA A 1 362 ? -103.561 -18.025 162.546 1.00 70.56 362 ALA A N 1
ATOM 2958 C CA . ALA A 1 362 ? -104.777 -18.591 163.130 1.00 70.56 362 ALA A CA 1
ATOM 2959 C C . ALA A 1 362 ? -104.466 -19.694 164.160 1.00 70.56 362 ALA A C 1
ATOM 2961 O O . ALA A 1 362 ? -105.059 -19.719 165.236 1.00 70.56 362 ALA A O 1
ATOM 2962 N N . LEU A 1 363 ? -103.488 -20.563 163.877 1.00 70.88 363 LEU A N 1
ATOM 2963 C CA . LEU A 1 363 ? -103.009 -21.572 164.830 1.00 70.88 363 LEU A CA 1
ATOM 2964 C C . LEU A 1 363 ? -102.380 -20.950 166.084 1.00 70.88 363 LEU A C 1
ATOM 2966 O O . LEU A 1 363 ? -102.569 -21.458 167.190 1.00 70.88 363 LEU A O 1
ATOM 2970 N N . GLN A 1 364 ? -101.651 -19.845 165.930 1.00 67.31 364 GLN A N 1
ATOM 2971 C CA . GLN A 1 364 ? -101.029 -19.134 167.047 1.00 67.31 364 GLN A CA 1
ATOM 2972 C C . GLN A 1 364 ? -102.072 -18.490 167.976 1.00 67.31 364 GLN A C 1
ATOM 2974 O O . GLN A 1 364 ? -101.908 -18.520 169.197 1.00 67.31 364 GLN A O 1
ATOM 2979 N N . GLU A 1 365 ? -103.166 -17.976 167.409 1.00 70.75 365 GLU A N 1
ATOM 2980 C CA . GLU A 1 365 ? -104.300 -17.426 168.160 1.00 70.75 365 GLU A CA 1
ATOM 2981 C C . GLU A 1 365 ? -105.033 -18.523 168.953 1.00 70.75 365 GLU A C 1
ATOM 2983 O O . GLU A 1 365 ? -105.305 -18.358 170.143 1.00 70.75 365 GLU A O 1
ATOM 2988 N N . VAL A 1 366 ? -105.262 -19.691 168.338 1.00 69.31 366 VAL A N 1
ATOM 2989 C CA . VAL A 1 366 ? -105.851 -20.862 169.015 1.00 69.31 366 VAL A CA 1
ATOM 2990 C C . VAL A 1 366 ? -104.967 -21.331 170.174 1.00 69.31 366 VAL A C 1
ATOM 2992 O O . VAL A 1 366 ? -105.460 -21.590 171.275 1.00 69.31 366 VAL A O 1
ATOM 2995 N N . LEU A 1 367 ? -103.647 -21.394 169.975 1.00 66.25 367 LEU A N 1
ATOM 2996 C CA . LEU A 1 367 ? -102.701 -21.758 171.035 1.00 66.25 367 LEU A CA 1
ATOM 2997 C C . LEU A 1 367 ? -102.722 -20.769 172.205 1.00 66.25 367 LEU A C 1
ATOM 2999 O O . LEU A 1 367 ? -102.624 -21.188 173.359 1.00 66.25 367 LEU A O 1
ATOM 3003 N N . LYS A 1 368 ? -102.877 -19.471 171.930 1.00 66.81 368 LYS A N 1
ATOM 3004 C CA . LYS A 1 368 ? -102.991 -18.444 172.970 1.00 66.81 368 LYS A CA 1
ATOM 3005 C C . LYS A 1 368 ? -104.270 -18.619 173.794 1.00 66.81 368 LYS A C 1
ATOM 3007 O O . LYS A 1 368 ? -104.188 -18.675 175.019 1.00 66.81 368 LYS A O 1
ATOM 3012 N N . GLN A 1 369 ? -105.414 -18.807 173.135 1.00 67.00 369 GLN A N 1
ATOM 3013 C CA . GLN A 1 369 ? -106.705 -19.038 173.800 1.00 67.00 369 GLN A CA 1
ATOM 3014 C C . GLN A 1 369 ? -106.705 -20.321 174.648 1.00 67.00 369 GLN A C 1
ATOM 3016 O O . GLN A 1 369 ? -107.243 -20.347 175.753 1.00 67.00 369 GLN A O 1
ATOM 3021 N N . THR A 1 370 ? -106.023 -21.372 174.183 1.00 63.28 370 THR A N 1
ATOM 3022 C CA . THR A 1 370 ? -105.884 -22.638 174.928 1.00 63.28 370 THR A CA 1
ATOM 3023 C C . THR A 1 370 ? -105.051 -22.463 176.207 1.00 63.28 370 THR A C 1
ATOM 3025 O O . THR A 1 370 ? -105.315 -23.098 177.227 1.00 63.28 370 THR A O 1
ATOM 3028 N N . ARG A 1 371 ? -104.055 -21.569 176.182 1.00 62.75 371 ARG A N 1
ATOM 3029 C CA . ARG A 1 371 ? -103.171 -21.290 177.323 1.00 62.75 371 ARG A CA 1
ATOM 3030 C C . ARG A 1 371 ? -103.859 -20.471 178.418 1.00 62.75 371 ARG A C 1
ATOM 3032 O O . ARG A 1 371 ? -103.570 -20.668 179.593 1.00 62.75 371 ARG A O 1
ATOM 3039 N N . GLU A 1 372 ? -104.781 -19.588 178.041 1.00 59.72 372 GLU A N 1
ATOM 3040 C CA . GLU A 1 372 ? -105.590 -18.796 178.978 1.00 59.72 372 GLU A CA 1
ATOM 3041 C C . GLU A 1 372 ? -106.676 -19.642 179.670 1.00 59.72 372 GLU A C 1
ATOM 3043 O O . GLU A 1 372 ? -106.960 -19.420 180.847 1.00 59.72 372 GLU A O 1
ATOM 3048 N N . ALA A 1 373 ? -107.209 -20.670 178.997 1.00 60.12 373 ALA A N 1
ATOM 3049 C CA . ALA A 1 373 ? -108.194 -21.591 179.572 1.00 60.12 373 ALA A CA 1
ATOM 3050 C C . ALA A 1 373 ? -107.617 -22.507 180.672 1.00 60.12 373 ALA A C 1
ATOM 3052 O O . ALA A 1 373 ? -108.303 -22.792 181.652 1.00 60.12 373 ALA A O 1
ATOM 3053 N N . LEU A 1 374 ? -106.351 -22.932 180.557 1.00 58.56 374 LEU A N 1
ATOM 3054 C CA . LEU A 1 374 ? -105.716 -23.804 181.558 1.00 58.56 374 LEU A CA 1
ATOM 3055 C C . LEU A 1 374 ? -105.490 -23.107 182.911 1.00 58.56 374 LEU A C 1
ATOM 3057 O O . LEU A 1 374 ? -105.641 -23.733 183.956 1.00 58.56 374 LEU A O 1
ATOM 3061 N N . ASN A 1 375 ? -105.192 -21.805 182.916 1.00 57.47 375 ASN A N 1
ATOM 3062 C CA . ASN A 1 375 ? -104.919 -21.064 184.155 1.00 57.47 375 ASN A CA 1
ATOM 3063 C C . ASN A 1 375 ? -106.173 -20.787 185.006 1.00 57.47 375 ASN A C 1
ATOM 3065 O O . ASN A 1 375 ? -106.043 -20.405 186.167 1.00 57.47 375 ASN A O 1
ATOM 3069 N N . GLN A 1 376 ? -107.383 -20.977 184.468 1.00 58.28 376 GLN A N 1
ATOM 3070 C CA . GLN A 1 376 ? -108.627 -20.815 185.232 1.00 58.28 376 GLN A CA 1
ATOM 3071 C C . GLN A 1 376 ? -109.073 -22.097 185.960 1.00 58.28 376 GLN A C 1
ATOM 3073 O O . GLN A 1 376 ? -110.011 -22.042 186.753 1.00 58.28 376 GLN A O 1
ATOM 3078 N N . GLN A 1 377 ? -108.404 -23.239 185.749 1.00 55.41 377 GLN A N 1
ATOM 3079 C CA . GLN A 1 377 ? -108.841 -24.536 186.282 1.00 55.41 377 GLN A CA 1
ATOM 3080 C C . GLN A 1 377 ? -108.217 -24.919 187.643 1.00 55.41 377 GLN A C 1
ATOM 3082 O O . GLN A 1 377 ? -108.740 -25.802 188.316 1.00 55.41 377 GLN A O 1
ATOM 3087 N N . GLU A 1 378 ? -107.164 -24.240 188.111 1.00 52.06 378 GLU A N 1
ATOM 3088 C CA . GLU A 1 378 ? -106.460 -24.614 189.359 1.00 52.06 378 GLU A CA 1
ATOM 3089 C C . GLU A 1 378 ? -106.949 -23.900 190.642 1.00 52.06 378 GLU A C 1
ATOM 3091 O O . GLU A 1 378 ? -106.458 -24.190 191.729 1.00 52.06 378 GLU A O 1
ATOM 3096 N N . LEU A 1 379 ? -107.955 -23.015 190.577 1.00 50.00 379 LEU A N 1
ATOM 3097 C CA . LEU A 1 379 ? -108.399 -22.197 191.727 1.00 50.00 379 LEU A CA 1
ATOM 3098 C C . LEU A 1 379 ? -109.671 -22.680 192.471 1.00 50.00 379 LEU A C 1
ATOM 3100 O O . LEU A 1 379 ? -110.147 -21.967 193.351 1.00 50.00 379 LEU A O 1
ATOM 3104 N N . ALA A 1 380 ? -110.229 -23.870 192.192 1.00 43.69 380 ALA A N 1
ATOM 3105 C CA . ALA A 1 380 ? -111.550 -24.261 192.726 1.00 43.69 380 ALA A CA 1
ATOM 3106 C C . ALA A 1 380 ? -111.707 -25.717 193.231 1.00 43.69 380 ALA A C 1
ATOM 3108 O O . ALA A 1 380 ? -112.715 -26.362 192.942 1.00 43.69 380 ALA A O 1
ATOM 3109 N N . SER A 1 381 ? -110.787 -26.243 194.051 1.00 44.94 381 SER A N 1
ATOM 3110 C CA . SER A 1 381 ? -111.086 -27.459 194.838 1.00 44.94 381 SER A CA 1
ATOM 3111 C C . SER A 1 381 ? -110.408 -27.491 196.213 1.00 44.94 381 SER A C 1
ATOM 3113 O O . SER A 1 381 ? -109.212 -27.755 196.320 1.00 44.94 381 SER A O 1
ATOM 3115 N N . CYS A 1 382 ? -111.201 -27.280 197.271 1.00 43.28 382 CYS A N 1
ATOM 3116 C CA . CYS A 1 382 ? -110.837 -27.482 198.677 1.00 43.28 382 CYS A CA 1
ATOM 3117 C C . CYS A 1 382 ? -112.029 -28.127 199.442 1.00 43.28 382 CYS A C 1
ATOM 3119 O O . CYS A 1 382 ? -113.131 -27.590 199.384 1.00 43.28 382 CYS A O 1
ATOM 3121 N N . PHE A 1 383 ? -111.757 -29.222 200.183 1.00 41.03 383 PHE A N 1
ATOM 3122 C CA . PHE A 1 383 ? -112.465 -29.838 201.344 1.00 41.03 383 PHE A CA 1
ATOM 3123 C C . PHE A 1 383 ? -113.533 -30.982 201.251 1.00 41.03 383 PHE A C 1
ATOM 3125 O O . PHE A 1 383 ? -114.658 -30.791 200.803 1.00 41.03 383 PHE A O 1
ATOM 3132 N N . CYS A 1 384 ? -113.162 -32.101 201.927 1.00 42.22 384 CYS A N 1
ATOM 3133 C CA . CYS A 1 384 ? -113.912 -33.094 202.754 1.00 42.22 384 CYS A CA 1
ATOM 3134 C C . CYS A 1 384 ? -114.493 -34.413 202.169 1.00 42.22 384 CYS A C 1
ATOM 3136 O O . CYS A 1 384 ? -115.560 -34.395 201.574 1.00 42.22 384 CYS A O 1
ATOM 3138 N N . TYR A 1 385 ? -113.879 -35.572 202.506 1.00 43.56 385 TYR A N 1
ATOM 3139 C CA . TYR A 1 385 ? -114.443 -36.713 203.289 1.00 43.56 385 TYR A CA 1
ATOM 3140 C C . TYR A 1 385 ? -113.356 -37.787 203.560 1.00 43.56 385 TYR A C 1
ATOM 3142 O O . TYR A 1 385 ? -112.502 -38.040 202.714 1.00 43.56 385 TYR A O 1
ATOM 3150 N N . GLY A 1 386 ? -113.354 -38.394 204.755 1.00 41.84 386 GLY A N 1
ATOM 3151 C CA . GLY A 1 386 ? -112.314 -39.322 205.224 1.00 41.84 386 GLY A CA 1
ATOM 3152 C C . GLY A 1 386 ? -112.637 -40.824 205.128 1.00 41.84 386 GLY A C 1
ATOM 3153 O O . GLY A 1 386 ? -113.785 -41.227 205.252 1.00 41.84 386 GLY A O 1
ATOM 3154 N N . GLY A 1 387 ? -111.568 -41.629 205.017 1.00 49.88 387 GLY A N 1
ATOM 3155 C CA . GLY A 1 387 ? -111.322 -42.858 205.794 1.00 49.88 387 GLY A CA 1
ATOM 3156 C C . GLY A 1 387 ? -111.912 -44.208 205.343 1.00 49.88 387 GLY A C 1
ATOM 3157 O O . GLY A 1 387 ? -113.039 -44.522 205.707 1.00 49.88 387 GLY A O 1
ATOM 3158 N N . ARG A 1 388 ? -111.074 -45.083 204.748 1.00 42.38 388 ARG A N 1
ATOM 3159 C CA . ARG A 1 388 ? -110.634 -46.413 205.267 1.00 42.38 388 ARG A CA 1
ATOM 3160 C C . ARG A 1 388 ? -109.936 -47.267 204.181 1.00 42.38 388 ARG A C 1
ATOM 3162 O O . ARG A 1 388 ? -110.455 -47.441 203.089 1.00 42.38 388 ARG A O 1
ATOM 3169 N N . ASN A 1 389 ? -108.778 -47.809 204.564 1.00 49.56 389 ASN A N 1
ATOM 3170 C CA . ASN A 1 389 ? -107.995 -48.934 203.999 1.00 49.56 389 ASN A CA 1
ATOM 3171 C C . ASN A 1 389 ? -108.748 -50.295 204.108 1.00 49.56 389 ASN A C 1
ATOM 3173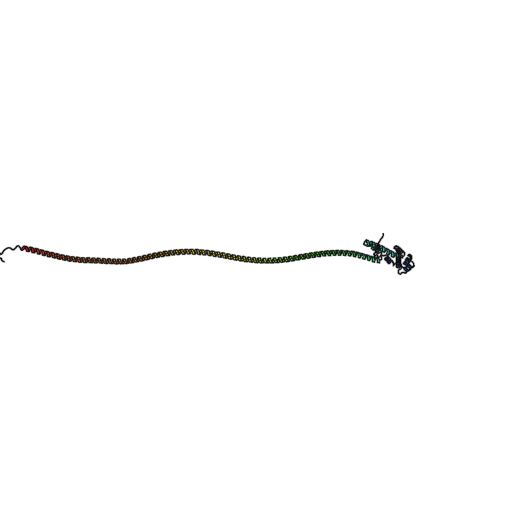 O O . ASN A 1 389 ? -109.799 -50.287 204.757 1.00 49.56 389 ASN A O 1
ATOM 3177 N N . PRO A 1 390 ? -108.216 -51.484 203.695 1.00 63.66 390 PRO A N 1
ATOM 3178 C CA . PRO A 1 390 ? -106.965 -51.810 202.966 1.00 63.66 390 PRO A CA 1
ATOM 3179 C C . PRO A 1 390 ? -107.087 -52.881 201.837 1.00 63.66 390 PRO A C 1
ATOM 3181 O O . PRO A 1 390 ? -107.954 -53.754 201.855 1.00 63.66 390 PRO A O 1
ATOM 3184 N N . THR A 1 391 ? -106.103 -52.922 200.933 1.00 40.16 391 THR A N 1
ATOM 3185 C CA . THR A 1 391 ? -105.174 -54.066 200.754 1.00 40.16 391 THR A CA 1
ATOM 3186 C C . THR A 1 391 ? -103.853 -53.556 200.206 1.00 40.16 391 THR A C 1
ATOM 3188 O O . THR A 1 391 ? -103.894 -52.540 199.476 1.00 40.16 391 THR A O 1
#

Foldseek 3Di:
DDDDPPDPPPVPPPDDPVVLVVVLQVQADLVLLLVVCVVVVPPPVQSVVLSPDPRNVVSVVVVCVVVVPDDPVCVVVVLVSGPPRSNVVSVLVVVLVVLVVVQVVVCVPPVDRDPVSLVVNVVSDDPVVNVVVVVVVVVVVVVVVVVVVVVVVVVVVVVVVVVVVVVVVVVVVVVVVVVVVVVVVVVVVVVVVVVVVVVVVVVVVVVVVVVVVVVVVVVVVVVVVVVVVVVVVVVVVVVVVVVVVVVVVVVVVVVVVVVVVVVVVVVVVVVVVVVVVVVVVVVVVVVVVVVVVVVVVVVVVVVVVVVVVVVVVVVVVVVVVVVVVVVVVVVVVVVVVVVVVVVVVVVVVVVVVVVVVVVVVVVVVVVVVVVVVVVVPPPDDDDDDDDDDDD